Protein AF-0000000082276754 (afdb_homodimer)

Foldseek 3Di:
DPPPQQQEAADPLACLQEPVDPNVVPDPAHHFPDDRVVVSVVCRVPDDPVQWADDPDPQKTKHKDFPPDTPLGFAQKDWCVPCVVQKDWDFDDPDPLAGTDIAIAGEQVSQPHSSSGDFFRIKIFIKGFLVVVQVVCVVVVHDDDPRDNGIYRNYIHGHNDRDDQADALVLLVRQCVDVNNPHVVDHRDVVSSVVNCVVVVGMHGYD/DPPPQQQEAADPLACLQEPVDPNVVPDPAHHFPDDRVVVSVVCRVPDDPVQWADDPDPQKTKHKDFPPDTPLGFAQKDWCVPCVVQKDWDFDDPDPLAGTDIAIAGEQVSQPHSSSGDFFRIKIFIKGFLVVVQVVCVVVVHDDDPRDNGIYRNYIHGHNDRDDQQDALVLLVRQCVDVNNPHVVDHRDVVSSVVNCVVVVGMHGYD

Sequence (414 aa):
MAKSSKNLVVDPFCFRQFQESDASKSYGGTVFSMTIQEFEDIANKRYKEEDLKDGYAPFCKHIFLKNDFAENVKVNVLPFSGNEALVRTEYAARNEKELPVLQRFIPMYAIGGPDKLPQAKYLDLILYSREQIQKENESMGKEAGTETAPWGIVSIKAQNEDFELPMNPITQMRNALGKDQGGSGIPLDREEYMKSVKYWEANVLVSMAKSSKNLVVDPFCFRQFQESDASKSYGGTVFSMTIQEFEDIANKRYKEEDLKDGYAPFCKHIFLKNDFAENVKVNVLPFSGNEALVRTEYAARNEKELPVLQRFIPMYAIGGPDKLPQAKYLDLILYSREQIQKENESMGKEAGTETAPWGIVSIKAQNEDFELPMNPITQMRNALGKDQGGSGIPLDREEYMKSVKYWEANVLVS

Structure (mmCIF, N/CA/C/O backbone):
data_AF-0000000082276754-model_v1
#
loop_
_entity.id
_entity.type
_entity.pdbx_description
1 polymer 'DUF3228 domain containing protein'
#
loop_
_atom_site.group_PDB
_atom_site.id
_atom_site.type_symbol
_atom_site.label_atom_id
_atom_site.label_alt_id
_atom_site.label_comp_id
_atom_site.label_asym_id
_atom_site.label_entity_id
_atom_site.label_seq_id
_atom_site.pdbx_PDB_ins_code
_atom_site.Cartn_x
_atom_site.Cartn_y
_atom_site.Cartn_z
_atom_site.occupancy
_atom_site.B_iso_or_equiv
_atom_site.auth_seq_id
_atom_site.auth_comp_id
_atom_site.auth_asym_id
_atom_site.auth_atom_id
_atom_site.pdbx_PDB_model_num
ATOM 1 N N . MET A 1 1 ? 1.535 -55.125 -19.172 1 34.5 1 MET A N 1
ATOM 2 C CA . MET A 1 1 ? 2.137 -53.812 -19.422 1 34.5 1 MET A CA 1
ATOM 3 C C . MET A 1 1 ? 2.314 -53.062 -18.109 1 34.5 1 MET A C 1
ATOM 5 O O . MET A 1 1 ? 1.383 -52.969 -17.312 1 34.5 1 MET A O 1
ATOM 9 N N . ALA A 1 2 ? 3.473 -53.031 -17.547 1 40.91 2 ALA A N 1
ATOM 10 C CA . ALA A 1 2 ? 3.754 -52.5 -16.219 1 40.91 2 ALA A CA 1
ATOM 11 C C . ALA A 1 2 ? 3.1 -51.156 -16.031 1 40.91 2 ALA A C 1
ATOM 13 O O . ALA A 1 2 ? 3.299 -50.219 -16.828 1 40.91 2 ALA A O 1
ATOM 14 N N . LYS A 1 3 ? 1.836 -51 -15.672 1 46.28 3 LYS A N 1
ATOM 15 C CA . LYS A 1 3 ? 1.138 -49.75 -15.438 1 46.28 3 LYS A CA 1
ATOM 16 C C . LYS A 1 3 ? 2.094 -48.656 -14.914 1 46.28 3 LYS A C 1
ATOM 18 O O . LYS A 1 3 ? 2.664 -48.812 -13.828 1 46.28 3 LYS A O 1
ATOM 23 N N . SER A 1 4 ? 3.113 -48.125 -15.664 1 52.41 4 SER A N 1
ATOM 24 C CA . SER A 1 4 ? 4.211 -47.219 -15.375 1 52.41 4 SER A CA 1
ATOM 25 C C . SER A 1 4 ? 3.797 -46.156 -14.352 1 52.41 4 SER A C 1
ATOM 27 O O . SER A 1 4 ? 2.791 -45.469 -14.531 1 52.41 4 SER A O 1
ATOM 29 N N . SER A 1 5 ? 4.09 -46.375 -13.008 1 76.38 5 SER A N 1
ATOM 30 C CA . SER A 1 5 ? 3.76 -45.656 -11.773 1 76.38 5 SER A CA 1
ATOM 31 C C . SER A 1 5 ? 4.023 -44.156 -11.906 1 76.38 5 SER A C 1
ATOM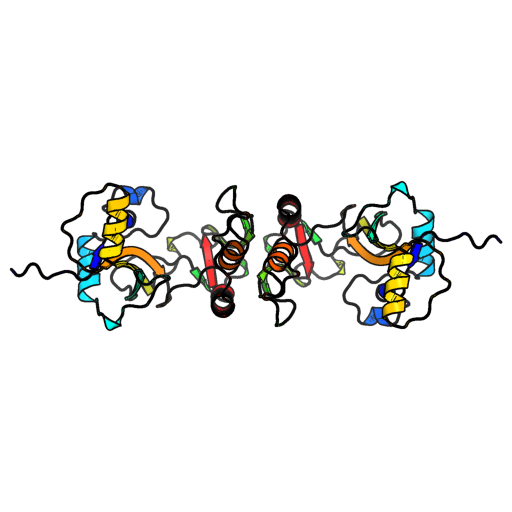 33 O O . SER A 1 5 ? 5.141 -43.75 -12.211 1 76.38 5 SER A O 1
ATOM 35 N N . LYS A 1 6 ? 3.078 -43.344 -12.336 1 92.12 6 LYS A N 1
ATOM 36 C CA . LYS A 1 6 ? 3.146 -41.906 -12.438 1 92.12 6 LYS A CA 1
ATOM 37 C C . LYS A 1 6 ? 3.662 -41.281 -11.141 1 92.12 6 LYS A C 1
ATOM 39 O O . LYS A 1 6 ? 3.355 -41.781 -10.047 1 92.12 6 LYS A O 1
ATOM 44 N N . ASN A 1 7 ? 4.617 -40.406 -11.328 1 97.56 7 ASN A N 1
ATOM 45 C CA . ASN A 1 7 ? 5.066 -39.625 -10.172 1 97.56 7 ASN A CA 1
ATOM 46 C C . ASN A 1 7 ? 4.109 -38.469 -9.859 1 97.56 7 ASN A C 1
ATOM 48 O O . ASN A 1 7 ? 3.984 -38.062 -8.703 1 97.56 7 ASN A O 1
ATOM 52 N N . LEU A 1 8 ? 3.438 -38 -10.922 1 98.25 8 LEU A N 1
ATOM 53 C CA . LEU A 1 8 ? 2.541 -36.844 -10.805 1 98.25 8 LEU A CA 1
ATOM 54 C C . LEU A 1 8 ? 1.147 -37.188 -11.32 1 98.25 8 LEU A C 1
ATOM 56 O O . LEU A 1 8 ? 1.009 -37.812 -12.391 1 98.25 8 LEU A O 1
ATOM 60 N N . VAL A 1 9 ? 0.177 -36.875 -10.578 1 97.88 9 VAL A N 1
ATOM 61 C CA . VAL A 1 9 ? -1.21 -36.969 -11.016 1 97.88 9 VAL A CA 1
ATOM 62 C C . VAL A 1 9 ? -1.936 -35.656 -10.758 1 97.88 9 VAL A C 1
ATOM 64 O O . VAL A 1 9 ? -1.736 -35.031 -9.711 1 97.88 9 VAL A O 1
ATOM 67 N N . VAL A 1 10 ? -2.719 -35.219 -11.719 1 98 10 VAL A N 1
ATOM 68 C CA . VAL A 1 10 ? -3.535 -34.031 -11.516 1 98 10 VAL A CA 1
ATOM 69 C C . VAL A 1 10 ? -4.645 -34.312 -10.508 1 98 10 VAL A C 1
ATOM 71 O O . VAL A 1 10 ? -5.457 -35.219 -10.719 1 98 10 VAL A O 1
ATOM 74 N N . ASP A 1 11 ? -4.617 -33.562 -9.438 1 96.44 11 ASP A N 1
ATOM 75 C CA . ASP A 1 11 ? -5.641 -33.719 -8.414 1 96.44 11 ASP A CA 1
ATOM 76 C C . ASP A 1 11 ? -6.988 -33.188 -8.883 1 96.44 11 ASP A C 1
ATOM 78 O O . ASP A 1 11 ? -7.039 -32.188 -9.609 1 96.44 11 ASP A O 1
ATOM 82 N N . PRO A 1 12 ? -8.062 -33.75 -8.43 1 94.25 12 PRO A N 1
ATOM 83 C CA . PRO A 1 12 ? -9.391 -33.281 -8.836 1 94.25 12 PRO A CA 1
ATOM 84 C C . PRO A 1 12 ? -9.594 -31.797 -8.57 1 94.25 12 PRO A C 1
ATOM 86 O O . PRO A 1 12 ? -10.32 -31.125 -9.305 1 94.25 12 PRO A O 1
ATOM 89 N N . PHE A 1 13 ? -9.023 -31.297 -7.559 1 93.62 13 PHE A N 1
ATOM 90 C CA . PHE A 1 13 ? -9.109 -29.875 -7.258 1 93.6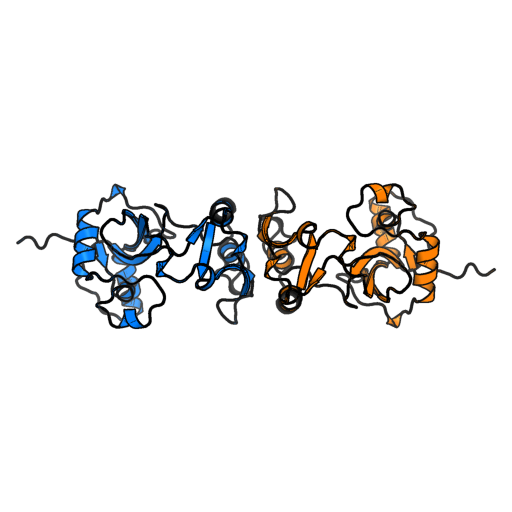2 13 PHE A CA 1
ATOM 91 C C . PHE A 1 13 ? -8.57 -29.031 -8.414 1 93.62 13 PHE A C 1
ATOM 93 O O . PHE A 1 13 ? -9.023 -27.922 -8.648 1 93.62 13 PHE A O 1
ATOM 100 N N . CYS A 1 14 ? -7.691 -29.531 -9.172 1 97.44 14 CYS A N 1
ATOM 101 C CA . CYS A 1 14 ? -7.012 -28.844 -10.258 1 97.44 14 CYS A CA 1
ATOM 102 C C . CYS A 1 14 ? -7.75 -29.031 -11.578 1 97.44 14 CYS A C 1
ATOM 104 O O . CYS A 1 14 ? -7.379 -28.453 -12.602 1 97.44 14 CYS A O 1
ATOM 106 N N . PHE A 1 15 ? -8.781 -29.781 -11.609 1 97.69 15 PHE A N 1
ATOM 107 C CA . PHE A 1 15 ? -9.516 -30.062 -12.836 1 97.69 15 PHE A CA 1
ATOM 108 C C . PHE A 1 15 ? -10.148 -28.797 -13.406 1 97.69 15 PHE A C 1
ATOM 110 O O . PHE A 1 15 ? -10.367 -28.703 -14.609 1 97.69 15 PHE A O 1
ATOM 117 N N . ARG A 1 16 ? -10.367 -27.797 -12.539 1 97.5 16 ARG A N 1
ATOM 118 C CA . ARG A 1 16 ? -10.961 -26.531 -12.953 1 97.5 16 ARG A CA 1
ATOM 119 C C . ARG A 1 16 ? -10.062 -25.797 -13.938 1 97.5 16 ARG A C 1
ATOM 121 O O . ARG A 1 16 ? -10.5 -24.859 -14.602 1 97.5 16 ARG A O 1
ATOM 128 N N . GLN A 1 17 ? -8.836 -26.234 -14.047 1 97.94 17 GLN A N 1
ATOM 129 C CA . GLN A 1 17 ? -7.887 -25.562 -14.93 1 97.94 17 GLN A CA 1
ATOM 130 C C . GLN A 1 17 ? -7.805 -26.25 -16.281 1 97.94 17 GLN A C 1
ATOM 132 O O . GLN A 1 17 ? -6.961 -25.906 -17.109 1 97.94 17 GLN A O 1
ATOM 137 N N . PHE A 1 18 ? -8.68 -27.188 -16.516 1 98.06 18 PHE A N 1
ATOM 138 C CA . PHE A 1 18 ? -8.688 -27.891 -17.781 1 98.06 18 PHE A CA 1
ATOM 139 C C . PHE A 1 18 ? -10.055 -27.797 -18.453 1 98.06 18 PHE A C 1
ATOM 141 O O . PHE A 1 18 ? -11.078 -28.047 -17.812 1 98.06 18 PHE A O 1
ATOM 148 N N . GLN A 1 19 ? -9.984 -27.453 -19.703 1 96.5 19 GLN A N 1
ATOM 149 C CA . GLN A 1 19 ? -11.195 -27.188 -20.469 1 96.5 19 GLN A CA 1
ATOM 150 C C . GLN A 1 19 ? -12.117 -28.406 -20.453 1 96.5 19 GLN A C 1
ATOM 152 O O . GLN A 1 19 ? -13.344 -28.266 -20.531 1 96.5 19 GLN A O 1
ATOM 157 N N . GLU A 1 20 ? -11.562 -29.594 -20.406 1 97.12 20 GLU A N 1
ATOM 158 C CA . GLU A 1 20 ? -12.344 -30.812 -20.438 1 97.12 20 GLU A CA 1
ATOM 159 C C . GLU A 1 20 ? -13.25 -30.938 -19.219 1 97.12 20 GLU A C 1
ATOM 161 O O . GLU A 1 20 ? -14.203 -31.734 -19.219 1 97.12 20 GLU A O 1
ATOM 166 N N . SER A 1 21 ? -12.914 -30.203 -18.188 1 97.19 21 SER A N 1
ATOM 167 C CA . SER A 1 21 ? -13.727 -30.203 -16.969 1 97.19 21 SER A CA 1
ATOM 168 C C . SER A 1 21 ? -14.773 -29.094 -17.016 1 97.19 21 SER A C 1
ATOM 170 O O . SER A 1 21 ? -14.453 -27.938 -17.328 1 97.19 21 SER A O 1
ATOM 172 N N . ASP A 1 22 ? -16 -29.328 -16.594 1 96.25 22 ASP A N 1
ATOM 173 C CA . ASP A 1 22 ? -17.078 -28.344 -16.562 1 96.25 22 ASP A CA 1
ATOM 174 C C . ASP A 1 22 ? -16.75 -27.219 -15.586 1 96.25 22 ASP A C 1
ATOM 176 O O . ASP A 1 22 ? -17.172 -26.078 -15.781 1 96.25 22 ASP A O 1
ATOM 180 N N . ALA A 1 23 ? -15.992 -27.531 -14.68 1 94.44 23 ALA A N 1
ATOM 181 C CA . ALA A 1 23 ? -15.625 -26.547 -13.664 1 94.44 23 ALA A CA 1
ATOM 182 C C . ALA A 1 23 ? -14.781 -25.438 -14.258 1 94.44 23 ALA A C 1
ATOM 184 O O . ALA A 1 23 ? -14.68 -24.344 -13.68 1 94.44 23 ALA A O 1
ATOM 185 N N . SER A 1 24 ? -14.195 -25.672 -15.398 1 96.12 24 SER A N 1
ATOM 186 C CA . SER A 1 24 ? -13.328 -24.688 -16.031 1 96.12 24 SER A CA 1
ATOM 187 C C . SER A 1 24 ? -14.141 -23.5 -16.562 1 96.12 24 SER A C 1
ATOM 189 O O . SER A 1 24 ? -13.609 -22.406 -16.75 1 96.12 24 SER A O 1
ATOM 191 N N . LYS A 1 25 ? -15.375 -23.672 -16.812 1 94.31 25 LYS A N 1
ATOM 192 C CA . LYS A 1 25 ? -16.234 -22.656 -17.422 1 94.31 25 LYS A CA 1
ATOM 193 C C . LYS A 1 25 ? -16.391 -21.453 -16.5 1 94.31 25 LYS A C 1
ATOM 195 O O . LYS A 1 25 ? -16.578 -20.328 -16.984 1 94.31 25 LYS A O 1
ATOM 200 N N . SER A 1 26 ? -16.25 -21.688 -15.219 1 93.06 26 SER A N 1
ATOM 201 C CA . SER A 1 26 ? -16.438 -20.609 -14.266 1 93.06 26 SER A CA 1
ATOM 202 C C . SER A 1 26 ? -15.117 -20.234 -13.602 1 93.06 26 SER A C 1
ATOM 204 O O . SER A 1 26 ? -15.086 -19.406 -12.688 1 93.06 26 SER A O 1
ATOM 206 N N . TYR A 1 27 ? -14.172 -20.844 -14.031 1 92.44 27 TYR A N 1
ATOM 207 C CA . TYR A 1 27 ? -12.875 -20.594 -13.414 1 92.44 27 TYR A CA 1
ATOM 208 C C . TYR A 1 27 ? -12.211 -19.359 -14.016 1 92.44 27 TYR A C 1
ATOM 210 O O . TYR A 1 27 ? -12.094 -19.25 -15.242 1 92.44 27 TYR A O 1
ATOM 218 N N . GLY A 1 28 ? -11.711 -18.438 -13.18 1 86.19 28 GLY A N 1
ATOM 219 C CA . GLY A 1 28 ? -11.172 -17.172 -13.633 1 86.19 28 GLY A CA 1
ATOM 220 C C . GLY A 1 28 ? -9.68 -17.203 -13.891 1 86.19 28 GLY A C 1
ATOM 221 O O . GLY A 1 28 ? -9.094 -16.219 -14.32 1 86.19 28 GLY A O 1
ATOM 222 N N . GLY A 1 29 ? -9.055 -18.359 -13.656 1 88.94 29 GLY A N 1
ATOM 223 C CA . GLY A 1 29 ? -7.617 -18.469 -13.844 1 88.94 29 GLY A CA 1
ATOM 224 C C . GLY A 1 29 ? -7.238 -19.141 -15.148 1 88.94 29 GLY A C 1
ATOM 225 O O . GLY A 1 29 ? -8 -19.109 -16.109 1 88.94 29 GLY A O 1
ATOM 226 N N . THR A 1 30 ? -6.074 -19.625 -15.211 1 93.12 30 THR A N 1
ATOM 227 C CA . THR A 1 30 ? -5.535 -20.281 -16.391 1 93.12 30 THR A CA 1
ATOM 228 C C . THR A 1 30 ? -6.285 -21.578 -16.688 1 93.12 30 THR A C 1
ATOM 23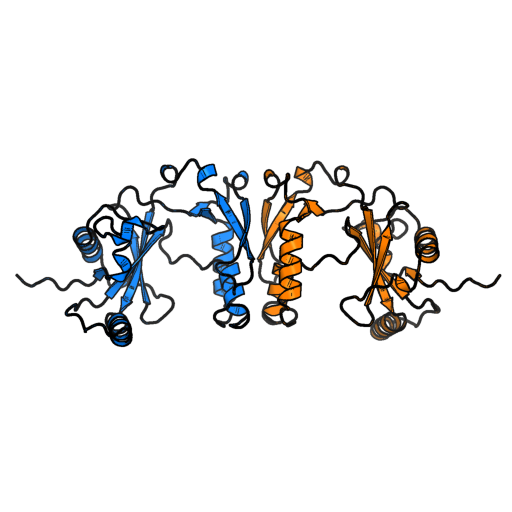0 O O . THR A 1 30 ? -6.426 -22.422 -15.805 1 93.12 30 THR A O 1
ATOM 233 N N . VAL A 1 31 ? -6.738 -21.672 -17.938 1 95.25 31 VAL A N 1
ATOM 234 C CA . VAL A 1 31 ? -7.406 -22.891 -18.375 1 95.25 31 VAL A CA 1
ATOM 235 C C . VAL A 1 31 ? -6.652 -23.484 -19.562 1 95.25 31 VAL A C 1
ATOM 237 O O . VAL A 1 31 ? -6.371 -22.797 -20.547 1 95.25 31 VAL A O 1
ATOM 240 N N . PHE A 1 32 ? -6.391 -24.75 -19.469 1 97.25 32 PHE A N 1
ATOM 241 C CA . PHE A 1 32 ? -5.645 -25.469 -20.5 1 97.25 32 PHE A CA 1
ATOM 242 C C . PHE A 1 32 ? -6.594 -26.141 -21.484 1 97.25 32 PHE A C 1
ATOM 244 O O . PHE A 1 32 ? -7.598 -26.734 -21.078 1 97.25 32 PHE A O 1
ATOM 251 N N . SER A 1 33 ? -6.203 -26.062 -22.719 1 95.94 33 SER A N 1
ATOM 252 C CA . SER A 1 33 ? -7.016 -26.688 -23.75 1 95.94 33 SER A CA 1
ATOM 253 C C . SER A 1 33 ? -6.676 -28.172 -23.906 1 95.94 33 SER A C 1
ATOM 255 O O . SER A 1 33 ? -7.457 -28.938 -24.484 1 95.94 33 SER A O 1
ATOM 257 N N . MET A 1 34 ? -5.531 -28.609 -23.484 1 97 34 MET A N 1
ATOM 258 C CA . MET A 1 34 ? -5.156 -30.031 -23.547 1 97 34 MET A CA 1
ATOM 259 C C . MET A 1 34 ? -5.898 -30.844 -22.5 1 97 34 MET A C 1
ATOM 261 O O . MET A 1 34 ? -6.441 -30.281 -21.547 1 97 34 MET A O 1
ATOM 265 N N . THR A 1 35 ? -5.863 -32.125 -22.688 1 97.5 35 THR A N 1
ATOM 266 C CA . THR A 1 35 ? -6.535 -32.969 -21.719 1 97.5 35 THR A CA 1
ATOM 267 C C . THR A 1 35 ? -5.672 -33.188 -20.484 1 97.5 35 THR A C 1
ATOM 269 O O . THR A 1 35 ? -4.457 -32.969 -20.531 1 97.5 35 THR A O 1
ATOM 272 N N . ILE A 1 36 ? -6.297 -33.562 -19.469 1 97.94 36 ILE A N 1
ATOM 273 C CA . ILE A 1 36 ? -5.605 -33.875 -18.219 1 97.94 36 ILE A CA 1
ATOM 274 C C . ILE A 1 36 ? -4.578 -34.969 -18.469 1 97.94 36 ILE A C 1
ATOM 276 O O . ILE A 1 36 ? -3.434 -34.875 -18.016 1 97.94 36 ILE A O 1
ATOM 280 N N . GLN A 1 37 ? -4.977 -36 -19.203 1 97.5 37 GLN A N 1
ATOM 281 C CA . GLN A 1 37 ? -4.082 -37.125 -19.484 1 97.5 37 GLN A CA 1
ATOM 282 C C . GLN A 1 37 ? -2.854 -36.656 -20.266 1 97.5 37 GLN A C 1
ATOM 284 O O . GLN A 1 37 ? -1.729 -37.031 -19.953 1 97.5 37 GLN A O 1
ATOM 289 N N . GLU A 1 38 ? -3.074 -35.812 -21.266 1 97.62 38 GLU A N 1
ATOM 290 C CA . GLU A 1 38 ? -1.962 -35.281 -22.047 1 97.62 38 GLU A CA 1
ATOM 291 C C . GLU A 1 38 ? -0.998 -34.5 -21.172 1 97.62 38 GLU A C 1
ATOM 293 O O . GLU A 1 38 ? 0.22 -34.656 -21.281 1 97.62 38 GLU A O 1
ATOM 298 N N . PHE A 1 39 ? -1.579 -33.656 -20.312 1 98.12 39 PHE A N 1
ATOM 299 C CA . PHE A 1 39 ? -0.771 -32.844 -19.406 1 98.12 39 PHE A CA 1
ATOM 300 C C . PHE A 1 39 ? 0.041 -33.75 -18.469 1 98.12 39 PHE A C 1
ATOM 302 O O . PHE A 1 39 ? 1.245 -33.531 -18.297 1 98.12 39 PHE A O 1
ATOM 309 N N . GLU A 1 40 ? -0.565 -34.75 -17.875 1 97.88 40 GLU A N 1
ATOM 310 C CA . GLU A 1 40 ? 0.112 -35.656 -16.969 1 97.88 40 GLU A CA 1
ATOM 311 C C . GLU A 1 40 ? 1.253 -36.406 -17.672 1 97.88 40 GLU A C 1
ATOM 313 O O . GLU A 1 40 ? 2.332 -36.562 -17.094 1 97.88 40 GLU A O 1
ATOM 318 N N . ASP A 1 41 ? 0.946 -36.812 -18.859 1 97.94 41 ASP A N 1
ATOM 319 C CA . ASP A 1 41 ? 1.969 -37.531 -19.625 1 97.94 41 ASP A CA 1
ATOM 320 C C . ASP A 1 41 ? 3.217 -36.656 -19.812 1 97.94 41 ASP A C 1
ATOM 322 O O . ASP A 1 41 ? 4.336 -37.125 -19.578 1 97.94 41 ASP A O 1
ATOM 326 N N . ILE A 1 42 ? 3.014 -35.438 -20.188 1 98.06 42 ILE A N 1
ATOM 327 C CA . ILE A 1 42 ? 4.129 -34.5 -20.406 1 98.06 42 ILE A CA 1
ATOM 328 C C . ILE A 1 42 ? 4.84 -34.219 -19.078 1 98.06 42 ILE A C 1
ATOM 330 O O . ILE A 1 42 ? 6.066 -34.312 -19 1 98.06 42 ILE A O 1
ATOM 334 N N . ALA A 1 43 ? 4.031 -33.906 -18.016 1 98.38 43 ALA A N 1
ATOM 335 C CA . ALA A 1 43 ? 4.59 -33.594 -16.703 1 98.38 43 ALA A CA 1
ATOM 336 C C . ALA A 1 43 ? 5.434 -34.75 -16.188 1 98.38 43 ALA A C 1
ATOM 338 O O . ALA A 1 43 ? 6.527 -34.562 -15.656 1 98.38 43 ALA A O 1
ATOM 339 N N . ASN A 1 44 ? 4.945 -35.969 -16.344 1 98.25 44 ASN A N 1
ATOM 340 C CA . ASN A 1 44 ? 5.66 -37.156 -15.852 1 98.25 44 ASN A CA 1
ATOM 341 C C . ASN A 1 44 ? 6.906 -37.438 -16.688 1 98.25 44 ASN A C 1
ATOM 343 O O . ASN A 1 44 ? 7.922 -37.875 -16.156 1 98.25 44 ASN A O 1
ATOM 347 N N . LYS A 1 45 ? 6.812 -37.219 -17.984 1 97.88 45 LYS A N 1
ATOM 348 C CA . LYS A 1 45 ? 7.988 -37.406 -18.828 1 97.88 45 LYS A CA 1
ATOM 349 C C . LYS A 1 45 ? 9.109 -36.438 -18.422 1 97.88 45 LYS A C 1
ATOM 351 O O . LYS A 1 45 ? 10.289 -36.812 -18.5 1 97.88 45 LYS A O 1
ATOM 356 N N . ARG A 1 46 ? 8.758 -35.344 -17.891 1 97.88 46 ARG A N 1
ATOM 357 C CA . ARG A 1 46 ? 9.734 -34.312 -17.578 1 97.88 46 ARG A CA 1
ATOM 358 C C . ARG A 1 46 ? 10.094 -34.312 -16.094 1 97.88 46 ARG A C 1
ATOM 360 O O . ARG A 1 46 ? 10.984 -33.594 -15.664 1 97.88 46 ARG A O 1
ATOM 367 N N . TYR A 1 47 ? 9.469 -35.094 -15.398 1 97.81 47 TYR A N 1
ATOM 368 C CA . TYR A 1 47 ? 9.641 -35.125 -13.945 1 97.81 47 TYR A CA 1
ATOM 369 C C . TYR A 1 47 ? 11.031 -35.625 -13.578 1 97.81 47 TYR A C 1
ATOM 371 O O . TYR A 1 47 ? 11.492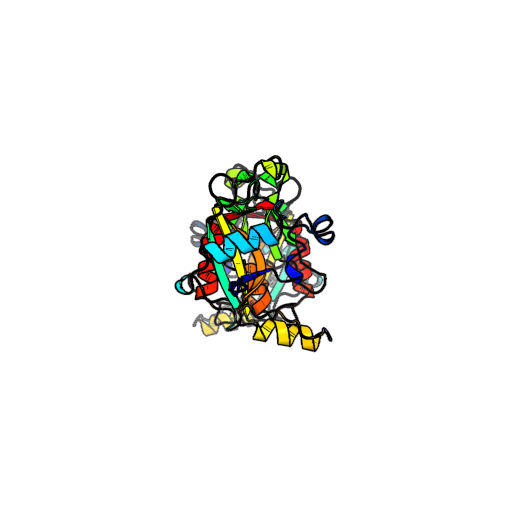 -36.656 -14.086 1 97.81 47 TYR A O 1
ATOM 379 N N . LYS A 1 48 ? 11.727 -34.875 -12.773 1 97.12 48 LYS A N 1
ATOM 380 C CA . LYS A 1 48 ? 12.938 -35.281 -12.062 1 97.12 48 LYS A CA 1
ATOM 381 C C . LYS A 1 48 ? 12.844 -34.938 -10.578 1 97.12 48 LYS A C 1
ATOM 383 O O . LYS A 1 48 ? 12.469 -33.844 -10.211 1 97.12 48 LYS A O 1
ATOM 388 N N . GLU A 1 49 ? 13.211 -35.875 -9.797 1 96.5 49 GLU A N 1
ATOM 389 C CA . GLU A 1 49 ? 13.148 -35.688 -8.352 1 96.5 49 GLU A CA 1
ATOM 390 C C . GLU A 1 49 ? 13.984 -34.5 -7.922 1 96.5 49 GLU A C 1
ATOM 392 O O . GLU A 1 49 ? 13.602 -33.75 -7.004 1 96.5 49 GLU A O 1
ATOM 397 N N . GLU A 1 50 ? 15.062 -34.281 -8.602 1 97.44 50 GLU A N 1
ATOM 398 C CA . GLU A 1 50 ? 15.977 -33.188 -8.25 1 97.44 50 GLU A CA 1
ATOM 399 C C . GLU A 1 50 ? 15.344 -31.844 -8.539 1 97.44 50 GLU A C 1
ATOM 401 O O . GLU A 1 50 ? 15.82 -30.812 -8.047 1 97.44 50 GLU A O 1
ATOM 406 N N . ASP A 1 51 ? 14.227 -31.844 -9.289 1 97.88 51 ASP A N 1
ATOM 407 C CA . ASP A 1 51 ? 13.578 -30.594 -9.664 1 97.88 51 ASP A CA 1
ATOM 408 C C . ASP A 1 51 ? 12.562 -30.156 -8.602 1 97.88 51 ASP A C 1
ATOM 410 O O . ASP A 1 51 ? 12.039 -29.047 -8.648 1 97.88 51 ASP A O 1
ATOM 414 N N . LEU A 1 52 ? 12.32 -31 -7.664 1 98.31 52 LEU A N 1
ATOM 415 C CA . LEU A 1 52 ? 11.391 -30.656 -6.594 1 98.31 52 LEU A CA 1
ATOM 416 C C . LEU A 1 52 ? 11.953 -29.547 -5.723 1 98.31 52 LEU A C 1
ATOM 418 O O . LEU A 1 52 ? 13.078 -29.641 -5.23 1 98.31 52 LEU A O 1
ATOM 422 N N . LYS A 1 53 ? 11.195 -28.484 -5.621 1 98.19 53 LYS A N 1
ATOM 423 C CA . LYS A 1 53 ? 11.555 -27.375 -4.75 1 98.19 53 LYS A CA 1
ATOM 424 C C . LYS A 1 53 ? 10.586 -27.266 -3.574 1 98.19 53 LYS A C 1
ATOM 426 O O . LYS A 1 53 ? 9.383 -27.5 -3.725 1 98.19 53 LYS A O 1
ATOM 431 N N . ASP A 1 54 ? 11.102 -26.828 -2.484 1 97.12 54 ASP A N 1
ATOM 432 C CA . ASP A 1 54 ? 10.281 -26.734 -1.282 1 97.12 54 ASP A CA 1
ATOM 433 C C . ASP A 1 54 ? 9.203 -25.656 -1.442 1 97.12 54 ASP A C 1
ATOM 435 O O . ASP A 1 54 ? 9.453 -24.594 -2.023 1 97.12 54 ASP A O 1
ATOM 439 N N . GLY A 1 55 ? 8.016 -26 -0.917 1 95.5 55 GLY A N 1
ATOM 440 C CA . GLY A 1 55 ? 6.945 -25.031 -0.782 1 95.5 55 GLY A CA 1
ATOM 441 C C . GLY A 1 55 ? 6.824 -24.469 0.622 1 95.5 55 GLY A C 1
ATOM 442 O O . GLY A 1 55 ? 7.824 -24.344 1.333 1 95.5 55 GLY A O 1
ATOM 443 N N . TYR A 1 56 ? 5.641 -24 0.931 1 87.56 56 TYR A N 1
ATOM 444 C CA . TYR A 1 56 ? 5.434 -23.312 2.197 1 87.56 56 TYR A CA 1
ATOM 445 C C . TYR A 1 56 ? 5.336 -24.297 3.352 1 87.56 56 TYR A C 1
ATOM 447 O O . TYR A 1 56 ? 5.426 -23.906 4.52 1 87.56 56 TYR A O 1
ATOM 455 N N . ALA A 1 57 ? 5.188 -25.578 3.1 1 91.62 57 ALA A N 1
ATOM 456 C CA . ALA A 1 57 ? 5.109 -26.656 4.082 1 91.62 57 ALA A CA 1
ATOM 457 C C . ALA A 1 57 ? 5.855 -27.891 3.592 1 91.62 57 ALA A C 1
ATOM 459 O O . ALA A 1 57 ? 6.129 -28.031 2.398 1 91.62 57 ALA A O 1
ATOM 460 N N . PRO A 1 58 ? 6.109 -28.797 4.516 1 95 58 PRO A N 1
ATOM 461 C CA . PRO A 1 58 ? 6.859 -30 4.113 1 95 58 PRO A CA 1
ATOM 462 C C . PRO A 1 58 ? 6.133 -30.828 3.057 1 95 58 PRO A C 1
ATOM 464 O O . PRO A 1 58 ? 6.773 -31.453 2.211 1 95 58 PRO A O 1
ATOM 467 N N . PHE A 1 59 ? 4.844 -30.734 3.074 1 97.88 59 PHE A N 1
ATOM 468 C CA . PHE A 1 59 ? 4.062 -31.562 2.168 1 97.88 59 PHE A CA 1
ATOM 469 C C . PHE A 1 59 ? 3.857 -30.859 0.829 1 97.88 59 PHE A C 1
ATOM 471 O O . PHE A 1 59 ? 3.285 -31.438 -0.098 1 97.88 59 PHE A O 1
ATOM 478 N N . CYS A 1 60 ? 4.262 -29.641 0.738 1 97.88 60 CYS A N 1
ATOM 479 C CA . CYS A 1 60 ? 4.07 -28.844 -0.464 1 97.88 60 CYS A CA 1
ATOM 480 C C . CYS A 1 60 ? 5.383 -28.688 -1.229 1 97.88 60 CYS A C 1
ATOM 482 O O . CYS A 1 60 ? 6.395 -28.281 -0.657 1 97.88 60 CYS A O 1
ATOM 484 N N . LYS A 1 61 ? 5.359 -29.062 -2.508 1 98.5 61 LYS A N 1
ATOM 485 C CA . LYS A 1 61 ? 6.516 -28.891 -3.383 1 98.5 61 LYS A CA 1
ATOM 486 C C . LYS A 1 61 ? 6.121 -28.172 -4.672 1 98.5 61 LYS A C 1
ATOM 488 O O . LYS A 1 61 ? 4.934 -28.031 -4.969 1 98.5 61 LYS A O 1
ATOM 493 N N . HIS A 1 62 ? 7.094 -27.672 -5.32 1 98.69 62 HIS A N 1
ATOM 494 C CA . HIS A 1 62 ? 6.934 -27.062 -6.633 1 98.69 62 HIS A CA 1
ATOM 495 C C . HIS A 1 62 ? 7.812 -27.734 -7.676 1 98.69 62 HIS A C 1
ATOM 497 O O . HIS A 1 62 ? 8.914 -28.188 -7.363 1 98.69 62 HIS A O 1
ATOM 503 N N . ILE A 1 63 ? 7.328 -27.828 -8.859 1 98.62 63 ILE A N 1
ATOM 504 C CA . ILE A 1 63 ? 8.133 -28.094 -10.055 1 98.62 63 ILE A CA 1
ATOM 505 C C . ILE A 1 63 ? 7.863 -27.016 -11.102 1 98.62 63 ILE A C 1
ATOM 507 O O . ILE A 1 63 ? 6.715 -26.641 -11.336 1 98.62 63 ILE A O 1
ATOM 511 N N . PHE A 1 64 ? 8.906 -26.531 -11.648 1 98.69 64 PHE A N 1
ATOM 512 C CA . PHE A 1 64 ? 8.789 -25.516 -12.695 1 98.69 64 PHE A CA 1
ATOM 513 C C . PHE A 1 64 ? 9.094 -26.125 -14.062 1 98.69 64 PHE A C 1
ATOM 515 O O . PHE A 1 64 ? 10.25 -26.406 -14.383 1 98.69 64 PHE A O 1
ATOM 522 N N . LEU A 1 65 ? 8.055 -26.266 -14.867 1 98.31 65 LEU A N 1
ATOM 523 C CA . LEU A 1 65 ? 8.203 -26.812 -16.203 1 98.31 65 LEU A CA 1
ATOM 524 C C . LEU A 1 65 ? 8.359 -25.703 -17.234 1 98.31 65 LEU A C 1
ATOM 526 O O . LEU A 1 65 ? 7.609 -24.734 -17.219 1 98.31 65 LEU A O 1
ATOM 530 N N . LYS A 1 66 ? 9.344 -25.906 -18.094 1 98.12 66 LYS A N 1
ATOM 531 C CA . LYS A 1 66 ? 9.359 -25.031 -19.266 1 98.12 66 LYS A CA 1
ATOM 532 C C . LYS A 1 66 ? 8.102 -25.219 -20.109 1 98.12 66 LYS A C 1
ATOM 534 O O . LYS A 1 66 ? 7.695 -26.344 -20.391 1 98.12 66 LYS A O 1
ATOM 539 N N . ASN A 1 67 ? 7.48 -24.125 -20.422 1 98.12 67 ASN A N 1
ATOM 540 C CA . ASN A 1 67 ? 6.219 -24.203 -21.156 1 98.12 67 ASN A CA 1
ATOM 541 C C . ASN A 1 67 ? 6.445 -24.141 -22.656 1 98.12 67 ASN A C 1
ATOM 543 O O . ASN A 1 67 ? 6.324 -23.078 -23.266 1 98.12 67 ASN A O 1
ATOM 547 N N . ASP A 1 68 ? 6.648 -25.234 -23.297 1 97.44 68 ASP A N 1
ATOM 548 C CA . ASP A 1 68 ? 6.766 -25.359 -24.75 1 97.44 68 ASP A CA 1
ATOM 549 C C . ASP A 1 68 ? 5.68 -26.281 -25.312 1 97.44 68 ASP A C 1
ATOM 551 O O . ASP A 1 68 ? 5.785 -26.766 -26.438 1 97.44 68 ASP A O 1
ATOM 555 N N . PHE A 1 69 ? 4.672 -26.562 -24.516 1 96.94 69 PHE A N 1
ATOM 556 C CA . PHE A 1 69 ? 3.678 -27.547 -24.938 1 96.94 69 PHE A CA 1
ATOM 557 C C . PHE A 1 69 ? 2.266 -27 -24.766 1 96.94 69 PHE A C 1
ATOM 559 O O . PHE A 1 69 ? 1.326 -27.469 -25.406 1 96.94 69 PHE A O 1
ATOM 566 N N . ALA A 1 70 ? 2.057 -26.109 -23.844 1 95.12 70 ALA A N 1
ATOM 567 C CA . ALA A 1 70 ? 0.739 -25.5 -23.656 1 95.12 70 ALA A CA 1
ATOM 568 C C . ALA A 1 70 ? 0.626 -24.188 -24.406 1 95.12 70 ALA A C 1
ATOM 570 O O . ALA A 1 70 ? 1.174 -23.172 -23.984 1 95.12 70 ALA A O 1
ATOM 571 N N . GLU A 1 71 ? -0.068 -24.203 -25.438 1 88.75 71 GLU A N 1
ATOM 572 C CA . GLU A 1 71 ? -0.219 -23.016 -26.266 1 88.75 71 GLU A CA 1
ATOM 573 C C . GLU A 1 71 ? -1.25 -22.062 -25.688 1 88.75 71 GLU A C 1
ATOM 575 O O . GLU A 1 71 ? -2.219 -22.484 -25.047 1 88.75 71 GLU A O 1
ATOM 580 N N . ASN A 1 72 ? -1.055 -20.828 -25.812 1 91.38 72 ASN A N 1
ATOM 581 C CA . ASN A 1 72 ? -1.989 -19.766 -25.453 1 91.38 72 ASN A CA 1
ATOM 582 C C . ASN A 1 72 ? -2.188 -19.672 -23.938 1 91.38 72 ASN A C 1
ATOM 584 O O . ASN A 1 72 ? -3.279 -19.344 -23.469 1 91.38 72 ASN A O 1
ATOM 588 N N . VAL A 1 73 ? -1.221 -20.172 -23.203 1 96.12 73 VAL A N 1
ATOM 589 C CA . VAL A 1 73 ? -1.197 -19.984 -21.766 1 96.12 73 VAL A CA 1
ATOM 590 C C . VAL A 1 73 ? -0.431 -18.703 -21.422 1 96.12 73 VAL A C 1
ATOM 592 O O . VAL A 1 73 ? 0.788 -18.641 -21.594 1 96.12 73 VAL A O 1
ATOM 595 N N . LYS A 1 74 ? -1.183 -17.719 -20.938 1 96.12 74 LYS A N 1
ATOM 596 C CA . LYS A 1 74 ? -0.638 -16.375 -20.812 1 96.12 74 LYS A CA 1
ATOM 597 C C . LYS A 1 74 ? -0.283 -16.047 -19.359 1 96.12 74 LYS A C 1
ATOM 599 O O . LYS A 1 74 ? -0.842 -16.641 -18.438 1 96.12 74 LYS A O 1
ATOM 604 N N . VAL A 1 75 ? 0.706 -15.164 -19.234 1 96.81 75 VAL A N 1
ATOM 605 C CA . VAL A 1 75 ? 1.067 -14.656 -17.922 1 96.81 75 VAL A CA 1
ATOM 606 C C . VAL A 1 75 ? 0.351 -13.336 -17.656 1 96.81 75 VAL A C 1
ATOM 608 O O . VAL A 1 75 ? 0.198 -12.516 -18.578 1 96.81 75 VAL A O 1
ATOM 611 N N . ASN A 1 76 ? -0.058 -13.133 -16.438 1 96.12 76 ASN A N 1
ATOM 612 C CA . ASN A 1 76 ? -0.749 -11.898 -16.078 1 96.12 76 ASN A CA 1
ATOM 613 C C . ASN A 1 76 ? 0.148 -10.961 -15.281 1 96.12 76 ASN A C 1
ATOM 615 O O . ASN A 1 76 ? -0.332 -10.227 -14.414 1 96.12 76 ASN A O 1
ATOM 619 N N . VAL A 1 77 ? 1.438 -11.047 -15.383 1 97.44 77 VAL A N 1
ATOM 620 C CA . VAL A 1 77 ? 2.436 -10.172 -14.773 1 97.44 77 VAL A CA 1
ATOM 621 C C . VAL A 1 77 ? 3.312 -9.547 -15.852 1 97.44 77 VAL A C 1
ATOM 623 O O . VAL A 1 77 ? 3.822 -10.25 -16.734 1 97.44 77 VAL A O 1
ATOM 626 N N . LEU A 1 78 ? 3.422 -8.273 -15.852 1 97.62 78 LEU A N 1
ATOM 627 C CA . LEU A 1 78 ? 4.254 -7.531 -16.797 1 97.62 78 LEU A CA 1
ATOM 628 C C . LEU A 1 78 ? 5.332 -6.738 -16.062 1 97.62 78 LEU A C 1
ATOM 630 O O . LEU A 1 78 ? 5.191 -6.441 -14.875 1 97.62 78 LEU A O 1
ATOM 634 N N . PRO A 1 79 ? 6.461 -6.434 -16.766 1 97.81 79 PRO A N 1
ATOM 635 C CA . PRO A 1 79 ? 7.441 -5.527 -16.172 1 97.81 79 PRO A CA 1
ATOM 636 C C . PRO A 1 79 ? 6.855 -4.156 -15.836 1 97.81 79 PRO A C 1
ATOM 638 O O . PRO A 1 79 ? 6.02 -3.641 -16.594 1 97.81 79 PRO A O 1
ATOM 641 N N . PHE A 1 80 ? 7.227 -3.641 -14.695 1 98.25 80 PHE A N 1
ATOM 642 C CA . PHE A 1 80 ? 6.801 -2.295 -14.336 1 98.25 80 PHE A CA 1
ATOM 643 C C . PHE A 1 80 ? 7.398 -1.264 -15.281 1 98.25 80 PHE A C 1
ATOM 645 O O . PHE A 1 80 ? 6.688 -0.385 -15.781 1 98.25 80 PHE A O 1
ATOM 652 N N . SER A 1 81 ? 8.711 -1.398 -15.477 1 97.5 81 SER A N 1
ATOM 653 C CA . SER A 1 81 ? 9.398 -0.489 -16.391 1 97.5 81 SER A CA 1
ATOM 654 C C . SER A 1 81 ? 8.797 -0.548 -17.781 1 97.5 81 SER A C 1
ATOM 656 O O . SER A 1 81 ? 8.602 -1.633 -18.344 1 97.5 81 SER A O 1
ATOM 658 N N . GLY A 1 82 ? 8.422 0.586 -18.297 1 96.5 82 GLY A N 1
ATOM 659 C CA . GLY A 1 82 ? 7.832 0.652 -19.625 1 96.5 82 GLY A CA 1
ATOM 660 C C . GLY A 1 82 ? 6.316 0.646 -19.594 1 96.5 82 GLY A C 1
ATOM 661 O O . GLY A 1 82 ? 5.672 0.958 -20.594 1 96.5 82 GLY A O 1
ATOM 662 N N . ASN A 1 83 ? 5.727 0.271 -18.406 1 96.88 83 ASN A N 1
ATOM 663 C CA . ASN A 1 83 ? 4.273 0.178 -18.312 1 96.88 83 ASN A CA 1
ATOM 664 C C . ASN A 1 83 ? 3.719 1.124 -17.25 1 96.88 83 ASN A C 1
ATOM 666 O O . ASN A 1 83 ? 2.545 1.037 -16.891 1 96.88 83 ASN A O 1
ATOM 670 N N . GLU A 1 84 ? 4.5 2.02 -16.766 1 95.5 84 GLU A N 1
ATOM 671 C CA . GLU A 1 84 ? 4.156 2.875 -15.641 1 95.5 84 GLU A CA 1
ATOM 672 C C . GLU A 1 84 ? 2.883 3.668 -15.914 1 95.5 84 GLU A C 1
ATOM 674 O O . GLU A 1 84 ? 2.055 3.85 -15.016 1 95.5 84 GLU A O 1
ATOM 679 N N . ALA A 1 85 ? 2.727 4.031 -17.109 1 94.31 85 ALA A N 1
ATOM 680 C CA . ALA A 1 85 ? 1.608 4.898 -17.469 1 94.31 85 ALA A CA 1
ATOM 681 C C . ALA A 1 85 ? 0.29 4.133 -17.453 1 94.31 85 ALA A C 1
ATOM 683 O O . ALA A 1 85 ? -0.783 4.734 -17.359 1 94.31 85 ALA A O 1
ATOM 684 N N . LEU A 1 86 ? 0.36 2.816 -17.547 1 97.19 86 LEU A N 1
ATOM 685 C CA . LEU A 1 86 ? -0.845 1.994 -17.609 1 97.19 86 LEU A CA 1
ATOM 686 C C . LEU A 1 86 ? -1.294 1.598 -16.203 1 97.19 86 LEU A C 1
ATOM 688 O O . LEU A 1 86 ? -2.42 1.132 -16.016 1 97.19 86 LEU A O 1
ATOM 692 N N . VAL A 1 87 ? -0.409 1.782 -15.227 1 98 87 VAL A N 1
ATOM 693 C CA . VAL A 1 87 ? -0.654 1.307 -13.867 1 98 87 VAL A CA 1
ATOM 694 C C . VAL A 1 87 ? -1.762 2.137 -13.219 1 98 87 VAL A C 1
ATOM 696 O O . VAL A 1 87 ? -1.79 3.361 -13.359 1 98 87 VAL A O 1
ATOM 699 N N . ARG A 1 88 ? -2.682 1.472 -12.617 1 97.88 88 ARG A N 1
ATOM 700 C CA . ARG A 1 88 ? -3.738 2.062 -11.797 1 97.88 88 ARG A CA 1
ATOM 701 C C . ARG A 1 88 ? -3.652 1.579 -10.359 1 97.88 88 ARG A C 1
ATOM 703 O O . ARG A 1 88 ? -2.945 0.613 -10.062 1 97.88 88 ARG A O 1
ATOM 710 N N . THR A 1 89 ? -4.328 2.322 -9.484 1 98 89 THR A N 1
ATOM 711 C CA . THR A 1 89 ? -4.309 1.976 -8.07 1 98 89 THR A CA 1
ATOM 712 C C . THR A 1 89 ? -5.723 1.959 -7.496 1 98 89 THR A C 1
ATOM 714 O O . THR A 1 89 ? -6.621 2.611 -8.031 1 98 89 THR A O 1
ATOM 717 N N . GLU A 1 90 ? -5.891 1.198 -6.492 1 97.38 90 GLU A N 1
ATOM 718 C CA . GLU A 1 90 ? -7.145 1.173 -5.746 1 97.38 90 GLU A CA 1
ATOM 719 C C . GLU A 1 90 ? -6.938 0.64 -4.332 1 97.38 90 GLU A C 1
ATOM 721 O O . GLU A 1 90 ? -5.953 -0.052 -4.062 1 97.38 90 GLU A O 1
ATOM 726 N N . TYR A 1 91 ? -7.77 1.05 -3.396 1 97.81 91 TYR A N 1
ATOM 727 C CA . TYR A 1 91 ? -7.918 0.347 -2.127 1 97.81 91 TYR A CA 1
ATOM 728 C C . TYR A 1 91 ? -8.938 -0.779 -2.242 1 97.81 91 TYR A C 1
ATOM 730 O O . TYR A 1 91 ? -10.078 -0.552 -2.652 1 97.81 91 TYR A O 1
ATOM 738 N N . ALA A 1 92 ? -8.5 -1.96 -1.949 1 95.5 92 ALA A N 1
ATOM 739 C CA . ALA A 1 92 ? -9.398 -3.102 -2.105 1 95.5 92 ALA A CA 1
ATOM 740 C C . ALA A 1 92 ? -9.156 -4.145 -1.021 1 95.5 92 ALA A C 1
ATOM 742 O O . ALA A 1 92 ? -8.07 -4.191 -0.429 1 95.5 92 ALA A O 1
ATOM 743 N N . ALA A 1 93 ? -10.211 -4.848 -0.666 1 92 93 ALA A N 1
ATOM 744 C CA . ALA A 1 93 ? -10.164 -6.012 0.213 1 92 93 ALA A CA 1
ATOM 745 C C . ALA A 1 93 ? -10.727 -7.25 -0.482 1 92 93 ALA A C 1
ATOM 747 O O . ALA A 1 93 ? -11.523 -7.133 -1.412 1 92 93 ALA A O 1
ATOM 748 N N . ARG A 1 94 ? -10.281 -8.391 -0.053 1 80.94 94 ARG A N 1
ATOM 749 C CA . ARG A 1 94 ? -10.773 -9.617 -0.666 1 80.94 94 ARG A CA 1
ATOM 750 C C . ARG A 1 94 ? -12.164 -9.977 -0.139 1 80.94 94 ARG A C 1
ATOM 752 O O . ARG A 1 94 ? -12.93 -10.664 -0.815 1 80.94 94 ARG A O 1
ATOM 759 N N . ASN A 1 95 ? -12.359 -9.562 1.081 1 84.25 95 ASN A N 1
ATOM 760 C CA . ASN A 1 95 ? -13.664 -9.734 1.714 1 84.25 95 ASN A CA 1
ATOM 761 C C . ASN A 1 95 ? -13.938 -8.633 2.736 1 84.25 95 ASN A C 1
ATOM 763 O O . ASN A 1 95 ? -13.094 -7.766 2.963 1 84.25 95 ASN A O 1
ATOM 767 N N . GLU A 1 96 ? -15.078 -8.688 3.406 1 83.62 96 GLU A N 1
ATOM 768 C CA . GLU A 1 96 ? -15.523 -7.602 4.277 1 83.62 96 GLU A CA 1
ATOM 769 C C . GLU A 1 96 ? -14.734 -7.59 5.586 1 83.62 96 GLU A C 1
ATOM 771 O O . GLU A 1 96 ? -14.68 -6.566 6.273 1 83.62 96 GLU A O 1
ATOM 776 N N . LYS A 1 97 ? -14.156 -8.758 5.918 1 83 97 LYS A N 1
ATOM 777 C CA . LYS A 1 97 ? -13.445 -8.867 7.188 1 83 97 LYS A CA 1
ATOM 778 C C . LYS A 1 97 ? -12.023 -8.328 7.062 1 83 97 LYS A C 1
ATOM 780 O O . LYS A 1 97 ? -11.398 -7.98 8.07 1 83 97 LYS A O 1
ATOM 785 N N . GLU A 1 98 ? -11.594 -8.289 5.852 1 87.62 98 GLU A N 1
ATOM 786 C CA . GLU A 1 98 ? -10.219 -7.852 5.621 1 87.62 98 GLU A CA 1
ATOM 787 C C . GLU A 1 98 ? -10.141 -6.34 5.438 1 87.62 98 GLU A C 1
ATOM 789 O O . GLU A 1 98 ? -11.086 -5.723 4.938 1 87.62 98 GLU A O 1
ATOM 794 N N . LEU A 1 99 ? -9.039 -5.777 5.895 1 92.25 99 LEU A N 1
ATOM 795 C CA . LEU A 1 99 ? -8.789 -4.352 5.691 1 92.25 99 LEU A CA 1
ATOM 796 C C . LEU A 1 99 ? -8.461 -4.062 4.23 1 92.25 99 LEU A C 1
ATOM 798 O O . LEU A 1 99 ? -7.676 -4.781 3.609 1 92.25 99 LEU A O 1
ATOM 802 N N . PRO A 1 100 ? -9.133 -3.037 3.658 1 95.62 100 PRO A N 1
ATOM 803 C CA . PRO A 1 100 ? -8.703 -2.621 2.32 1 95.62 100 PRO A CA 1
ATOM 804 C C . PRO A 1 100 ? -7.273 -2.084 2.299 1 95.62 100 PRO A C 1
ATOM 806 O O . PRO A 1 100 ? -6.867 -1.367 3.217 1 95.62 100 PRO A O 1
ATOM 809 N N . VAL A 1 101 ? -6.52 -2.5 1.312 1 96.81 101 VAL A N 1
ATOM 810 C CA . VAL A 1 101 ? -5.137 -2.047 1.19 1 96.81 101 VAL A CA 1
ATOM 811 C C . VAL A 1 101 ? -4.895 -1.495 -0.213 1 96.81 101 VAL A C 1
ATOM 813 O O . VAL A 1 101 ? -5.629 -1.817 -1.148 1 96.81 101 VAL A O 1
ATOM 816 N N . LEU A 1 102 ? -3.9 -0.631 -0.302 1 98.12 102 LEU A N 1
ATOM 817 C CA . LEU A 1 102 ? -3.531 -0.065 -1.596 1 98.12 102 LEU A CA 1
ATOM 818 C C . LEU A 1 102 ? -2.9 -1.124 -2.492 1 98.12 102 LEU A C 1
ATOM 820 O O . LEU A 1 102 ? -1.973 -1.822 -2.076 1 98.12 102 LEU A O 1
ATOM 824 N N . GLN A 1 103 ? -3.439 -1.191 -3.662 1 97.31 103 GLN A N 1
ATOM 825 C CA . GLN A 1 103 ? -2.908 -2.102 -4.672 1 97.31 103 GLN A CA 1
ATOM 826 C C . GLN A 1 103 ? -2.656 -1.376 -5.988 1 97.31 103 GLN A C 1
ATOM 828 O O . GLN A 1 103 ? -3.271 -0.344 -6.266 1 97.31 103 GLN A O 1
ATOM 833 N N . ARG A 1 104 ? -1.709 -1.897 -6.734 1 98.38 104 ARG A N 1
ATOM 834 C CA . ARG A 1 104 ? -1.511 -1.419 -8.102 1 98.38 104 ARG A CA 1
ATOM 835 C C . ARG A 1 104 ? -1.669 -2.553 -9.109 1 98.38 104 ARG A C 1
ATOM 837 O O . ARG A 1 104 ? -1.402 -3.715 -8.789 1 98.38 104 ARG A O 1
ATOM 844 N N . PHE A 1 105 ? -2.125 -2.223 -10.25 1 98.19 105 PHE A N 1
ATOM 845 C CA . PHE A 1 105 ? -2.359 -3.197 -11.312 1 98.19 105 PHE A CA 1
ATOM 846 C C . PHE A 1 105 ? -2.436 -2.512 -12.672 1 98.19 105 PHE A C 1
ATOM 848 O O . PHE A 1 105 ? -2.52 -1.284 -12.75 1 98.19 105 PHE A O 1
ATOM 855 N N . ILE A 1 106 ? -2.256 -3.213 -13.703 1 98.12 106 ILE A N 1
ATOM 856 C CA . ILE A 1 106 ? -2.584 -2.773 -15.055 1 98.12 106 ILE A CA 1
ATOM 857 C C . ILE A 1 106 ? -3.938 -3.348 -15.469 1 98.12 106 ILE A C 1
ATOM 859 O O . ILE A 1 106 ? -4.125 -4.566 -15.477 1 98.12 106 ILE A O 1
ATOM 863 N N . PRO A 1 107 ? -4.852 -2.467 -15.719 1 97.44 107 PRO A N 1
ATOM 864 C CA . PRO A 1 107 ? -6.133 -3.004 -16.188 1 97.44 107 PRO A CA 1
ATOM 865 C C . PRO A 1 107 ? -5.996 -3.787 -17.5 1 97.44 107 PRO A C 1
ATOM 867 O O . PRO A 1 107 ? -5.277 -3.361 -18.406 1 97.44 107 PRO A O 1
ATOM 870 N N . MET A 1 108 ? -6.723 -4.898 -17.578 1 96.88 108 MET A N 1
ATOM 871 C CA . MET A 1 108 ? -6.668 -5.754 -18.766 1 96.88 108 MET A CA 1
ATOM 872 C C . MET A 1 108 ? -7.008 -4.965 -20.031 1 96.88 108 MET A C 1
ATOM 874 O O . MET A 1 108 ? -6.387 -5.16 -21.078 1 96.88 108 MET A O 1
ATOM 878 N N . TYR A 1 109 ? -7.957 -4.047 -19.875 1 96.75 109 TYR A N 1
ATOM 879 C CA . TYR A 1 109 ? -8.375 -3.279 -21.031 1 96.75 109 TYR A CA 1
ATOM 880 C C . TYR A 1 109 ? -7.25 -2.371 -21.516 1 96.75 109 TYR A C 1
ATOM 882 O O . TYR A 1 109 ? -7.18 -2.039 -22.703 1 96.75 109 TYR A O 1
ATOM 890 N N . ALA A 1 110 ? -6.363 -1.997 -20.656 1 96.31 110 ALA A N 1
ATOM 891 C CA . ALA A 1 110 ? -5.293 -1.062 -21 1 96.31 110 ALA A CA 1
ATOM 892 C C . ALA A 1 110 ? -4.254 -1.724 -21.906 1 96.31 110 ALA A C 1
ATOM 894 O O . ALA A 1 110 ? -3.51 -1.038 -22.609 1 96.31 110 ALA A O 1
ATOM 895 N N . ILE A 1 111 ? -4.219 -3.027 -21.844 1 96.44 111 ILE A N 1
ATOM 896 C CA . ILE A 1 111 ? -3.238 -3.697 -22.688 1 96.44 111 ILE A CA 1
ATOM 897 C C . ILE A 1 111 ? -3.93 -4.277 -23.922 1 96.44 111 ILE A C 1
ATOM 899 O O . ILE A 1 111 ? -3.291 -4.934 -24.75 1 96.44 111 ILE A O 1
ATOM 903 N N . GLY A 1 112 ? -5.156 -4.148 -24.047 1 95.81 112 GLY A N 1
ATOM 904 C CA . GLY A 1 112 ? -5.867 -4.535 -25.25 1 95.81 112 GLY A CA 1
ATOM 905 C C . GLY A 1 112 ? -6.5 -5.91 -25.156 1 95.81 112 GLY A C 1
ATOM 906 O O . GLY A 1 112 ? -6.945 -6.469 -26.172 1 95.81 112 GLY A O 1
ATOM 907 N N . GLY A 1 113 ? -6.441 -6.543 -24.047 1 94.81 113 GLY A N 1
ATOM 908 C CA . GLY A 1 113 ? -7.094 -7.832 -23.875 1 94.81 113 GLY A CA 1
ATOM 909 C C . GLY A 1 113 ? -6.133 -8.945 -23.516 1 94.81 113 GLY A C 1
ATOM 910 O O . GLY A 1 113 ? -4.914 -8.766 -23.578 1 94.81 113 GLY A O 1
ATOM 911 N N . PRO A 1 114 ? -6.703 -10.07 -23.109 1 92.44 114 PRO A N 1
ATOM 912 C CA . PRO A 1 114 ? -5.871 -11.188 -22.641 1 92.44 114 PRO A CA 1
ATOM 913 C C . PRO A 1 114 ? -4.953 -11.734 -23.734 1 92.44 114 PRO A C 1
ATOM 915 O O . PRO A 1 114 ? -3.871 -12.242 -23.438 1 92.44 114 PRO A O 1
ATOM 918 N N . ASP A 1 115 ? -5.348 -11.539 -24.984 1 92.69 115 ASP A N 1
ATOM 919 C CA . ASP A 1 115 ? -4.57 -12.078 -26.094 1 92.69 115 ASP A CA 1
ATOM 920 C C . ASP A 1 115 ? -3.264 -11.305 -26.266 1 92.69 115 ASP A C 1
ATOM 922 O O . ASP A 1 115 ? -2.352 -11.773 -26.953 1 92.69 115 ASP A O 1
ATOM 926 N N . LYS A 1 116 ? -3.154 -10.148 -25.656 1 95.25 116 LYS A N 1
ATOM 927 C CA . LYS A 1 116 ? -1.964 -9.312 -25.781 1 95.25 116 LYS A CA 1
ATOM 928 C C . LYS A 1 116 ? -0.936 -9.648 -24.703 1 95.25 116 LYS A C 1
ATOM 930 O O . LYS A 1 116 ? 0.204 -9.188 -24.766 1 95.25 116 LYS A O 1
ATOM 935 N N . LEU A 1 117 ? -1.365 -10.477 -23.75 1 96.12 117 LEU A N 1
ATOM 936 C CA . LEU A 1 117 ? -0.433 -10.93 -22.719 1 96.12 117 LEU A CA 1
ATOM 937 C C . LEU A 1 117 ? 0.58 -11.914 -23.297 1 96.12 117 LEU A C 1
ATOM 939 O O . LEU A 1 117 ? 0.261 -12.672 -24.219 1 96.12 117 LEU A O 1
ATOM 943 N N . PRO A 1 118 ? 1.759 -11.828 -22.828 1 96.19 118 PRO A N 1
ATOM 944 C CA . PRO A 1 118 ? 2.764 -12.766 -23.328 1 96.19 118 PRO A CA 1
ATOM 945 C C . PRO A 1 118 ? 2.479 -14.211 -22.922 1 96.19 118 PRO A C 1
ATOM 947 O O . PRO A 1 118 ? 1.846 -14.453 -21.891 1 96.19 118 PRO A O 1
ATOM 950 N N . GLN A 1 119 ? 2.984 -15.148 -23.734 1 97.12 119 GLN A N 1
ATOM 951 C CA . GLN A 1 119 ? 2.959 -16.562 -23.391 1 97.12 119 GLN A CA 1
ATOM 952 C C . GLN A 1 119 ? 3.828 -16.844 -22.172 1 97.12 119 GLN A C 1
ATOM 954 O O . GLN A 1 119 ? 4.926 -16.312 -22.047 1 97.12 119 GLN A O 1
ATOM 959 N N . ALA A 1 120 ? 3.283 -17.734 -21.266 1 98.06 120 ALA A N 1
ATOM 960 C CA . ALA A 1 120 ? 4.051 -18.109 -20.078 1 98.06 120 ALA A CA 1
ATOM 961 C C . ALA A 1 120 ? 5.293 -18.906 -20.453 1 98.06 120 ALA A C 1
ATOM 963 O O . ALA A 1 120 ? 5.223 -19.844 -21.25 1 98.06 120 ALA A O 1
ATOM 964 N N . LYS A 1 121 ? 6.418 -18.578 -19.891 1 98.06 121 LYS A N 1
ATOM 965 C CA . LYS A 1 121 ? 7.656 -19.312 -20.109 1 98.06 121 LYS A CA 1
ATOM 966 C C . LYS A 1 121 ? 7.699 -20.578 -19.266 1 98.06 121 LYS A C 1
ATOM 968 O O . LYS A 1 121 ? 8.289 -21.594 -19.688 1 98.06 121 LYS A O 1
ATOM 973 N N . TYR A 1 122 ? 7.082 -20.5 -18.109 1 98.5 122 TYR A N 1
ATOM 974 C CA . TYR A 1 122 ? 7.098 -21.625 -17.172 1 98.5 122 TYR A CA 1
ATOM 975 C C . TYR A 1 122 ? 5.703 -21.891 -16.625 1 98.5 122 TYR A C 1
ATOM 977 O O . TYR A 1 122 ? 4.84 -21.016 -16.641 1 98.5 122 TYR A O 1
ATOM 985 N N . LEU A 1 123 ? 5.508 -23.094 -16.219 1 98.56 123 LEU A N 1
ATOM 986 C CA . LEU A 1 123 ? 4.375 -23.516 -15.398 1 98.56 123 LEU A CA 1
ATOM 987 C C . LEU A 1 123 ? 4.844 -23.969 -14.023 1 98.56 123 LEU A C 1
ATOM 989 O O . LEU A 1 123 ? 5.668 -24.891 -13.922 1 98.56 123 LEU A O 1
ATOM 993 N N . ASP A 1 124 ? 4.375 -23.266 -13.023 1 98.62 124 ASP A N 1
ATOM 994 C CA . ASP A 1 124 ? 4.609 -23.688 -11.648 1 98.62 124 ASP A CA 1
ATOM 995 C C . ASP A 1 124 ? 3.582 -24.734 -11.211 1 98.62 124 ASP A C 1
ATOM 997 O O . ASP A 1 124 ? 2.424 -24.391 -10.945 1 98.62 124 ASP A O 1
ATOM 1001 N N . LEU A 1 125 ? 3.998 -25.969 -11.125 1 98.75 125 LEU A N 1
ATOM 1002 C CA . LEU A 1 125 ? 3.143 -27.031 -10.594 1 98.75 125 LEU A CA 1
ATOM 1003 C C . LEU A 1 125 ? 3.207 -27.062 -9.07 1 98.75 125 LEU A C 1
ATOM 1005 O O . LEU A 1 125 ? 4.262 -27.344 -8.492 1 98.75 125 LEU A O 1
ATOM 1009 N N . ILE A 1 126 ? 2.133 -26.781 -8.453 1 98.62 126 ILE A N 1
ATOM 1010 C CA . ILE A 1 126 ? 2.033 -26.859 -7.004 1 98.62 126 ILE A CA 1
ATOM 1011 C C . ILE A 1 126 ? 1.579 -28.266 -6.594 1 98.62 126 ILE A C 1
ATOM 1013 O O . ILE A 1 126 ? 0.488 -28.703 -6.965 1 98.62 126 ILE A O 1
ATOM 1017 N N . LEU A 1 127 ? 2.43 -28.875 -5.777 1 98.62 127 LEU A N 1
ATOM 1018 C CA . LEU A 1 127 ? 2.236 -30.281 -5.457 1 98.62 127 LEU A CA 1
ATOM 1019 C C . LEU A 1 127 ? 1.947 -30.469 -3.973 1 98.62 127 LEU A C 1
ATOM 1021 O O . LEU A 1 127 ? 2.52 -29.766 -3.133 1 98.62 127 LEU A O 1
ATOM 1025 N N . TYR A 1 128 ? 1.068 -31.375 -3.705 1 98.19 128 TYR A N 1
ATOM 1026 C CA . TYR A 1 128 ? 0.911 -31.938 -2.365 1 98.19 128 TYR A CA 1
ATOM 1027 C C . TYR A 1 128 ? 1.295 -33.406 -2.332 1 98.19 128 TYR A C 1
ATOM 1029 O O . TYR A 1 128 ? 1.061 -34.125 -3.297 1 98.19 128 TYR A O 1
ATOM 1037 N N . SER A 1 129 ? 1.84 -33.781 -1.219 1 97.5 129 SER A N 1
ATOM 1038 C CA . SER A 1 129 ? 2.143 -35.188 -1.039 1 97.5 129 SER A CA 1
ATOM 1039 C C . SER A 1 129 ? 0.87 -36.031 -1.03 1 97.5 129 SER A C 1
ATOM 1041 O O . SER A 1 129 ? -0.205 -35.531 -0.684 1 97.5 129 SER A O 1
ATOM 1043 N N . ARG A 1 130 ? 1.103 -37.281 -1.403 1 96 130 ARG A N 1
ATOM 1044 C CA . ARG A 1 130 ? -0.011 -38.219 -1.381 1 96 130 ARG A CA 1
ATOM 1045 C C . ARG A 1 130 ? -0.619 -38.312 0.015 1 96 130 ARG A C 1
ATOM 1047 O O . ARG A 1 130 ? -1.843 -38.344 0.166 1 96 130 ARG A O 1
ATOM 1054 N N . GLU A 1 131 ? 0.236 -38.344 0.962 1 95.06 131 GLU A N 1
ATOM 1055 C CA . GLU A 1 131 ? -0.211 -38.438 2.35 1 95.06 131 GLU A CA 1
ATOM 1056 C C . GLU A 1 131 ? -1.096 -37.25 2.713 1 95.06 131 GLU A C 1
ATOM 1058 O O . GLU A 1 131 ? -2.158 -37.406 3.314 1 95.06 131 GLU A O 1
ATOM 1063 N N . GLN A 1 132 ? -0.634 -36.062 2.355 1 95.31 132 GLN A N 1
ATOM 1064 C CA . GLN A 1 132 ? -1.397 -34.844 2.66 1 95.31 132 GLN A CA 1
ATOM 1065 C C . GLN A 1 132 ? -2.758 -34.875 1.971 1 95.31 132 GLN A C 1
ATOM 1067 O O . GLN A 1 132 ? -3.771 -34.531 2.572 1 95.31 132 GLN A O 1
ATOM 1072 N N . ILE A 1 133 ? -2.836 -35.25 0.737 1 94.88 133 ILE A N 1
ATOM 1073 C CA . ILE A 1 133 ? -4.074 -35.312 -0.033 1 94.88 133 ILE A CA 1
ATOM 1074 C C . ILE A 1 133 ? -5.035 -36.312 0.609 1 94.88 133 ILE A C 1
ATOM 1076 O O . ILE A 1 133 ? -6.23 -36.031 0.738 1 94.88 133 ILE A O 1
ATOM 1080 N N . GLN A 1 134 ? -4.5 -37.406 1.034 1 93.44 134 GLN A N 1
ATOM 1081 C CA . GLN A 1 134 ? -5.328 -38.406 1.684 1 93.44 134 GLN A CA 1
ATOM 1082 C C . GLN A 1 134 ? -5.902 -37.875 2.998 1 93.44 134 GLN A C 1
ATOM 1084 O O . GLN A 1 134 ? -7.082 -38.094 3.293 1 93.44 134 GLN A O 1
ATOM 1089 N N . LYS A 1 135 ? -5.07 -37.25 3.756 1 93.19 135 LYS A N 1
ATOM 1090 C CA . LYS A 1 135 ? -5.531 -36.656 5.004 1 93.19 135 LYS A CA 1
ATOM 1091 C C . LYS A 1 135 ? -6.68 -35.688 4.75 1 93.19 135 LYS A C 1
ATOM 1093 O O . LYS A 1 135 ? -7.684 -35.688 5.465 1 93.19 135 LYS A O 1
ATOM 1098 N N . GLU A 1 136 ? -6.496 -34.75 3.689 1 92.75 136 GLU A N 1
ATOM 1099 C CA . GLU A 1 136 ? -7.531 -33.781 3.348 1 92.75 136 GLU A CA 1
ATOM 1100 C C . GLU A 1 136 ? -8.805 -34.469 2.885 1 92.75 136 GLU A C 1
ATOM 1102 O O . GLU A 1 136 ? -9.914 -34.094 3.262 1 92.75 136 GLU A O 1
ATOM 1107 N N . ASN A 1 137 ? -8.688 -35.469 2.178 1 90.88 137 ASN A N 1
ATOM 1108 C CA . ASN A 1 137 ? -9.844 -36.25 1.706 1 90.88 137 ASN A CA 1
ATOM 1109 C C . ASN A 1 137 ? -10.594 -36.906 2.861 1 90.88 137 ASN A C 1
ATOM 1111 O O . ASN A 1 137 ? -11.82 -36.844 2.916 1 90.88 137 ASN A O 1
ATOM 1115 N N . GLU A 1 138 ? -9.859 -37.5 3.699 1 91.12 138 GLU A N 1
ATOM 1116 C CA . GLU A 1 138 ? -10.461 -38.125 4.863 1 91.12 138 GLU A CA 1
ATOM 1117 C C . GLU A 1 138 ? -11.242 -37.125 5.703 1 91.12 138 GLU A C 1
ATOM 1119 O O . GLU A 1 138 ? -12.359 -37.406 6.141 1 91.12 138 GLU A O 1
ATOM 1124 N N . SER A 1 139 ? -10.664 -36.031 5.883 1 91.56 139 SER A N 1
ATOM 1125 C CA . SER A 1 139 ? 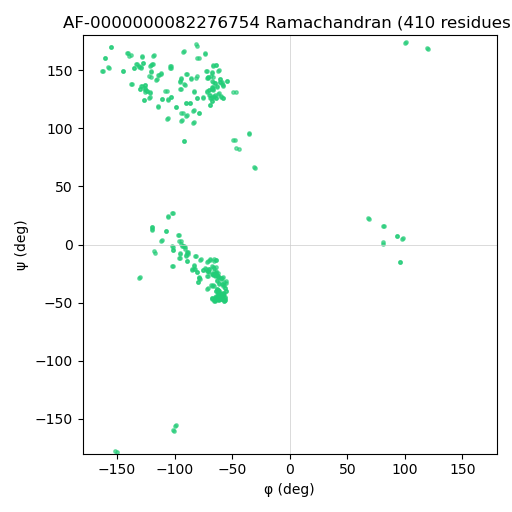-11.297 -35 6.68 1 91.56 139 SER A CA 1
ATOM 1126 C C . SER A 1 139 ? -12.594 -34.5 6.031 1 91.56 139 SER A C 1
ATOM 1128 O O . SER A 1 139 ? -13.484 -34 6.719 1 91.56 139 SER A O 1
ATOM 1130 N N . MET A 1 140 ? -12.695 -34.656 4.664 1 90.5 140 MET A N 1
ATOM 1131 C CA . MET A 1 140 ? -13.883 -34.219 3.922 1 90.5 140 MET A CA 1
ATOM 1132 C C . MET A 1 140 ? -14.859 -35.375 3.742 1 90.5 140 MET A C 1
ATOM 1134 O O . MET A 1 140 ? -15.867 -35.219 3.045 1 90.5 140 MET A O 1
ATOM 1138 N N . GLY A 1 141 ? -14.484 -36.5 4.266 1 89.12 141 GLY A N 1
ATOM 1139 C CA . GLY A 1 141 ? -15.352 -37.656 4.188 1 89.12 141 GLY A CA 1
ATOM 1140 C C . GLY A 1 141 ? -15.266 -38.375 2.852 1 89.12 141 GLY A C 1
ATOM 1141 O O . GLY A 1 141 ? -16.156 -39.156 2.498 1 89.12 141 GLY A O 1
ATOM 1142 N N . LYS A 1 142 ? -14.219 -38.031 2.174 1 83.62 142 LYS A N 1
ATOM 1143 C CA . LYS A 1 142 ? -14.055 -38.688 0.881 1 83.62 142 LYS A CA 1
ATOM 1144 C C . LYS A 1 142 ? -13.344 -40.031 1.034 1 83.62 142 LYS A C 1
ATOM 1146 O O . LYS A 1 142 ? -12.492 -40.188 1.912 1 83.62 142 LYS A O 1
ATOM 1151 N N . GLU A 1 143 ? -13.742 -40.906 0.277 1 80.75 143 GLU A N 1
ATOM 1152 C CA . GLU A 1 143 ? -13.117 -42.219 0.325 1 80.75 143 GLU A CA 1
ATOM 1153 C C . GLU A 1 143 ? -11.68 -42.188 -0.183 1 80.75 143 GLU A C 1
ATOM 1155 O O . GLU A 1 143 ? -11.352 -41.375 -1.044 1 80.75 143 GLU A O 1
ATOM 1160 N N . ALA A 1 144 ? -10.93 -43.031 0.491 1 75.19 144 ALA A N 1
ATOM 1161 C CA . ALA A 1 144 ? -9.539 -43.125 0.056 1 75.19 144 ALA A CA 1
ATOM 1162 C C . ALA A 1 144 ? -9.445 -43.562 -1.398 1 75.19 144 ALA A C 1
ATOM 1164 O O . ALA A 1 144 ? -10.164 -44.469 -1.817 1 75.19 144 ALA A O 1
ATOM 1165 N N . GLY A 1 145 ? -8.75 -42.844 -2.135 1 73.5 145 GLY A N 1
ATOM 1166 C CA . GLY A 1 145 ? -8.586 -43.219 -3.531 1 73.5 145 GLY A CA 1
ATOM 1167 C C . GLY A 1 145 ? -7.52 -44.281 -3.738 1 73.5 145 GLY A C 1
ATOM 1168 O O . GLY A 1 145 ? -6.871 -44.688 -2.783 1 73.5 145 GLY A O 1
ATOM 1169 N N . THR A 1 146 ? -7.418 -44.812 -5.004 1 82.88 146 THR A N 1
ATOM 1170 C CA . THR A 1 146 ? -6.477 -45.875 -5.359 1 82.88 146 THR A CA 1
ATOM 1171 C C . THR A 1 146 ? -5.207 -45.281 -5.973 1 82.88 146 THR A C 1
ATOM 1173 O O . THR A 1 146 ? -4.262 -46.031 -6.277 1 82.88 146 THR A O 1
ATOM 1176 N N . GLU A 1 147 ? -5.246 -44 -5.973 1 87.31 147 GLU A N 1
ATOM 1177 C CA . GLU A 1 147 ? -4.098 -43.312 -6.566 1 87.31 147 GLU A CA 1
ATOM 1178 C C . GLU A 1 147 ? -2.836 -43.531 -5.734 1 87.31 147 GLU A C 1
ATOM 1180 O O . GLU A 1 147 ? -2.865 -43.406 -4.508 1 87.31 147 GLU A O 1
ATOM 1185 N N . THR A 1 148 ? -1.609 -43.906 -6.453 1 90.5 148 THR A N 1
ATOM 1186 C CA . THR A 1 148 ? -0.397 -44.25 -5.715 1 90.5 148 THR A CA 1
ATOM 1187 C C . THR A 1 148 ? 0.722 -43.25 -6.035 1 90.5 148 THR A C 1
ATOM 1189 O O . THR A 1 148 ? 1.76 -43.25 -5.367 1 90.5 148 THR A O 1
ATOM 1192 N N . ALA A 1 149 ? 0.467 -42.406 -6.961 1 95.75 149 ALA A N 1
ATOM 1193 C CA . ALA A 1 149 ? 1.51 -41.438 -7.258 1 95.75 149 ALA A CA 1
ATOM 1194 C C . ALA A 1 149 ? 1.871 -40.625 -6.02 1 95.75 149 ALA A C 1
ATOM 1196 O O . ALA A 1 149 ? 0.989 -40.188 -5.277 1 95.75 149 ALA A O 1
ATOM 1197 N N . PRO A 1 150 ? 3.105 -40.406 -5.793 1 96.75 150 PRO A N 1
ATOM 1198 C CA . PRO A 1 150 ? 3.518 -39.719 -4.566 1 96.75 150 PRO A CA 1
ATOM 1199 C C . PRO A 1 150 ? 3.074 -38.281 -4.527 1 96.75 150 PRO A C 1
ATOM 1201 O O . PRO A 1 150 ? 2.875 -37.719 -3.445 1 96.75 150 PRO A O 1
ATOM 1204 N N . TRP A 1 151 ? 2.861 -37.625 -5.707 1 98.12 151 TRP A N 1
ATOM 1205 C CA . TRP A 1 151 ? 2.529 -36.219 -5.727 1 98.12 151 TRP A CA 1
ATOM 1206 C C . TRP A 1 151 ? 1.238 -35.969 -6.5 1 98.12 151 TRP A C 1
ATOM 1208 O O . TRP A 1 151 ? 1.021 -36.562 -7.562 1 98.12 151 TRP A O 1
ATOM 1218 N N . GLY A 1 152 ? 0.415 -35.125 -5.961 1 98.06 152 GLY A N 1
ATOM 1219 C CA . GLY A 1 152 ? -0.728 -34.562 -6.676 1 98.06 152 GLY A CA 1
ATOM 1220 C C . GLY A 1 152 ? -0.552 -33.125 -7.059 1 98.06 152 GLY A C 1
ATOM 1221 O O . GLY A 1 152 ? -0.111 -32.312 -6.242 1 98.06 152 GLY A O 1
ATOM 1222 N N . ILE A 1 153 ? -0.848 -32.812 -8.32 1 98.62 153 ILE A N 1
ATOM 1223 C CA . ILE A 1 153 ? -0.859 -31.438 -8.773 1 98.62 153 ILE A CA 1
ATOM 1224 C C . ILE A 1 153 ? -2.154 -30.766 -8.328 1 98.62 153 ILE A C 1
ATOM 1226 O O . ILE A 1 153 ? -3.23 -31.062 -8.844 1 98.62 153 ILE A O 1
ATOM 1230 N N . VAL A 1 154 ? -1.996 -29.812 -7.449 1 98.06 154 VAL A N 1
ATOM 1231 C CA . VAL A 1 154 ? -3.213 -29.234 -6.891 1 98.06 154 VAL A CA 1
ATOM 1232 C C . VAL A 1 154 ? -3.498 -27.891 -7.547 1 98.06 154 VAL A C 1
ATOM 1234 O O . VAL A 1 154 ? -4.613 -27.375 -7.461 1 98.06 154 VAL A O 1
ATOM 1237 N N . SER A 1 155 ? -2.549 -27.266 -8.172 1 98.12 155 SER A N 1
ATOM 1238 C CA . SER A 1 155 ? -2.691 -26 -8.891 1 98.12 155 SER A CA 1
ATOM 1239 C C . SER A 1 155 ? -1.526 -25.766 -9.844 1 98.12 155 SER A C 1
ATOM 1241 O O . SER A 1 155 ? -0.433 -26.297 -9.641 1 98.12 155 SER A O 1
ATOM 1243 N N . ILE A 1 156 ? -1.833 -25.078 -10.898 1 98.38 156 ILE A N 1
ATOM 1244 C CA . ILE A 1 156 ? -0.812 -24.75 -11.883 1 98.38 156 ILE A CA 1
ATOM 1245 C C . ILE A 1 156 ? -0.803 -23.25 -12.133 1 98.38 156 ILE A C 1
ATOM 1247 O O . ILE A 1 156 ? -1.833 -22.656 -12.477 1 98.38 156 ILE A O 1
ATOM 1251 N N . LYS A 1 157 ? 0.328 -22.656 -11.961 1 97.81 157 LYS A N 1
ATOM 1252 C CA . LYS A 1 157 ? 0.455 -21.219 -12.188 1 97.81 157 LYS A CA 1
ATOM 1253 C C . LYS A 1 157 ? 1.313 -20.922 -13.414 1 97.81 157 LYS A C 1
ATOM 1255 O O . LYS A 1 157 ? 2.432 -21.422 -13.531 1 97.81 157 LYS A O 1
ATOM 1260 N N . ALA A 1 158 ? 0.762 -20.172 -14.328 1 97.62 158 ALA A N 1
ATOM 1261 C CA . ALA A 1 158 ? 1.511 -19.688 -15.484 1 97.62 158 ALA A CA 1
ATOM 1262 C C . ALA A 1 158 ? 2.352 -18.469 -15.117 1 97.62 158 ALA A C 1
ATOM 1264 O O . ALA A 1 158 ? 1.833 -17.484 -14.578 1 97.62 158 ALA A O 1
ATOM 1265 N N . GLN A 1 159 ? 3.68 -18.5 -15.391 1 97.94 159 GLN A N 1
ATOM 1266 C CA . GLN A 1 159 ? 4.551 -17.406 -15 1 97.94 159 GLN A CA 1
ATOM 1267 C C . GLN A 1 159 ? 5.793 -17.344 -15.891 1 97.94 159 GLN A C 1
ATOM 1269 O O . GLN A 1 159 ? 6.016 -18.234 -16.719 1 97.94 159 GLN A O 1
ATOM 1274 N N . ASN A 1 160 ? 6.539 -16.266 -15.758 1 97.06 160 ASN A N 1
ATOM 1275 C CA . ASN A 1 160 ? 7.762 -16.094 -16.531 1 97.06 160 ASN A CA 1
ATOM 1276 C C . ASN A 1 160 ? 8.992 -16.547 -15.758 1 97.06 160 ASN A C 1
ATOM 1278 O O . ASN A 1 160 ? 10.07 -16.703 -16.328 1 97.06 160 ASN A O 1
ATOM 1282 N N . GLU A 1 161 ? 8.719 -16.844 -14.477 1 97.5 161 GLU A N 1
ATOM 1283 C CA . GLU A 1 161 ? 9.828 -17.172 -13.586 1 97.5 161 GLU A CA 1
ATOM 1284 C C . GLU A 1 161 ? 9.914 -18.672 -13.336 1 97.5 161 GLU A C 1
ATOM 1286 O O . GLU A 1 161 ? 8.898 -19.375 -13.328 1 97.5 161 GLU A O 1
ATOM 1291 N N . ASP A 1 162 ? 11.109 -19.156 -13.023 1 97.62 162 ASP A N 1
ATOM 1292 C CA . ASP A 1 162 ? 11.312 -20.562 -12.688 1 97.62 162 ASP A CA 1
ATOM 1293 C C . ASP A 1 162 ? 11.438 -20.75 -11.18 1 97.62 162 ASP A C 1
ATOM 1295 O O . ASP A 1 162 ? 12.188 -21.625 -10.719 1 97.62 162 ASP A O 1
ATOM 1299 N N . PHE A 1 163 ? 10.867 -19.906 -10.477 1 97.31 163 PHE A N 1
ATOM 1300 C CA . PHE A 1 163 ? 10.773 -19.984 -9.023 1 97.31 163 PHE A CA 1
ATOM 1301 C C . PHE A 1 163 ? 9.391 -19.562 -8.539 1 97.31 163 PHE A C 1
ATOM 1303 O O . PHE A 1 163 ? 8.602 -19 -9.312 1 97.31 163 PHE A O 1
ATOM 1310 N N . GLU A 1 164 ? 9.133 -19.953 -7.32 1 97.12 164 GLU A N 1
ATOM 1311 C CA . GLU A 1 164 ? 7.859 -19.531 -6.75 1 97.12 164 GLU A CA 1
ATOM 1312 C C . GLU A 1 164 ? 7.781 -18.016 -6.609 1 97.12 164 GLU A C 1
ATOM 1314 O O . GLU A 1 164 ? 8.664 -17.406 -6.02 1 97.12 164 GLU A O 1
ATOM 1319 N N . LEU A 1 165 ? 6.742 -17.406 -7.16 1 96.56 165 LEU A N 1
ATOM 1320 C CA . LEU A 1 165 ? 6.578 -15.961 -7.039 1 96.56 165 LEU A CA 1
ATOM 1321 C C . LEU A 1 165 ? 6.305 -15.562 -5.594 1 96.56 165 LEU A C 1
ATOM 1323 O O . LEU A 1 165 ? 5.543 -16.234 -4.895 1 96.56 165 LEU A O 1
ATOM 1327 N N . PRO A 1 166 ? 6.98 -14.531 -5.172 1 95.81 166 PRO A N 1
ATOM 1328 C CA . PRO A 1 166 ? 6.734 -14.109 -3.791 1 95.81 166 PRO A CA 1
ATOM 1329 C C . PRO A 1 166 ? 5.328 -13.547 -3.59 1 95.81 166 PRO A C 1
ATOM 1331 O O . PRO A 1 166 ? 4.762 -12.945 -4.508 1 95.81 166 PRO A O 1
ATOM 1334 N N . MET A 1 167 ? 4.887 -13.789 -2.418 1 93 167 MET A N 1
ATOM 1335 C CA . MET A 1 167 ? 3.635 -13.148 -2.02 1 93 167 MET A CA 1
ATOM 1336 C C . MET A 1 167 ? 3.766 -11.625 -2.051 1 93 167 MET A C 1
ATOM 1338 O O . MET A 1 167 ? 4.816 -11.086 -1.714 1 93 167 MET A O 1
ATOM 1342 N N . ASN A 1 168 ? 2.689 -10.953 -2.469 1 95.44 168 ASN A N 1
ATOM 1343 C CA . ASN A 1 168 ? 2.721 -9.492 -2.453 1 95.44 168 ASN A CA 1
ATOM 1344 C C . ASN A 1 168 ? 3.074 -8.961 -1.069 1 95.44 168 ASN A C 1
ATOM 1346 O O . ASN A 1 168 ? 2.59 -9.469 -0.058 1 95.44 168 ASN A O 1
ATOM 1350 N N . PRO A 1 169 ? 3.871 -7.91 -1.009 1 96.06 169 PRO A N 1
ATOM 1351 C CA . PRO A 1 169 ? 4.277 -7.371 0.292 1 96.06 169 PRO A CA 1
ATOM 1352 C C . PRO A 1 169 ? 3.088 -7.016 1.18 1 96.06 169 PRO A C 1
ATOM 1354 O O . PRO A 1 169 ? 3.088 -7.328 2.373 1 96.06 169 PRO A O 1
ATOM 1357 N N . ILE A 1 170 ? 2.076 -6.465 0.59 1 94.81 170 ILE A N 1
ATOM 1358 C CA . ILE A 1 170 ? 0.93 -6.023 1.376 1 94.81 170 ILE A CA 1
ATOM 1359 C C . ILE A 1 170 ? 0.202 -7.234 1.954 1 94.81 170 ILE A C 1
ATOM 1361 O O . ILE A 1 170 ? -0.338 -7.172 3.061 1 94.81 170 ILE A O 1
ATOM 1365 N N . THR A 1 171 ? 0.174 -8.32 1.216 1 91.06 171 THR A N 1
ATOM 1366 C CA . THR A 1 171 ? -0.426 -9.547 1.724 1 91.06 171 THR A CA 1
ATOM 1367 C C . THR A 1 171 ? 0.355 -10.078 2.924 1 91.06 171 THR A C 1
ATOM 1369 O O . THR A 1 171 ? -0.238 -10.523 3.908 1 91.06 171 THR A O 1
ATOM 1372 N N . GLN A 1 172 ? 1.68 -9.984 2.828 1 91.06 172 GLN A N 1
ATOM 1373 C CA . GLN A 1 172 ? 2.518 -10.391 3.951 1 91.06 172 GLN A CA 1
ATOM 1374 C C . GLN A 1 172 ? 2.24 -9.539 5.184 1 91.06 172 GLN A C 1
ATOM 1376 O O . GLN A 1 172 ? 2.146 -10.055 6.297 1 91.06 172 GLN A O 1
ATOM 1381 N N . MET A 1 173 ? 2.047 -8.266 4.965 1 90.38 173 MET A N 1
ATOM 1382 C CA . MET A 1 173 ? 1.769 -7.359 6.07 1 90.38 173 MET A CA 1
ATOM 1383 C C . MET A 1 173 ? 0.411 -7.656 6.695 1 90.38 173 MET A C 1
ATOM 1385 O O . MET A 1 173 ? 0.285 -7.719 7.918 1 90.38 173 MET A O 1
ATOM 1389 N N . ARG A 1 174 ? -0.564 -7.828 5.848 1 87.5 174 ARG A N 1
ATOM 1390 C CA . ARG A 1 174 ? -1.903 -8.148 6.332 1 87.5 174 ARG A CA 1
ATOM 1391 C C . ARG A 1 174 ? -1.894 -9.414 7.176 1 87.5 174 ARG A C 1
ATOM 1393 O O . ARG A 1 174 ? -2.535 -9.477 8.227 1 87.5 174 ARG A O 1
ATOM 1400 N N . ASN A 1 175 ? -1.178 -10.375 6.707 1 84.94 175 ASN A N 1
ATOM 1401 C CA . ASN A 1 175 ? -1.098 -11.641 7.426 1 84.94 175 ASN A CA 1
ATOM 1402 C C . ASN A 1 175 ? -0.459 -11.469 8.797 1 84.94 175 ASN A C 1
ATOM 1404 O O . ASN A 1 175 ? -0.823 -12.164 9.75 1 84.94 175 ASN A O 1
ATOM 1408 N N . ALA A 1 176 ? 0.414 -10.562 8.93 1 85.56 176 ALA A N 1
ATOM 1409 C CA . ALA A 1 176 ? 1.186 -10.375 10.156 1 85.56 176 ALA A CA 1
ATOM 1410 C C . ALA A 1 176 ? 0.38 -9.609 11.203 1 85.56 176 ALA A C 1
ATOM 1412 O O . ALA A 1 176 ? 0.734 -9.594 12.383 1 85.56 176 ALA A O 1
ATOM 1413 N N . LEU A 1 177 ? -0.667 -8.781 10.867 1 83.25 177 LEU A N 1
ATOM 1414 C CA . LEU A 1 177 ? -1.482 -7.992 11.781 1 83.25 177 LEU A CA 1
ATOM 1415 C C . LEU A 1 177 ? -2.299 -8.898 12.703 1 83.25 177 LEU A C 1
ATOM 1417 O O . LEU A 1 177 ? -2.76 -8.469 13.758 1 83.25 177 LEU A O 1
ATOM 1421 N N . GLY A 1 178 ? -2.469 -10.117 12.516 1 73.12 178 GLY A N 1
ATOM 1422 C CA . GLY A 1 178 ? -3.203 -11.047 13.359 1 73.12 178 GLY A CA 1
ATOM 1423 C C . GLY A 1 178 ? -4.59 -11.359 12.836 1 73.12 178 GLY A C 1
ATOM 1424 O O . GLY A 1 178 ? -5.086 -10.688 11.93 1 73.12 178 GLY A O 1
ATOM 1425 N N . LYS A 1 179 ? -5.215 -12.258 13.477 1 67.25 179 LYS A N 1
ATOM 1426 C CA . LYS A 1 179 ? -6.484 -12.82 13.023 1 67.25 179 LYS A CA 1
ATOM 1427 C C . LYS A 1 179 ? -7.617 -11.812 13.188 1 67.25 179 LYS A C 1
ATOM 1429 O O . LYS A 1 179 ? -8.539 -11.766 12.367 1 67.25 179 LYS A O 1
ATOM 1434 N N . ASP A 1 180 ? -7.398 -10.961 14.133 1 67.44 180 ASP A N 1
ATOM 1435 C CA . ASP A 1 180 ? -8.461 -10 14.406 1 67.44 180 ASP A CA 1
ATOM 1436 C C . ASP A 1 180 ? -8.594 -8.992 13.266 1 67.44 180 ASP A C 1
ATOM 1438 O O . ASP A 1 180 ? -9.672 -8.43 13.055 1 67.44 180 ASP A O 1
ATOM 1442 N N . GLN A 1 181 ? -7.527 -8.891 12.531 1 67.38 181 GLN A N 1
ATOM 1443 C CA . GLN A 1 181 ? -7.566 -7.926 11.438 1 67.38 181 GLN A CA 1
ATOM 1444 C C . GLN A 1 181 ? -7.656 -8.633 10.086 1 67.38 181 GLN A C 1
ATOM 1446 O O . GLN A 1 181 ? -7.457 -8.016 9.039 1 67.38 181 GLN A O 1
ATOM 1451 N N . GLY A 1 182 ? -7.93 -9.945 10.164 1 63.59 182 GLY A N 1
ATOM 1452 C CA . GLY A 1 182 ? -8.086 -10.703 8.938 1 63.59 182 GLY A CA 1
ATOM 1453 C C . GLY A 1 182 ? -6.797 -11.359 8.469 1 63.59 182 GLY A C 1
ATOM 1454 O O . GLY A 1 182 ? -6.742 -11.922 7.379 1 63.59 182 GLY A O 1
ATOM 1455 N N . GLY A 1 183 ? -5.793 -11.227 9.406 1 67.62 183 GLY A N 1
ATOM 1456 C CA . GLY A 1 183 ? -4.543 -11.875 9.039 1 67.62 183 GLY A CA 1
ATOM 1457 C C . GLY A 1 183 ? -4.434 -13.297 9.562 1 67.62 183 GLY A C 1
ATOM 1458 O O . GLY A 1 183 ? -5.328 -13.773 10.258 1 67.62 183 GLY A O 1
ATOM 1459 N N . SER A 1 184 ? -3.484 -14.031 9.039 1 69.5 184 SER A N 1
ATOM 1460 C CA . SER A 1 184 ? -3.273 -15.422 9.422 1 69.5 184 SER A CA 1
ATOM 1461 C C . SER A 1 184 ? -2.48 -15.523 10.719 1 69.5 184 SER A C 1
ATOM 1463 O O . SER A 1 184 ? -2.396 -16.594 11.32 1 69.5 184 SER A O 1
ATOM 1465 N N . GLY A 1 185 ? -1.936 -14.398 11.18 1 71 185 GLY A N 1
ATOM 1466 C CA . GLY A 1 185 ? -1.136 -14.414 12.391 1 71 185 GLY A CA 1
ATOM 1467 C C . GLY A 1 185 ? 0.289 -14.883 12.164 1 71 185 GLY A C 1
ATOM 1468 O O . GLY A 1 185 ? 1.043 -15.078 13.117 1 71 185 GLY A O 1
ATOM 1469 N N . ILE A 1 186 ? 0.685 -15.188 10.945 1 75.56 186 ILE A N 1
ATOM 1470 C CA . ILE A 1 186 ? 2.051 -15.57 10.609 1 75.56 186 ILE A CA 1
ATOM 1471 C C . ILE A 1 186 ? 2.977 -14.367 10.75 1 75.56 186 ILE A C 1
ATOM 1473 O O . ILE A 1 186 ? 2.688 -13.289 10.227 1 75.56 186 ILE A O 1
ATOM 1477 N N . PRO A 1 187 ? 4.012 -14.602 11.539 1 81.44 187 PRO A N 1
ATOM 1478 C CA . PRO A 1 187 ? 4.938 -13.477 11.672 1 81.44 187 PRO A CA 1
ATOM 1479 C C . PRO A 1 187 ? 5.586 -13.078 10.352 1 81.44 187 PRO A C 1
ATOM 1481 O O . PRO A 1 187 ? 5.793 -13.93 9.477 1 81.44 187 PRO A O 1
ATOM 1484 N N . LEU A 1 188 ? 5.871 -11.898 10.25 1 88.31 188 LEU A N 1
ATOM 1485 C CA . LEU A 1 188 ? 6.527 -11.375 9.055 1 88.31 188 LEU A CA 1
ATOM 1486 C C . LEU A 1 188 ? 8 -11.758 9.039 1 88.31 188 LEU A C 1
ATOM 1488 O O . LEU A 1 188 ? 8.695 -11.641 10.047 1 88.31 188 LEU A O 1
ATOM 1492 N N . ASP A 1 189 ? 8.445 -12.367 7.953 1 90 189 ASP A N 1
ATOM 1493 C CA . ASP A 1 189 ? 9.859 -12.617 7.688 1 90 189 ASP A CA 1
ATOM 1494 C C . ASP A 1 189 ? 10.461 -11.508 6.832 1 90 189 ASP A C 1
ATOM 1496 O O . ASP A 1 189 ? 10.133 -11.383 5.648 1 90 189 ASP A O 1
ATOM 1500 N N . ARG A 1 190 ? 11.367 -10.742 7.41 1 91.44 190 ARG A N 1
ATOM 1501 C CA . ARG A 1 190 ? 11.898 -9.562 6.742 1 91.44 190 ARG A CA 1
ATOM 1502 C C . ARG A 1 190 ? 12.594 -9.938 5.438 1 91.44 190 ARG A C 1
ATOM 1504 O O . ARG A 1 190 ? 12.469 -9.234 4.434 1 91.44 190 ARG A O 1
ATOM 1511 N N . GLU A 1 191 ? 13.367 -11.016 5.469 1 93.88 191 GLU A N 1
ATOM 1512 C CA . GLU A 1 191 ? 14.078 -11.43 4.262 1 93.88 191 GLU A CA 1
ATOM 1513 C C . GLU A 1 191 ? 13.102 -11.773 3.139 1 93.88 191 GLU A C 1
ATOM 1515 O O . GLU A 1 191 ? 13.273 -11.328 2.002 1 93.88 191 GLU A O 1
ATOM 1520 N N . GLU A 1 192 ? 12.094 -12.547 3.475 1 93.44 192 GLU A N 1
ATOM 1521 C CA . GLU A 1 192 ? 11.078 -12.906 2.488 1 93.44 192 GLU A CA 1
ATOM 1522 C C . GLU A 1 192 ? 10.328 -11.672 1.999 1 93.44 192 GLU A C 1
ATOM 1524 O O . GLU A 1 192 ? 9.992 -11.57 0.816 1 93.44 192 GLU A O 1
ATOM 1529 N N . TYR A 1 193 ? 10.094 -10.781 2.953 1 95.44 193 TYR A N 1
ATOM 1530 C CA . TYR A 1 193 ? 9.414 -9.539 2.609 1 95.44 193 TYR A CA 1
ATOM 1531 C C . TYR A 1 193 ? 10.227 -8.727 1.606 1 95.44 193 TYR A C 1
ATOM 1533 O O . TYR A 1 193 ? 9.695 -8.258 0.601 1 95.44 193 TYR A O 1
ATOM 1541 N N . MET A 1 194 ? 11.461 -8.594 1.878 1 96.44 194 MET A N 1
ATOM 1542 C CA . MET A 1 194 ? 12.32 -7.781 1.025 1 96.44 194 MET A CA 1
ATOM 1543 C C . MET A 1 194 ? 12.469 -8.406 -0.359 1 96.44 194 MET A C 1
ATOM 1545 O O . MET A 1 194 ? 12.539 -7.688 -1.361 1 96.44 194 MET A O 1
ATOM 1549 N N . LYS A 1 195 ? 12.5 -9.727 -0.447 1 97.06 195 LYS A N 1
ATOM 1550 C CA . LYS A 1 195 ? 12.5 -10.406 -1.737 1 97.06 195 LYS A CA 1
ATOM 1551 C C . LYS A 1 195 ? 11.227 -10.094 -2.523 1 97.06 195 LYS A C 1
ATOM 1553 O O . LYS A 1 195 ? 11.281 -9.891 -3.738 1 97.06 195 LYS A O 1
ATOM 1558 N N . SER A 1 196 ? 10.188 -10.07 -1.809 1 97.88 196 SER A N 1
ATOM 1559 C CA . SER A 1 196 ? 8.898 -9.75 -2.41 1 97.88 196 SER A CA 1
ATOM 1560 C C . SER A 1 196 ? 8.875 -8.32 -2.947 1 97.88 196 SER A C 1
ATOM 1562 O O . SER A 1 196 ? 8.453 -8.086 -4.078 1 97.88 196 SER A O 1
ATOM 1564 N N . VAL A 1 197 ? 9.344 -7.391 -2.154 1 98.25 197 VAL A N 1
ATOM 1565 C CA . VAL A 1 197 ? 9.406 -5.992 -2.58 1 98.25 197 VAL A CA 1
ATOM 1566 C C . VAL A 1 197 ? 10.227 -5.883 -3.861 1 98.25 197 VAL A C 1
ATOM 1568 O O . VAL A 1 197 ? 9.797 -5.25 -4.828 1 98.25 197 VAL A O 1
ATOM 1571 N N . LYS A 1 198 ? 11.414 -6.512 -3.844 1 98.12 198 LYS A N 1
ATOM 1572 C CA . LYS A 1 198 ? 12.289 -6.457 -5.008 1 98.12 198 LYS A CA 1
ATOM 1573 C C . LYS A 1 198 ? 11.578 -6.977 -6.258 1 98.12 198 LYS A C 1
ATOM 1575 O O . LYS A 1 198 ? 11.664 -6.371 -7.324 1 98.12 198 LYS A O 1
ATOM 1580 N N . TYR A 1 199 ? 10.914 -8.055 -6.184 1 98.56 199 TYR A N 1
ATOM 1581 C CA . TYR A 1 199 ? 10.227 -8.641 -7.328 1 98.56 199 TYR A CA 1
ATOM 1582 C C . TYR A 1 199 ? 9.102 -7.73 -7.809 1 98.56 199 TYR A C 1
ATOM 1584 O O . TYR A 1 199 ? 9.008 -7.422 -9 1 98.56 199 TYR A O 1
ATOM 1592 N N . TRP A 1 200 ? 8.266 -7.238 -6.898 1 98.44 200 TRP A N 1
ATOM 1593 C CA . TRP A 1 200 ? 7.051 -6.531 -7.285 1 98.44 200 TRP A CA 1
ATOM 1594 C C . TRP A 1 200 ? 7.348 -5.07 -7.605 1 98.44 200 TRP A C 1
ATOM 1596 O O . TRP A 1 200 ? 6.531 -4.387 -8.227 1 98.44 200 TRP A O 1
ATOM 1606 N N . GLU A 1 201 ? 8.484 -4.574 -7.156 1 98.19 201 GLU A N 1
ATOM 1607 C CA . GLU A 1 201 ? 8.953 -3.289 -7.668 1 98.19 201 GLU A CA 1
ATOM 1608 C C . GLU A 1 201 ? 9.195 -3.348 -9.172 1 98.19 201 GLU A C 1
ATOM 1610 O O . GLU A 1 201 ? 8.961 -2.367 -9.883 1 98.19 201 GLU A O 1
ATOM 1615 N N . ALA A 1 202 ? 9.617 -4.516 -9.594 1 98.25 202 ALA A N 1
ATOM 1616 C CA . ALA A 1 202 ? 10.016 -4.676 -10.992 1 98.25 202 ALA A CA 1
ATOM 1617 C C . ALA A 1 202 ? 8.867 -5.238 -11.828 1 98.25 202 ALA A C 1
ATOM 1619 O O . ALA A 1 202 ? 8.945 -5.254 -13.062 1 98.25 202 ALA A O 1
ATOM 1620 N N . ASN A 1 203 ? 7.789 -5.719 -11.172 1 98.5 203 ASN A N 1
ATOM 1621 C CA . ASN A 1 203 ? 6.703 -6.395 -11.867 1 98.5 203 ASN A CA 1
ATOM 1622 C C . ASN A 1 203 ? 5.34 -5.918 -11.383 1 98.5 203 ASN A C 1
ATOM 1624 O O . ASN A 1 203 ? 5.211 -5.441 -10.25 1 98.5 203 ASN A O 1
ATOM 1628 N N . VAL A 1 204 ? 4.352 -5.98 -12.25 1 98.38 204 VAL A N 1
ATOM 1629 C CA . VAL A 1 204 ? 3 -5.543 -11.906 1 98.38 204 VAL A CA 1
ATOM 1630 C C . VAL A 1 204 ? 1.981 -6.547 -12.445 1 98.38 204 VAL A C 1
ATOM 1632 O O . VAL A 1 204 ? 2.123 -7.043 -13.562 1 98.38 204 VAL A O 1
ATOM 1635 N N . LEU A 1 205 ? 1.027 -6.848 -11.688 1 97.44 205 LEU A N 1
ATOM 1636 C CA . LEU A 1 205 ? -0.062 -7.734 -12.078 1 97.44 205 LEU A CA 1
ATOM 1637 C C . LEU A 1 205 ? -0.974 -7.059 -13.094 1 97.44 205 LEU A C 1
ATOM 1639 O O . LEU A 1 205 ? -1.202 -5.848 -13.023 1 97.44 205 LEU A O 1
ATOM 1643 N N . VAL A 1 206 ? -1.444 -7.816 -13.984 1 96.94 206 VAL A N 1
ATOM 1644 C CA . VAL A 1 206 ? -2.506 -7.379 -14.891 1 96.94 206 VAL A CA 1
ATOM 1645 C C . VAL A 1 206 ? -3.836 -7.984 -14.453 1 96.94 206 VAL A C 1
ATOM 1647 O O . VAL A 1 206 ? -3.928 -9.195 -14.211 1 96.94 206 VAL A O 1
ATOM 1650 N N . SER A 1 207 ? -4.812 -7.191 -14.281 1 92.5 207 SER A N 1
ATOM 1651 C CA . SER A 1 207 ? -6.109 -7.699 -13.836 1 92.5 207 SER A CA 1
ATOM 1652 C C . SER A 1 207 ? -7.25 -6.844 -14.367 1 92.5 207 SER A C 1
ATOM 1654 O O . SER A 1 207 ? -7.043 -5.691 -14.758 1 92.5 207 SER A O 1
ATOM 1656 N N . MET B 1 1 ? -0.63 49.125 29.938 1 33.56 1 MET B N 1
ATOM 1657 C CA . MET B 1 1 ? -1.355 48.438 28.875 1 33.56 1 MET B CA 1
ATOM 1658 C C . MET B 1 1 ? -1.395 46.938 29.094 1 33.56 1 MET B C 1
ATOM 1660 O O . MET B 1 1 ? -0.367 46.344 29.391 1 33.56 1 MET B O 1
ATOM 1664 N N . ALA B 1 2 ? -2.436 46.438 29.625 1 41.88 2 ALA B N 1
ATOM 1665 C CA . ALA B 1 2 ? -2.605 45.062 30.094 1 41.88 2 ALA B CA 1
ATOM 1666 C C . ALA B 1 2 ? -2.055 44.062 29.094 1 41.88 2 ALA B C 1
ATOM 1668 O O . ALA B 1 2 ? -2.426 44.062 27.922 1 41.88 2 ALA B O 1
ATOM 1669 N N . LYS B 1 3 ? -0.752 43.75 29.031 1 46.12 3 LYS B N 1
ATOM 1670 C CA . LYS B 1 3 ? -0.077 42.812 28.125 1 46.12 3 LYS B CA 1
ATOM 1671 C C . LYS B 1 3 ? -1.003 41.656 27.734 1 46.12 3 LYS B C 1
ATOM 1673 O O . LYS B 1 3 ? -1.414 40.875 28.578 1 46.12 3 LYS B O 1
ATOM 1678 N N . SER B 1 4 ? -2.135 41.812 26.969 1 52.5 4 SER B N 1
ATOM 1679 C CA . SER B 1 4 ? -3.236 40.938 26.562 1 52.5 4 SER B CA 1
ATOM 1680 C C . SER B 1 4 ? -2.758 39.5 26.328 1 52.5 4 SER B C 1
ATOM 1682 O O . SER B 1 4 ? -1.804 39.281 25.578 1 52.5 4 SER B O 1
ATOM 1684 N N . SER B 1 5 ? -2.875 38.562 27.375 1 76.94 5 SER B N 1
ATOM 1685 C CA . SER B 1 5 ? -2.41 37.188 27.562 1 76.94 5 SER B CA 1
ATOM 1686 C C . SER B 1 5 ? -2.758 36.312 26.359 1 76.94 5 SER B C 1
ATOM 1688 O O . SER B 1 5 ? -3.926 36.219 26 1 76.94 5 SER B O 1
ATOM 1690 N N . LYS B 1 6 ? -1.918 36.219 25.375 1 92.25 6 LYS B N 1
ATOM 1691 C CA . LYS B 1 6 ? -2.066 35.344 24.203 1 92.25 6 LYS B CA 1
ATOM 1692 C C . LYS B 1 6 ? -2.465 33.938 24.625 1 92.25 6 LYS B C 1
ATOM 1694 O O . LYS B 1 6 ? -2.012 33.438 25.656 1 92.25 6 LYS B O 1
ATOM 1699 N N . ASN B 1 7 ? -3.488 33.469 23.938 1 97.56 7 ASN B N 1
ATOM 1700 C CA . ASN B 1 7 ? -3.846 32.062 24.125 1 97.56 7 ASN B CA 1
ATOM 1701 C C . ASN B 1 7 ? -2.922 31.141 23.344 1 97.56 7 ASN B C 1
ATOM 1703 O O . ASN B 1 7 ? -2.691 30 23.75 1 97.56 7 ASN B O 1
ATOM 1707 N N . LEU B 1 8 ? -2.402 31.688 22.234 1 98.31 8 LEU B N 1
ATOM 1708 C CA . LEU B 1 8 ? -1.561 30.906 21.328 1 98.31 8 LEU B CA 1
ATOM 1709 C C . LEU B 1 8 ? -0.221 31.609 21.109 1 98.31 8 LEU B C 1
ATOM 1711 O O . LEU B 1 8 ? -0.174 32.812 20.875 1 98.31 8 LEU B O 1
ATOM 1715 N N . VAL B 1 9 ? 0.812 30.875 21.219 1 97.88 9 VAL B N 1
ATOM 1716 C CA . VAL B 1 9 ? 2.141 31.344 20.859 1 97.88 9 VAL B CA 1
ATOM 1717 C C . VAL B 1 9 ? 2.82 30.344 19.938 1 97.88 9 VAL B C 1
ATOM 1719 O O . VAL B 1 9 ? 2.705 29.125 20.141 1 97.88 9 VAL B O 1
ATOM 1722 N N . VAL B 1 10 ? 3.471 30.812 18.891 1 98 10 VAL B N 1
ATOM 1723 C CA . VAL B 1 10 ? 4.238 29.938 18.016 1 98 10 VAL B CA 1
ATOM 1724 C C . VAL B 1 10 ? 5.469 29.422 18.75 1 98 10 VAL B C 1
ATOM 1726 O O . VAL B 1 10 ? 6.301 30.203 19.219 1 98 10 VAL B O 1
ATOM 1729 N N . ASP B 1 11 ? 5.52 28.125 18.859 1 96.38 11 ASP B N 1
ATOM 1730 C CA . ASP B 1 11 ? 6.66 27.5 19.516 1 96.38 11 ASP B CA 1
ATOM 1731 C C . ASP B 1 11 ? 7.914 27.578 18.641 1 96.38 11 ASP B C 1
ATOM 1733 O O . ASP B 1 11 ? 7.828 27.5 17.422 1 96.38 11 ASP B O 1
ATOM 1737 N N . PRO B 1 12 ? 9.07 27.656 19.266 1 94.12 12 PRO B N 1
ATOM 1738 C CA . PRO B 1 12 ? 10.312 27.734 18.484 1 94.12 12 PRO B CA 1
ATOM 1739 C C . PRO B 1 12 ? 10.469 26.594 17.5 1 94.12 12 PRO B C 1
ATOM 1741 O O . PRO B 1 12 ? 11.078 26.766 16.438 1 94.12 12 PRO B O 1
ATOM 1744 N N . PHE B 1 13 ? 9.984 25.469 17.797 1 93.31 13 PHE B N 1
ATOM 1745 C CA . PHE B 1 13 ? 10.023 24.328 16.891 1 93.31 13 PHE B CA 1
ATOM 1746 C C . PHE B 1 13 ? 9.32 24.656 15.586 1 93.31 13 PHE B C 1
ATOM 1748 O O . PHE B 1 13 ? 9.688 24.141 14.523 1 93.31 13 PHE B O 1
ATOM 1755 N N . CYS B 1 14 ? 8.383 25.5 15.594 1 97.38 14 CYS B N 1
ATOM 1756 C CA . CYS B 1 14 ? 7.551 25.859 14.445 1 97.38 14 CYS B CA 1
ATOM 1757 C C . CYS B 1 14 ? 8.141 27.031 13.68 1 97.38 14 CYS B C 1
ATOM 1759 O O . CYS B 1 14 ? 7.629 27.422 12.633 1 97.38 14 CYS B O 1
ATOM 1761 N N . PHE B 1 15 ? 9.211 27.578 14.109 1 97.62 15 PHE B N 1
ATOM 1762 C CA . PHE B 1 15 ? 9.812 28.75 13.477 1 97.62 15 PHE B CA 1
ATOM 1763 C C . PHE B 1 15 ? 10.305 28.406 12.078 1 97.62 15 PHE B C 1
ATOM 1765 O O . PHE B 1 15 ? 10.391 29.281 11.211 1 97.62 15 PHE B O 1
ATOM 1772 N N . ARG B 1 16 ? 10.57 27.109 11.836 1 97.5 16 ARG B N 1
ATOM 1773 C CA . ARG B 1 16 ? 11.047 26.656 10.539 1 97.5 16 ARG B CA 1
ATOM 1774 C C . ARG B 1 16 ? 10 26.891 9.453 1 97.5 16 ARG B C 1
ATOM 1776 O O . ARG B 1 16 ? 10.305 26.812 8.258 1 97.5 16 ARG B O 1
ATOM 1783 N N . GLN B 1 17 ? 8.797 27.188 9.852 1 97.94 17 GLN B N 1
ATOM 1784 C CA . GLN B 1 17 ? 7.715 27.375 8.883 1 97.94 17 GLN B CA 1
ATOM 1785 C C . GLN B 1 17 ? 7.516 28.859 8.57 1 97.94 17 GLN B C 1
ATOM 1787 O O . GLN B 1 17 ? 6.559 29.234 7.891 1 97.94 17 GLN B O 1
ATOM 1792 N N . PHE B 1 18 ? 8.406 29.672 9.047 1 98.06 18 PHE B N 1
ATOM 1793 C CA . PHE B 1 18 ? 8.312 31.109 8.789 1 98.06 18 PHE B CA 1
ATOM 1794 C C . PHE B 1 18 ? 9.586 31.625 8.141 1 98.06 18 PHE B C 1
ATOM 1796 O O . PHE B 1 18 ? 10.688 31.344 8.617 1 98.06 18 PHE B O 1
ATOM 1803 N N . GLN B 1 19 ? 9.367 32.375 7.098 1 96.44 19 GLN B N 1
ATOM 1804 C CA . GLN B 1 19 ? 10.469 32.844 6.277 1 96.44 19 GLN B CA 1
ATOM 1805 C C . GLN B 1 19 ? 11.445 33.688 7.109 1 96.44 19 GLN B C 1
ATOM 1807 O O . GLN B 1 19 ? 12.641 33.719 6.82 1 96.44 19 GLN B O 1
ATOM 1812 N N . GLU B 1 20 ? 10.961 34.344 8.125 1 97 20 GLU B N 1
ATOM 1813 C CA . GLU B 1 20 ? 11.797 35.219 8.953 1 97 20 GLU B CA 1
ATOM 1814 C C . GLU B 1 20 ? 12.844 34.406 9.711 1 97 20 GLU B C 1
ATOM 1816 O O . GLU B 1 20 ? 13.82 34.969 10.211 1 97 20 GLU B O 1
ATOM 1821 N N . SER B 1 21 ? 12.586 33.125 9.836 1 97.06 21 SER B N 1
ATOM 1822 C CA . SER B 1 21 ? 13.539 32.219 10.508 1 97.06 21 SER B CA 1
ATOM 1823 C C . SER B 1 21 ? 14.508 31.609 9.508 1 97.06 21 SER B C 1
ATOM 1825 O O . SER B 1 21 ? 14.102 31.109 8.461 1 97.06 21 SER B O 1
ATOM 1827 N N . ASP B 1 22 ? 15.797 31.516 9.82 1 96.06 22 ASP B N 1
ATOM 1828 C CA . ASP B 1 22 ? 16.812 30.906 8.969 1 96.06 22 ASP B CA 1
ATOM 1829 C C . ASP B 1 22 ? 16.531 29.422 8.758 1 96.06 22 ASP B C 1
ATOM 1831 O O . ASP B 1 22 ? 16.891 28.859 7.711 1 96.06 22 ASP B O 1
ATOM 1835 N N . ALA B 1 23 ? 15.891 28.891 9.664 1 94.31 23 ALA B N 1
ATOM 1836 C CA . ALA B 1 23 ? 15.594 27.469 9.594 1 94.31 23 ALA B CA 1
ATOM 1837 C C . ALA B 1 23 ? 14.633 27.156 8.445 1 94.31 23 ALA B C 1
ATOM 1839 O O . ALA B 1 23 ? 14.531 26.016 7.996 1 94.31 23 ALA B O 1
ATOM 1840 N N . SER B 1 24 ? 13.93 28.156 7.973 1 95.94 24 SER B N 1
ATOM 1841 C CA . SER B 1 24 ? 12.953 27.969 6.906 1 95.94 24 SER B CA 1
ATOM 1842 C C . SER B 1 24 ? 13.641 27.656 5.574 1 95.94 24 SER B C 1
ATOM 1844 O O . SER B 1 24 ? 13.031 27.062 4.68 1 95.94 24 SER B O 1
ATOM 1846 N N . LYS B 1 25 ? 14.844 28.031 5.414 1 94.19 25 LYS B N 1
ATOM 1847 C CA . LYS B 1 25 ? 15.57 27.891 4.156 1 94.19 25 LYS B CA 1
ATOM 1848 C C . LYS B 1 25 ? 15.766 26.422 3.783 1 94.19 25 LYS B C 1
ATOM 1850 O O . LYS B 1 25 ? 15.836 26.094 2.602 1 94.19 25 LYS B O 1
ATOM 1855 N N . SER B 1 26 ? 15.789 25.594 4.789 1 93 26 SER B N 1
ATOM 1856 C CA . SER B 1 26 ? 16.016 24.172 4.535 1 93 26 SER B CA 1
ATOM 1857 C C . SER B 1 26 ? 14.758 23.344 4.816 1 93 26 SER B C 1
ATOM 1859 O O . SER B 1 26 ? 14.789 22.125 4.766 1 93 26 SER B O 1
ATOM 1861 N N . TYR B 1 27 ? 13.812 24.031 5.125 1 92.38 27 TYR B N 1
ATOM 1862 C CA . TYR B 1 27 ? 12.578 23.328 5.473 1 92.38 27 TYR B CA 1
ATOM 1863 C C . TYR B 1 27 ? 11.789 22.969 4.223 1 92.38 27 TYR B C 1
ATOM 1865 O O . TYR B 1 27 ? 11.531 23.828 3.375 1 92.38 27 TYR B O 1
ATOM 1873 N N . GLY B 1 28 ? 11.328 21.719 4.094 1 85.94 28 GLY B N 1
ATOM 1874 C CA . GLY B 1 28 ? 10.672 21.219 2.893 1 85.94 28 GLY B CA 1
ATOM 1875 C C . GLY B 1 28 ? 9.164 21.359 2.932 1 85.94 28 GLY B C 1
ATOM 1876 O O . GLY B 1 28 ? 8.477 21.031 1.96 1 85.94 28 GLY B O 1
ATOM 1877 N N . GLY B 1 29 ? 8.641 21.875 4.043 1 88.69 29 GLY B N 1
ATOM 1878 C CA . GLY B 1 29 ? 7.203 22.016 4.176 1 88.69 29 GLY B CA 1
ATOM 1879 C C . GLY B 1 29 ? 6.715 23.438 3.914 1 88.69 29 GLY B C 1
ATOM 1880 O O . GLY B 1 29 ? 7.359 24.188 3.189 1 88.69 29 GLY B O 1
ATOM 1881 N N . THR B 1 30 ? 5.574 23.719 4.375 1 93 30 THR B N 1
ATOM 1882 C CA . THR B 1 30 ? 4.941 25.031 4.195 1 93 30 THR B CA 1
ATOM 1883 C C . THR B 1 30 ? 5.727 26.109 4.918 1 93 30 THR B C 1
ATOM 1885 O O . THR B 1 30 ? 6.016 25.984 6.109 1 93 30 THR B O 1
ATOM 1888 N N . VAL B 1 31 ? 6.035 27.156 4.152 1 95.19 31 VAL B N 1
ATOM 1889 C CA . VAL B 1 31 ? 6.715 28.312 4.727 1 95.19 31 VAL B CA 1
ATOM 1890 C C . VAL B 1 31 ? 5.859 29.562 4.527 1 95.19 31 VAL B C 1
ATOM 1892 O O . VAL B 1 31 ? 5.434 29.859 3.408 1 95.19 31 VAL B O 1
ATOM 1895 N N . PHE B 1 32 ? 5.684 30.281 5.594 1 97.19 32 PHE B N 1
ATOM 1896 C CA . PHE B 1 32 ? 4.863 31.484 5.566 1 97.19 32 PHE B CA 1
ATOM 1897 C C . PHE B 1 32 ? 5.727 32.719 5.355 1 97.19 32 PHE B C 1
ATOM 1899 O O . PHE B 1 32 ? 6.801 32.844 5.953 1 97.19 32 PHE B O 1
ATOM 1906 N N . SER B 1 33 ? 5.199 33.594 4.566 1 95.88 33 SER B N 1
ATOM 1907 C CA . SER B 1 33 ? 5.918 34.844 4.301 1 95.88 33 SER B CA 1
ATOM 1908 C C . SER B 1 33 ? 5.641 35.875 5.375 1 95.88 33 SER B C 1
ATOM 1910 O O . SER B 1 33 ? 6.395 36.844 5.516 1 95.88 33 SER B O 1
ATOM 1912 N N . MET B 1 34 ? 4.574 35.781 6.109 1 96.94 34 MET B N 1
ATOM 1913 C CA . MET B 1 34 ? 4.27 36.719 7.191 1 96.94 34 MET B CA 1
ATOM 1914 C C . MET B 1 34 ? 5.164 36.469 8.398 1 96.94 34 MET B C 1
ATOM 1916 O O . MET B 1 34 ? 5.781 35.406 8.508 1 96.94 34 MET B O 1
ATOM 1920 N N . THR B 1 35 ? 5.18 37.438 9.25 1 97.44 35 THR B N 1
ATOM 1921 C CA . THR B 1 35 ? 6 37.281 10.445 1 97.44 35 THR B CA 1
ATOM 1922 C C . THR B 1 35 ? 5.297 36.406 11.484 1 97.44 35 THR B C 1
ATOM 1924 O O . THR B 1 35 ? 4.074 36.219 11.43 1 97.44 35 THR B O 1
ATOM 1927 N N . ILE B 1 36 ? 6.059 35.906 12.344 1 97.88 36 ILE B N 1
ATOM 1928 C CA . ILE B 1 36 ? 5.527 35.094 13.453 1 97.88 36 ILE B CA 1
ATOM 1929 C C . ILE B 1 36 ? 4.539 35.938 14.258 1 97.88 36 ILE B C 1
ATOM 1931 O O . ILE B 1 36 ? 3.451 35.469 14.602 1 97.88 36 ILE B O 1
ATOM 1935 N N . GLN B 1 37 ? 4.906 37.188 14.531 1 97.5 37 GLN B N 1
ATOM 1936 C CA . GLN B 1 37 ? 4.047 38.062 15.305 1 97.5 37 GLN B CA 1
ATOM 1937 C C . GLN B 1 37 ? 2.717 38.312 14.594 1 97.5 37 GLN B C 1
ATOM 1939 O O . GLN B 1 37 ? 1.657 38.281 15.227 1 97.5 37 GLN B O 1
ATOM 1944 N N . GLU B 1 38 ? 2.779 38.562 13.297 1 97.62 38 GLU B N 1
ATOM 1945 C CA . GLU B 1 38 ? 1.558 38.75 12.523 1 97.62 38 GLU B CA 1
ATOM 1946 C C . GLU B 1 38 ? 0.66 37.531 12.594 1 97.62 38 GLU B C 1
ATOM 1948 O O . GLU B 1 38 ? -0.553 37.656 12.773 1 97.62 38 GLU B O 1
ATOM 1953 N N . PHE B 1 39 ? 1.289 36.375 12.438 1 98.12 39 PHE B N 1
ATOM 1954 C CA . PHE B 1 39 ? 0.546 35.125 12.477 1 98.12 39 PHE B CA 1
ATOM 1955 C C . PHE B 1 39 ? -0.107 34.906 13.836 1 98.12 39 PHE B C 1
ATOM 1957 O O . PHE B 1 39 ? -1.293 34.594 13.922 1 98.12 39 PHE B O 1
ATOM 1964 N N . GLU B 1 40 ? 0.611 35.125 14.914 1 97.88 40 GLU B N 1
ATOM 1965 C CA . GLU B 1 40 ? 0.089 35 16.266 1 97.88 40 GLU B CA 1
ATOM 1966 C C . GLU B 1 40 ? -1.084 35.938 16.516 1 97.88 40 GLU B C 1
ATOM 1968 O O . GLU B 1 40 ? -2.08 35.562 17.125 1 97.88 40 GLU B O 1
ATOM 1973 N N . ASP B 1 41 ? -0.886 37.125 16.031 1 97.94 41 ASP B N 1
ATOM 1974 C CA . ASP B 1 41 ? -1.948 38.125 16.203 1 97.94 41 ASP B CA 1
ATOM 1975 C C . ASP B 1 41 ? -3.254 37.656 15.578 1 97.94 41 ASP B C 1
ATOM 1977 O O . ASP B 1 41 ? -4.312 37.719 16.203 1 97.94 41 ASP B O 1
ATOM 1981 N N . ILE B 1 42 ? -3.166 37.156 14.367 1 98.06 42 ILE B N 1
ATOM 1982 C CA . ILE B 1 42 ? -4.348 36.688 13.656 1 98.06 42 ILE B CA 1
ATOM 1983 C C . ILE B 1 42 ? -4.914 35.438 14.359 1 98.06 42 ILE B C 1
ATOM 1985 O O . ILE B 1 42 ? -6.121 35.375 14.609 1 98.06 42 ILE B O 1
ATOM 1989 N N . ALA B 1 43 ? -4.02 34.469 14.688 1 98.38 43 ALA B N 1
ATOM 1990 C CA . ALA B 1 43 ? -4.441 33.219 15.352 1 98.38 43 ALA B CA 1
ATOM 1991 C C . ALA B 1 43 ? -5.156 33.531 16.672 1 98.38 43 ALA B C 1
ATOM 1993 O O . ALA B 1 43 ? -6.195 32.938 16.969 1 98.38 43 ALA B O 1
ATOM 1994 N N . ASN B 1 44 ? -4.625 34.469 17.422 1 98.31 44 ASN B N 1
ATOM 1995 C CA . ASN B 1 44 ? -5.215 34.812 18.719 1 98.31 44 ASN B CA 1
ATOM 1996 C C . ASN B 1 44 ? -6.531 35.562 18.562 1 98.31 44 ASN B C 1
ATOM 1998 O O . ASN B 1 44 ? -7.453 35.375 19.359 1 98.31 44 ASN B O 1
ATOM 2002 N N . LYS B 1 45 ? -6.594 36.438 17.578 1 97.88 45 LYS B N 1
ATOM 2003 C CA . LYS B 1 45 ? -7.844 37.125 17.297 1 97.88 45 LYS B CA 1
ATOM 2004 C C . LYS B 1 45 ? -8.961 36.125 16.953 1 97.88 45 LYS B C 1
ATOM 2006 O O . LYS B 1 45 ? -10.117 36.344 17.328 1 97.88 45 LYS B O 1
ATOM 2011 N N . ARG B 1 46 ? -8.602 35.031 16.406 1 97.88 46 ARG B N 1
ATOM 2012 C CA . ARG B 1 46 ? -9.594 34.094 15.922 1 97.88 46 ARG B CA 1
ATOM 2013 C C . ARG B 1 46 ? -9.781 32.938 16.906 1 97.88 46 ARG B C 1
ATOM 2015 O O . ARG B 1 46 ? -10.664 32.094 16.719 1 97.88 46 ARG B O 1
ATOM 2022 N N . TYR B 1 47 ? -9.039 32.938 17.859 1 97.81 47 TYR B N 1
ATOM 2023 C CA . TYR B 1 47 ? -9.047 31.844 18.828 1 97.81 47 TYR B CA 1
ATOM 2024 C C . TYR B 1 47 ? -10.367 31.797 19.594 1 97.81 47 TYR B C 1
ATOM 2026 O O . TYR B 1 47 ? -10.82 32.812 20.109 1 97.81 47 TYR B O 1
ATOM 2034 N N . LYS B 1 48 ? -11 30.656 19.609 1 97.06 48 LYS B N 1
ATOM 2035 C CA . LYS B 1 48 ? -12.102 30.312 20.5 1 97.06 48 LYS B CA 1
ATOM 2036 C C . LYS B 1 48 ? -11.867 28.969 21.172 1 97.06 48 LYS B C 1
ATOM 2038 O O . LYS B 1 48 ? -11.508 27.984 20.516 1 97.06 48 LYS B O 1
ATOM 2043 N N . GLU B 1 49 ? -12.094 28.953 22.438 1 96.38 49 GLU B N 1
ATOM 2044 C CA . GLU B 1 49 ? -11.883 27.719 23.188 1 96.38 49 GLU B CA 1
ATOM 2045 C C . GLU B 1 49 ? -12.727 26.578 22.641 1 96.38 49 GLU B C 1
ATOM 2047 O O . GLU B 1 49 ? -12.281 25.422 22.609 1 96.38 49 GLU B O 1
ATOM 2052 N N . GLU B 1 50 ? -13.875 26.922 22.172 1 97.38 50 GLU B N 1
ATOM 2053 C CA . GLU B 1 50 ? -14.797 25.906 21.656 1 97.38 50 GLU B CA 1
ATOM 2054 C C . GLU B 1 50 ? -14.281 25.297 20.359 1 97.38 50 GLU B C 1
ATOM 2056 O O . GLU B 1 50 ? -14.75 24.234 19.938 1 97.38 50 GLU B O 1
ATOM 2061 N N . ASP B 1 51 ? -13.25 25.922 19.766 1 97.81 51 ASP B N 1
ATOM 2062 C CA . ASP B 1 51 ? -12.711 25.438 18.5 1 97.81 51 ASP B CA 1
ATOM 2063 C C . ASP B 1 51 ? -11.609 24.406 18.719 1 97.81 51 ASP B C 1
ATOM 2065 O O . ASP B 1 51 ? -11.156 23.75 17.781 1 97.81 51 ASP B O 1
ATOM 2069 N N . LEU B 1 52 ? -11.227 24.234 19.938 1 98.31 52 LEU B N 1
ATOM 2070 C CA . LEU B 1 52 ? -10.195 23.25 20.25 1 98.31 52 LEU B CA 1
ATOM 2071 C C . LEU B 1 52 ? -10.719 21.844 20 1 98.31 52 LEU B C 1
ATOM 2073 O O . LEU B 1 52 ? -11.773 21.469 20.516 1 98.31 52 LEU B O 1
ATOM 2077 N N . LYS B 1 53 ? -10.016 21.125 19.172 1 98.19 53 LYS B N 1
ATOM 2078 C CA . LYS B 1 53 ? -10.328 19.734 18.906 1 98.19 53 LYS B CA 1
ATOM 2079 C C . LYS B 1 53 ? -9.242 18.812 19.453 1 98.19 53 LYS B C 1
ATOM 2081 O O . LYS B 1 53 ? -8.055 19.141 19.406 1 98.19 53 LYS B O 1
ATOM 2086 N N . ASP B 1 54 ? -9.648 17.672 19.875 1 97.12 54 ASP B N 1
ATOM 2087 C CA . ASP B 1 54 ? -8.703 16.719 20.469 1 97.12 54 ASP B CA 1
ATOM 2088 C C . ASP B 1 54 ? -7.711 16.219 19.422 1 97.12 54 ASP B C 1
ATOM 2090 O O . ASP B 1 54 ? -8.086 15.961 18.281 1 97.12 54 ASP B O 1
ATOM 2094 N N . GLY B 1 55 ? -6.457 16.109 19.875 1 95.56 55 GLY B N 1
ATOM 2095 C CA . GLY B 1 55 ? -5.434 15.422 19.094 1 95.56 55 GLY B CA 1
ATOM 2096 C C . GLY B 1 55 ? -5.191 14 19.547 1 95.56 55 GLY B C 1
ATOM 2097 O O . GLY B 1 55 ? -6.109 13.328 20.031 1 95.56 55 GLY B O 1
ATOM 2098 N N . TYR B 1 56 ? -4.004 13.531 19.266 1 87.56 56 TYR B N 1
ATOM 2099 C CA . TYR B 1 56 ? -3.697 12.125 19.516 1 87.56 56 TYR B CA 1
ATOM 2100 C C . TYR B 1 56 ? -3.426 11.883 20.984 1 87.56 56 TYR B C 1
ATOM 2102 O O . TYR B 1 56 ? -3.412 10.734 21.438 1 87.56 56 TYR B O 1
ATOM 2110 N N . ALA B 1 57 ? -3.229 12.898 21.797 1 91.69 57 ALA B N 1
ATOM 2111 C CA . ALA B 1 57 ? -2.988 12.852 23.234 1 91.69 57 ALA B CA 1
ATOM 2112 C C . ALA B 1 57 ? -3.715 13.977 23.953 1 91.69 57 ALA B C 1
ATOM 2114 O O . ALA B 1 57 ? -4.109 14.969 23.328 1 91.69 57 ALA B O 1
ATOM 2115 N N . PRO B 1 58 ? -3.824 13.844 25.266 1 95 58 PRO B N 1
ATOM 2116 C CA . PRO B 1 58 ? -4.547 14.875 26 1 95 58 PRO B CA 1
ATOM 2117 C C . PRO B 1 58 ? -3.895 16.25 25.891 1 95 58 PRO B C 1
ATOM 2119 O O . PRO B 1 58 ? -4.59 17.266 25.906 1 95 58 PRO B O 1
ATOM 2122 N N . PHE B 1 59 ? -2.625 16.234 25.688 1 97.88 59 PHE B N 1
ATOM 2123 C CA . PHE B 1 59 ? -1.904 17.516 25.656 1 97.88 59 PHE B CA 1
ATOM 2124 C C . PHE B 1 59 ? -1.885 18.094 24.25 1 97.88 59 PHE B C 1
ATOM 2126 O O . PHE B 1 59 ? -1.383 19.203 24.047 1 97.88 59 PHE B O 1
ATOM 2133 N N . CYS B 1 60 ? -2.357 17.375 23.312 1 97.88 60 CYS B N 1
ATOM 2134 C CA . CYS B 1 60 ? -2.346 17.781 21.922 1 97.88 60 CYS B CA 1
ATOM 2135 C C . CYS B 1 60 ? -3.738 18.203 21.453 1 97.88 60 CYS B C 1
ATOM 2137 O O . CYS B 1 60 ? -4.699 17.453 21.625 1 97.88 60 CYS B O 1
ATOM 2139 N N . LYS B 1 61 ? -3.838 19.422 20.938 1 98.5 61 LYS B N 1
ATOM 2140 C CA . LYS B 1 61 ? -5.09 19.922 20.375 1 98.5 61 LYS B CA 1
ATOM 2141 C C . LYS B 1 61 ? -4.879 20.469 18.969 1 98.5 61 LYS B C 1
ATOM 2143 O O . LYS B 1 61 ? -3.74 20.672 18.547 1 98.5 61 LYS B O 1
ATOM 2148 N N . HIS B 1 62 ? -5.949 20.578 18.266 1 98.69 62 HIS B N 1
ATOM 2149 C CA . HIS B 1 62 ? -5.969 21.203 16.953 1 98.69 62 HIS B CA 1
ATOM 2150 C C . HIS B 1 62 ? -6.922 22.391 16.922 1 98.69 62 HIS B C 1
ATOM 2152 O O . HIS B 1 62 ? -7.961 22.391 17.578 1 98.69 62 HIS B O 1
ATOM 2158 N N . ILE B 1 63 ? -6.562 23.406 16.188 1 98.62 63 ILE B N 1
ATOM 2159 C CA . ILE B 1 63 ? -7.48 24.438 15.727 1 98.62 63 ILE B CA 1
ATOM 2160 C C . ILE B 1 63 ? -7.391 24.562 14.203 1 98.62 63 ILE B C 1
ATOM 2162 O O . ILE B 1 63 ? -6.297 24.562 13.641 1 98.62 63 ILE B O 1
ATOM 2166 N N . PHE B 1 64 ? -8.516 24.625 13.609 1 98.69 64 PHE B N 1
ATOM 2167 C CA . PHE B 1 64 ? -8.57 24.781 12.156 1 98.69 64 PHE B CA 1
ATOM 2168 C C . PHE B 1 64 ? -9 26.188 11.781 1 98.69 64 PHE B C 1
ATOM 2170 O O . PHE B 1 64 ? -10.164 26.562 11.93 1 98.69 64 PHE B O 1
ATOM 2177 N N . LEU B 1 65 ? -8.047 26.953 11.273 1 98.31 65 LEU B N 1
ATOM 2178 C CA . LEU B 1 65 ? -8.328 28.328 10.867 1 98.31 65 LEU B CA 1
ATOM 2179 C C . LEU B 1 65 ? -8.648 28.406 9.375 1 98.31 65 LEU B C 1
ATOM 2181 O O . LEU B 1 65 ? -7.961 27.797 8.555 1 98.31 65 LEU B O 1
ATOM 2185 N N . LYS B 1 66 ? -9.703 29.141 9.102 1 98.12 66 LYS B N 1
ATOM 2186 C CA . LYS B 1 66 ? -9.891 29.484 7.691 1 98.12 66 LYS B CA 1
ATOM 2187 C C . LYS B 1 66 ? -8.727 30.312 7.16 1 98.12 66 LYS B C 1
ATOM 2189 O O . LYS B 1 66 ? -8.289 31.266 7.809 1 98.12 66 LYS B O 1
ATOM 2194 N N . ASN B 1 67 ? -8.211 29.891 6.059 1 98.12 67 ASN B N 1
ATOM 2195 C CA . ASN B 1 67 ? -7.039 30.562 5.512 1 98.12 67 ASN B CA 1
ATOM 2196 C C . ASN B 1 67 ? -7.43 31.656 4.535 1 98.12 67 ASN B C 1
ATOM 2198 O O . ASN B 1 67 ? -7.438 31.453 3.322 1 98.12 67 ASN B O 1
ATOM 2202 N N . ASP B 1 68 ? -7.645 32.844 4.992 1 97.38 68 ASP B N 1
ATOM 2203 C CA . ASP B 1 68 ? -7.914 34.031 4.195 1 97.38 68 ASP B CA 1
ATOM 2204 C C . ASP B 1 68 ? -6.855 35.094 4.434 1 97.38 68 ASP B C 1
ATOM 2206 O O . ASP B 1 68 ? -7.066 36.281 4.102 1 97.38 68 ASP B O 1
ATOM 2210 N N . PHE B 1 69 ? -5.754 34.719 5.023 1 96.94 69 PHE B N 1
ATOM 2211 C CA . PHE B 1 69 ? -4.766 35.719 5.398 1 96.94 69 PHE B CA 1
ATOM 2212 C C . PHE B 1 69 ? -3.377 35.312 4.93 1 96.94 69 PHE B C 1
ATOM 2214 O O . PHE B 1 69 ? -2.49 36.156 4.785 1 96.94 69 PHE B O 1
ATOM 2221 N N . ALA B 1 70 ? -3.105 34.062 4.816 1 95 70 ALA B N 1
ATOM 2222 C CA . ALA B 1 70 ? -1.809 33.594 4.324 1 95 70 ALA B CA 1
ATOM 2223 C C . ALA B 1 70 ? -1.854 33.344 2.818 1 95 70 ALA B C 1
ATOM 2225 O O . ALA B 1 70 ? -2.406 32.344 2.371 1 95 70 ALA B O 1
ATOM 2226 N N . GLU B 1 71 ? -1.274 34.156 2.123 1 88.56 71 GLU B N 1
ATOM 2227 C CA . GLU B 1 71 ? -1.284 34.062 0.667 1 88.56 71 GLU B CA 1
ATOM 2228 C C . GLU B 1 71 ? -0.253 33.062 0.181 1 88.56 71 GLU B C 1
ATOM 2230 O O . GLU B 1 71 ? 0.808 32.906 0.789 1 88.56 71 GLU B O 1
ATOM 2235 N N . ASN B 1 72 ? -0.535 32.344 -0.808 1 91.19 72 ASN B N 1
ATOM 2236 C CA . ASN B 1 72 ? 0.369 31.438 -1.51 1 91.19 72 ASN B CA 1
ATOM 2237 C C . ASN B 1 72 ? 0.736 30.234 -0.649 1 91.19 72 ASN B C 1
ATOM 2239 O O . ASN B 1 72 ? 1.854 29.734 -0.733 1 91.19 72 ASN B O 1
ATOM 2243 N N . VAL B 1 73 ? -0.109 29.953 0.317 1 96.06 73 VAL B N 1
ATOM 2244 C CA . VAL B 1 73 ? 0.025 28.719 1.077 1 96.06 73 VAL B CA 1
ATOM 2245 C C . VAL B 1 73 ? -0.766 27.594 0.395 1 96.06 73 VAL B C 1
ATOM 2247 O O . VAL B 1 73 ? -1.999 27.625 0.381 1 96.06 73 VAL B O 1
ATOM 2250 N N . LYS B 1 74 ? -0.021 26.641 -0.133 1 96.06 74 LYS B N 1
ATOM 2251 C CA . LYS B 1 74 ? -0.621 25.656 -1.03 1 96.06 74 LYS B CA 1
ATOM 2252 C C . LYS B 1 74 ? -0.825 24.312 -0.324 1 96.06 74 LYS B C 1
ATOM 2254 O O . LYS B 1 74 ? -0.129 24.016 0.646 1 96.06 74 LYS B O 1
ATOM 2259 N N . VAL B 1 75 ? -1.845 23.609 -0.817 1 96.75 75 VAL B N 1
ATOM 2260 C CA . VAL B 1 75 ? -2.076 22.25 -0.337 1 96.75 75 VAL B CA 1
ATOM 2261 C C . VAL B 1 75 ? -1.389 21.25 -1.264 1 96.75 75 VAL B C 1
ATOM 2263 O O . VAL B 1 75 ? -1.349 21.453 -2.48 1 96.75 75 VAL B O 1
ATOM 2266 N N . ASN B 1 76 ? -0.866 20.203 -0.681 1 96.06 76 ASN B N 1
ATOM 2267 C CA . ASN B 1 76 ? -0.204 19.172 -1.486 1 96.06 76 ASN B CA 1
ATOM 2268 C C . ASN B 1 76 ? -1.053 17.906 -1.6 1 96.06 76 ASN B C 1
ATOM 2270 O O . ASN B 1 76 ? -0.518 16.797 -1.667 1 96.06 76 ASN B O 1
ATOM 2274 N N . VAL B 1 77 ? -2.334 17.984 -1.462 1 97.38 77 VAL B N 1
ATOM 2275 C CA . VAL B 1 77 ? -3.303 16.906 -1.629 1 97.38 77 VAL B CA 1
ATOM 2276 C C . VAL B 1 77 ? -4.328 17.281 -2.693 1 97.38 77 VAL B C 1
ATOM 2278 O O . VAL B 1 77 ? -4.891 18.375 -2.652 1 97.38 77 VAL B O 1
ATOM 2281 N N . LEU B 1 78 ? -4.508 16.469 -3.654 1 97.62 78 LEU B N 1
ATOM 2282 C CA . LEU B 1 78 ? -5.48 16.672 -4.719 1 97.62 78 LEU B CA 1
ATOM 2283 C C . LEU B 1 78 ? -6.512 15.547 -4.742 1 97.62 78 LEU B C 1
ATOM 2285 O O . LEU B 1 78 ? -6.254 14.453 -4.234 1 97.62 78 LEU B O 1
ATOM 2289 N N . PRO B 1 79 ? -7.73 15.836 -5.289 1 97.81 79 PRO B N 1
ATOM 2290 C CA . PRO B 1 79 ? -8.68 14.742 -5.492 1 97.81 79 PRO B CA 1
ATOM 2291 C C . PRO B 1 79 ? -8.133 13.641 -6.402 1 97.81 79 PRO B C 1
ATOM 2293 O O . PRO B 1 79 ? -7.422 13.938 -7.363 1 97.81 79 PRO B O 1
ATOM 2296 N N . PHE B 1 80 ? -8.406 12.414 -6.043 1 98.25 80 PHE B N 1
ATOM 2297 C CA . PHE B 1 80 ? -8.008 11.297 -6.895 1 98.25 80 PHE B CA 1
ATOM 2298 C C . PHE B 1 80 ? -8.766 11.336 -8.219 1 98.25 80 PHE B C 1
ATOM 2300 O O . PHE B 1 80 ? -8.164 11.195 -9.289 1 98.25 80 PHE B O 1
ATOM 2307 N N . SER B 1 81 ? -10.086 11.5 -8.086 1 97.5 81 SER B N 1
ATOM 2308 C CA . SER B 1 81 ? -10.914 11.578 -9.281 1 97.5 81 SER B CA 1
ATOM 2309 C C . SER B 1 81 ? -10.477 12.727 -10.188 1 97.5 81 SER B C 1
ATOM 2311 O O . SER B 1 81 ? -10.289 13.852 -9.727 1 97.5 81 SER B O 1
ATOM 2313 N N . GLY B 1 82 ? -10.227 12.406 -11.422 1 96.44 82 GLY B N 1
ATOM 2314 C CA . GLY B 1 82 ? -9.789 13.414 -12.375 1 96.44 82 GLY B CA 1
ATOM 2315 C C . GLY B 1 82 ? -8.281 13.477 -12.531 1 96.44 82 GLY B C 1
ATOM 2316 O O . GLY B 1 82 ? -7.773 14.086 -13.477 1 96.44 82 GLY B O 1
ATOM 2317 N N . ASN B 1 83 ? -7.539 12.844 -11.555 1 96.88 83 ASN B N 1
ATOM 2318 C CA . ASN B 1 83 ? -6.082 12.906 -11.594 1 96.88 83 ASN B CA 1
ATOM 2319 C C . ASN B 1 83 ? -5.461 11.516 -11.711 1 96.88 83 ASN B C 1
ATOM 2321 O O . ASN B 1 83 ? -4.25 11.352 -11.547 1 96.88 83 ASN B O 1
ATOM 2325 N N . GLU B 1 84 ? -6.234 10.531 -12.016 1 95.38 84 GLU B N 1
ATOM 2326 C CA . GLU B 1 84 ? -5.812 9.133 -12 1 95.38 84 GLU B CA 1
ATOM 2327 C C . GLU B 1 84 ? -4.621 8.914 -12.93 1 95.38 84 GLU B C 1
ATOM 2329 O O . GLU B 1 84 ? -3.707 8.156 -12.602 1 95.38 84 GLU B O 1
ATOM 2334 N N . ALA B 1 85 ? -4.625 9.602 -13.984 1 94.25 85 ALA B N 1
ATOM 2335 C CA . ALA B 1 85 ? -3.605 9.391 -15.008 1 94.25 85 ALA B CA 1
ATOM 2336 C C . ALA B 1 85 ? -2.252 9.93 -14.555 1 94.25 85 ALA B C 1
ATOM 2338 O O . ALA B 1 85 ? -1.21 9.539 -15.078 1 94.25 85 ALA B O 1
ATOM 2339 N N . LEU B 1 86 ? -2.268 10.836 -13.594 1 97.19 86 LEU B N 1
ATOM 2340 C CA . LEU B 1 86 ? -1.034 11.469 -13.133 1 97.19 86 LEU B CA 1
ATOM 2341 C C . LEU B 1 86 ? -0.408 10.664 -11.992 1 97.19 86 LEU B C 1
ATOM 2343 O O . LEU B 1 86 ? 0.756 10.883 -11.648 1 97.19 86 LEU B O 1
ATOM 2347 N N . VAL B 1 87 ? -1.176 9.75 -11.422 1 98 87 VAL B N 1
ATOM 2348 C CA . VAL B 1 87 ? -0.752 9.023 -10.227 1 98 87 VAL B CA 1
ATOM 2349 C C . VAL B 1 87 ? 0.376 8.062 -10.586 1 98 87 VAL B C 1
ATOM 2351 O O . VAL B 1 87 ? 0.324 7.387 -11.617 1 98 87 VAL B O 1
ATOM 2354 N N . ARG B 1 88 ? 1.389 8.07 -9.797 1 97.94 88 ARG B N 1
ATOM 2355 C CA . ARG B 1 88 ? 2.5 7.129 -9.859 1 97.94 88 ARG B CA 1
ATOM 2356 C C . ARG B 1 88 ? 2.604 6.324 -8.57 1 97.94 88 ARG B C 1
ATOM 2358 O O . ARG B 1 88 ? 1.983 6.672 -7.562 1 97.94 88 ARG B O 1
ATOM 2365 N N . THR B 1 89 ? 3.334 5.211 -8.664 1 98 89 THR B N 1
ATOM 2366 C CA . THR B 1 89 ? 3.494 4.344 -7.504 1 98 89 THR B CA 1
ATOM 2367 C C . THR B 1 89 ? 4.965 3.996 -7.285 1 98 89 THR B C 1
ATOM 2369 O O . THR B 1 89 ? 5.762 4.039 -8.227 1 98 89 THR B O 1
ATOM 2372 N N . GLU B 1 90 ? 5.297 3.723 -6.086 1 97.38 90 GLU B N 1
ATOM 2373 C CA . GLU B 1 90 ? 6.629 3.238 -5.738 1 97.38 90 GLU B CA 1
ATOM 2374 C C . GLU B 1 90 ? 6.613 2.48 -4.414 1 97.38 90 GLU B C 1
ATOM 2376 O O . GLU B 1 90 ? 5.707 2.662 -3.6 1 97.38 90 GLU B O 1
ATOM 2381 N N . TYR B 1 91 ? 7.527 1.537 -4.23 1 97.81 91 TYR B N 1
ATOM 2382 C CA . TYR B 1 91 ? 7.859 1.019 -2.91 1 97.81 91 TYR B CA 1
ATOM 2383 C C . TYR B 1 91 ? 8.922 1.878 -2.238 1 97.81 91 TYR B C 1
ATOM 2385 O O . TYR B 1 91 ? 9.992 2.107 -2.805 1 97.81 91 TYR B O 1
ATOM 2393 N N . ALA B 1 92 ? 8.586 2.389 -1.098 1 95.5 92 ALA B N 1
ATOM 2394 C CA . ALA B 1 92 ? 9.523 3.279 -0.424 1 95.5 92 ALA B CA 1
ATOM 2395 C C . ALA B 1 92 ? 9.453 3.104 1.091 1 95.5 92 ALA B C 1
ATOM 2397 O O . ALA B 1 92 ? 8.445 2.633 1.622 1 95.5 92 ALA B O 1
ATOM 2398 N N . ALA B 1 93 ? 10.578 3.322 1.733 1 92 93 ALA B N 1
ATOM 2399 C CA . ALA B 1 93 ? 10.695 3.393 3.188 1 92 93 ALA B CA 1
ATOM 2400 C C . ALA B 1 93 ? 11.242 4.746 3.631 1 92 93 ALA B C 1
ATOM 2402 O O . ALA B 1 93 ? 11.93 5.426 2.863 1 92 93 ALA B O 1
ATOM 2403 N N . ARG B 1 94 ? 10.922 5.133 4.836 1 80.81 94 ARG B N 1
ATOM 2404 C CA . ARG B 1 94 ? 11.414 6.41 5.336 1 80.81 94 ARG B CA 1
ATOM 2405 C C . ARG B 1 94 ? 12.867 6.301 5.785 1 80.81 94 ARG B C 1
ATOM 2407 O O . ARG B 1 94 ? 13.594 7.301 5.809 1 80.81 94 ARG B O 1
ATOM 2414 N N . ASN B 1 95 ? 13.18 5.109 6.199 1 84.25 95 ASN B N 1
ATOM 2415 C CA . ASN B 1 95 ? 14.555 4.797 6.578 1 84.25 95 ASN B CA 1
ATOM 2416 C C . ASN B 1 95 ? 14.875 3.322 6.359 1 84.25 95 ASN B C 1
ATOM 2418 O O . ASN B 1 95 ? 14.016 2.555 5.926 1 84.25 95 ASN B O 1
ATOM 2422 N N . GLU B 1 96 ? 16.078 2.895 6.699 1 83.69 96 GLU B N 1
ATOM 2423 C CA . GLU B 1 96 ? 16.547 1.554 6.375 1 83.69 96 GLU B CA 1
ATOM 2424 C C . GLU B 1 96 ? 15.914 0.507 7.285 1 83.69 96 GLU B C 1
ATOM 2426 O O . GLU B 1 96 ? 15.867 -0.676 6.941 1 83.69 96 GLU B O 1
ATOM 2431 N N . LYS B 1 97 ? 15.445 0.973 8.453 1 83.06 97 LYS B N 1
ATOM 2432 C CA . LYS B 1 97 ? 14.875 0.038 9.422 1 83.06 97 LYS B CA 1
ATOM 2433 C C . LYS B 1 97 ? 13.422 -0.279 9.086 1 83.06 97 LYS B C 1
ATOM 2435 O O . LYS B 1 97 ? 12.891 -1.31 9.508 1 83.06 97 LYS B O 1
ATOM 2440 N N . GLU B 1 98 ? 12.875 0.6 8.336 1 87.75 98 GLU B N 1
ATOM 2441 C CA . GLU B 1 98 ? 11.461 0.431 8.008 1 87.75 98 GLU B CA 1
ATOM 2442 C C . GLU B 1 98 ? 11.281 -0.395 6.734 1 87.75 98 GLU B C 1
ATOM 2444 O O . GLU B 1 98 ? 12.125 -0.353 5.836 1 87.75 98 GLU B O 1
ATOM 2449 N N . LEU B 1 99 ? 10.211 -1.157 6.707 1 92.44 99 LEU B N 1
ATOM 2450 C CA . LEU B 1 99 ? 9.867 -1.923 5.512 1 92.44 99 LEU B CA 1
ATOM 2451 C C . LEU B 1 99 ? 9.359 -1.005 4.406 1 92.44 99 LEU B C 1
ATOM 2453 O O . LEU B 1 99 ? 8.547 -0.114 4.656 1 92.44 99 LEU B O 1
ATOM 2457 N N . PRO B 1 100 ? 9.898 -1.184 3.18 1 95.62 100 PRO B N 1
ATOM 2458 C CA . PRO B 1 100 ? 9.305 -0.446 2.066 1 95.62 100 PRO B CA 1
ATOM 2459 C C . PRO B 1 100 ? 7.852 -0.851 1.802 1 95.62 100 PRO B C 1
ATOM 2461 O O . PRO B 1 100 ? 7.516 -2.035 1.869 1 95.62 100 PRO B O 1
ATOM 2464 N N . VAL B 1 101 ? 7.016 0.126 1.592 1 96.81 101 VAL B N 1
ATOM 2465 C CA . VAL B 1 101 ? 5.605 -0.146 1.325 1 96.81 101 VAL B CA 1
ATOM 2466 C C . VAL B 1 101 ? 5.176 0.566 0.045 1 96.81 101 VAL B C 1
ATOM 2468 O O . VAL B 1 101 ? 5.816 1.529 -0.383 1 96.81 101 VAL B O 1
ATOM 2471 N N . LEU B 1 102 ? 4.121 0.033 -0.559 1 98.12 102 LEU B N 1
ATOM 2472 C CA . LEU B 1 102 ? 3.578 0.646 -1.766 1 98.12 102 LEU B CA 1
ATOM 2473 C C . LEU B 1 102 ? 2.912 1.979 -1.445 1 98.12 102 LEU B C 1
ATOM 2475 O O . LEU B 1 102 ? 2.082 2.061 -0.537 1 98.12 102 LEU B O 1
ATOM 2479 N N . GLN B 1 103 ? 3.312 2.949 -2.191 1 97.38 103 GLN B N 1
ATOM 2480 C CA . GLN B 1 103 ? 2.725 4.277 -2.068 1 97.38 103 GLN B CA 1
ATOM 2481 C C . GLN B 1 103 ? 2.281 4.812 -3.428 1 97.38 103 GLN B C 1
ATOM 2483 O O . GLN B 1 103 ? 2.809 4.398 -4.465 1 97.38 103 GLN B O 1
ATOM 2488 N N . ARG B 1 104 ? 1.286 5.664 -3.395 1 98.38 104 ARG B N 1
ATOM 2489 C CA . ARG B 1 104 ? 0.907 6.395 -4.598 1 98.38 104 ARG B CA 1
ATOM 2490 C C . ARG B 1 104 ? 1.012 7.902 -4.383 1 98.38 104 ARG B C 1
ATOM 2492 O O . ARG B 1 104 ? 0.849 8.383 -3.26 1 98.38 104 ARG B O 1
ATOM 2499 N N . PHE B 1 105 ? 1.311 8.594 -5.414 1 98.19 105 PHE B N 1
ATOM 2500 C CA . PHE B 1 105 ? 1.474 10.039 -5.359 1 98.19 105 PHE B CA 1
ATOM 2501 C C . PHE B 1 105 ? 1.356 10.648 -6.754 1 98.19 105 PHE B C 1
ATOM 2503 O O . PHE B 1 105 ? 1.364 9.93 -7.754 1 98.19 105 PHE B O 1
ATOM 2510 N N . ILE B 1 106 ? 1.104 11.891 -6.84 1 98.06 106 ILE B N 1
ATOM 2511 C CA . ILE B 1 106 ? 1.255 12.664 -8.07 1 98.06 106 ILE B CA 1
ATOM 2512 C C . ILE B 1 106 ? 2.582 13.422 -8.039 1 98.06 106 ILE B C 1
ATOM 2514 O O . ILE B 1 106 ? 2.828 14.219 -7.133 1 98.06 106 ILE B O 1
ATOM 2518 N N . PRO B 1 107 ? 3.406 13.102 -8.977 1 97.44 107 PRO B N 1
ATOM 2519 C CA . PRO B 1 107 ? 4.648 13.875 -9.008 1 97.44 107 PRO B CA 1
ATOM 2520 C C . PRO B 1 107 ? 4.406 15.367 -9.211 1 97.44 107 PRO B C 1
ATOM 2522 O O . PRO B 1 107 ? 3.566 15.758 -10.031 1 97.44 107 PRO B O 1
ATOM 2525 N N . MET B 1 108 ? 5.176 16.188 -8.5 1 96.81 108 MET B N 1
ATOM 2526 C CA . MET B 1 108 ? 5.031 17.641 -8.586 1 96.81 108 MET B CA 1
ATOM 2527 C C . MET B 1 108 ? 5.184 18.109 -10.023 1 96.81 108 MET B C 1
ATOM 2529 O O . MET B 1 108 ? 4.457 19 -10.469 1 96.81 108 MET B O 1
ATOM 2533 N N . TYR B 1 109 ? 6.098 17.453 -10.734 1 96.62 109 TYR B N 1
ATOM 2534 C CA . TYR B 1 109 ? 6.336 17.891 -12.109 1 96.62 109 TYR B CA 1
ATOM 2535 C C . TYR B 1 109 ? 5.121 17.609 -12.984 1 96.62 109 TYR B C 1
ATOM 2537 O O . TYR B 1 109 ? 4.898 18.297 -13.984 1 96.62 109 TYR B O 1
ATOM 2545 N N . ALA B 1 110 ? 4.32 16.656 -12.625 1 96.25 110 ALA B N 1
ATOM 2546 C CA . ALA B 1 110 ? 3.17 16.266 -13.43 1 96.25 110 ALA B CA 1
ATOM 2547 C C . ALA B 1 110 ? 2.074 17.328 -13.383 1 96.25 110 ALA B C 1
ATOM 2549 O O . ALA B 1 110 ? 1.22 17.391 -14.266 1 96.25 110 ALA B O 1
ATOM 2550 N N . ILE B 1 111 ? 2.111 18.109 -12.344 1 96.44 111 ILE B N 1
ATOM 2551 C CA . ILE B 1 111 ? 1.077 19.141 -12.25 1 96.44 111 ILE B CA 1
ATOM 2552 C C . ILE B 1 111 ? 1.652 20.484 -12.664 1 96.44 111 ILE B C 1
ATOM 2554 O O . ILE B 1 111 ? 0.958 21.5 -12.617 1 96.44 111 ILE B O 1
ATOM 2558 N N . GLY B 1 112 ? 2.852 20.562 -12.969 1 95.75 112 GLY B N 1
ATOM 2559 C CA . GLY B 1 112 ? 3.439 21.781 -13.523 1 95.75 112 GLY B CA 1
ATOM 2560 C C . GLY B 1 112 ? 4.148 22.625 -12.484 1 95.75 112 GLY B C 1
ATOM 2561 O O . GLY B 1 112 ? 4.488 23.781 -12.742 1 95.75 112 GLY B O 1
ATOM 2562 N N . GLY B 1 113 ? 4.258 22.156 -11.281 1 94.69 113 GLY B N 1
ATOM 2563 C CA . GLY B 1 113 ? 4.988 22.875 -10.258 1 94.69 113 GLY B CA 1
ATOM 2564 C C . GLY B 1 113 ? 4.133 23.266 -9.07 1 94.69 113 GLY B C 1
ATOM 2565 O O . GLY B 1 113 ? 2.906 23.125 -9.109 1 94.69 113 GLY B O 1
ATOM 2566 N N . PRO B 1 114 ? 4.801 23.719 -8.016 1 92.31 114 PRO B N 1
ATOM 2567 C CA . PRO B 1 114 ? 4.086 24.016 -6.777 1 92.31 114 PRO B CA 1
ATOM 2568 C C . PRO B 1 114 ? 3.084 25.156 -6.941 1 92.31 114 PRO B C 1
ATOM 2570 O O . PRO B 1 114 ? 2.072 25.203 -6.238 1 92.31 114 PRO B O 1
ATOM 2573 N N . ASP B 1 115 ? 3.328 26.016 -7.914 1 92.56 115 ASP B N 1
ATOM 2574 C CA . ASP B 1 115 ? 2.459 27.172 -8.117 1 92.56 115 ASP B CA 1
ATOM 2575 C C . ASP B 1 115 ? 1.101 26.75 -8.672 1 92.56 115 ASP B C 1
ATOM 2577 O O . ASP B 1 115 ? 0.144 27.531 -8.641 1 92.56 115 ASP B O 1
ATOM 2581 N N . LYS B 1 116 ? 0.999 25.531 -9.156 1 95.06 116 LYS B N 1
ATOM 2582 C CA . LYS B 1 116 ? -0.246 25.031 -9.734 1 95.06 116 LYS B CA 1
ATOM 2583 C C . LYS B 1 116 ? -1.124 24.375 -8.68 1 95.06 116 LYS B C 1
ATOM 2585 O O . LYS B 1 116 ? -2.289 24.062 -8.945 1 95.06 116 LYS B O 1
ATOM 2590 N N . LEU B 1 117 ? -0.541 24.188 -7.488 1 96 117 LEU B N 1
ATOM 2591 C CA . LEU B 1 117 ? -1.324 23.641 -6.387 1 96 117 LEU B CA 1
ATOM 2592 C C . LEU B 1 117 ? -2.342 24.656 -5.883 1 96 117 LEU B C 1
ATOM 2594 O O . LEU B 1 117 ? -2.084 25.859 -5.91 1 96 117 LEU B O 1
ATOM 2598 N N . PRO B 1 118 ? -3.465 24.188 -5.523 1 96.12 118 PRO B N 1
ATOM 2599 C CA . PRO B 1 118 ? -4.469 25.109 -5.004 1 96.12 118 PRO B CA 1
ATOM 2600 C C . PRO B 1 118 ? -4.062 25.734 -3.668 1 96.12 118 PRO B C 1
ATOM 2602 O O . PRO B 1 118 ? -3.305 25.125 -2.906 1 96.12 118 PRO B O 1
ATOM 2605 N N . GLN B 1 119 ? -4.598 26.922 -3.416 1 97.06 119 GLN B N 1
ATOM 2606 C CA . GLN B 1 119 ? -4.457 27.562 -2.111 1 97.06 119 GLN B CA 1
ATOM 2607 C C . GLN B 1 119 ? -5.168 26.766 -1.025 1 97.06 119 GLN B C 1
ATOM 2609 O O . GLN B 1 119 ? -6.277 26.266 -1.238 1 97.06 119 GLN B O 1
ATOM 2614 N N . ALA B 1 120 ? -4.488 26.672 0.164 1 98.06 120 ALA B N 1
ATOM 2615 C CA . ALA B 1 120 ? -5.098 25.953 1.282 1 98.06 120 ALA B CA 1
ATOM 2616 C C . ALA B 1 120 ? -6.332 26.688 1.798 1 98.06 120 ALA B C 1
ATOM 2618 O O . ALA B 1 120 ? -6.297 27.906 1.999 1 98.06 120 ALA B O 1
ATOM 2619 N N . LYS B 1 121 ? -7.387 25.984 2.023 1 98.06 121 LYS B N 1
ATOM 2620 C CA . LYS B 1 121 ? -8.602 26.562 2.588 1 98.06 121 LYS B CA 1
ATOM 2621 C C . LYS B 1 121 ? -8.484 26.734 4.098 1 98.06 121 LYS B C 1
ATOM 2623 O O . LYS B 1 121 ? -9.055 27.656 4.672 1 98.06 121 LYS B O 1
ATOM 2628 N N . TYR B 1 122 ? -7.746 25.812 4.699 1 98.5 122 TYR B N 1
ATOM 2629 C CA . TYR B 1 122 ? -7.598 25.812 6.152 1 98.5 122 TYR B CA 1
ATOM 2630 C C . TYR B 1 122 ? -6.137 25.641 6.551 1 98.5 122 TYR B C 1
ATOM 2632 O O . TYR B 1 122 ? -5.332 25.125 5.77 1 98.5 122 TYR B O 1
ATOM 2640 N N . LEU B 1 123 ? -5.836 26.109 7.707 1 98.56 123 LEU B N 1
ATOM 2641 C CA . LEU B 1 123 ? -4.602 25.797 8.414 1 98.56 123 LEU B CA 1
ATOM 2642 C C . LEU B 1 123 ? -4.887 25.016 9.695 1 98.56 123 LEU B C 1
ATOM 2644 O O . LEU B 1 123 ? -5.641 25.469 10.555 1 98.56 123 LEU B O 1
ATOM 2648 N N . ASP B 1 124 ? -4.348 23.828 9.734 1 98.62 124 ASP B N 1
ATOM 2649 C CA . ASP B 1 124 ? -4.406 23.016 10.953 1 98.62 124 ASP B CA 1
ATOM 2650 C C . ASP B 1 124 ? -3.279 23.406 11.906 1 98.62 124 ASP B C 1
ATOM 2652 O O . ASP B 1 124 ? -2.121 23.047 11.688 1 98.62 124 ASP B O 1
ATOM 2656 N N . LEU B 1 125 ? -3.617 24.125 12.961 1 98.75 125 LEU B N 1
ATOM 2657 C CA . LEU B 1 125 ? -2.65 24.438 14.008 1 98.75 125 LEU B CA 1
ATOM 2658 C C . LEU B 1 125 ? -2.545 23.281 15.008 1 98.75 125 LEU B C 1
ATOM 2660 O O . LEU B 1 125 ? -3.514 22.969 15.703 1 98.75 125 LEU B O 1
ATOM 2664 N N . ILE B 1 126 ? -1.425 22.688 15.062 1 98.62 126 ILE B N 1
ATOM 2665 C CA . ILE B 1 126 ? -1.162 21.641 16.031 1 98.62 126 ILE B CA 1
ATOM 2666 C C . ILE B 1 126 ? -0.588 22.234 17.312 1 98.62 126 ILE B C 1
ATOM 2668 O O . ILE B 1 126 ? 0.475 22.859 17.281 1 98.62 126 ILE B O 1
ATOM 2672 N N . LEU B 1 127 ? -1.312 21.953 18.375 1 98.62 127 LEU B N 1
ATOM 2673 C CA . LEU B 1 127 ? -1.006 22.625 19.641 1 98.62 127 LEU B CA 1
ATOM 2674 C C . LEU B 1 127 ? -0.54 21.625 20.688 1 98.62 127 LEU B C 1
ATOM 2676 O O . LEU B 1 127 ? -1.053 20.5 20.75 1 98.62 127 LEU B O 1
ATOM 2680 N N . TYR B 1 128 ? 0.409 22.047 21.469 1 98.12 128 TYR B N 1
ATOM 2681 C CA . TYR B 1 128 ? 0.746 21.375 22.719 1 98.12 128 TYR B CA 1
ATOM 2682 C C . TYR B 1 128 ? 0.445 22.281 23.906 1 98.12 128 TYR B C 1
ATOM 2684 O O . TYR B 1 128 ? 0.613 23.5 23.844 1 98.12 128 TYR B O 1
ATOM 2692 N N . SER B 1 129 ? 0.045 21.625 24.953 1 97.5 129 SER B N 1
ATOM 2693 C CA . SER B 1 129 ? -0.159 22.375 26.188 1 97.5 129 SER B CA 1
ATOM 2694 C C . SER B 1 129 ? 1.15 22.969 26.703 1 97.5 129 SER B C 1
ATOM 2696 O O . SER B 1 129 ? 2.229 22.453 26.422 1 97.5 129 SER B O 1
ATOM 2698 N N . ARG B 1 130 ? 0.944 24.062 27.453 1 96.06 130 ARG B N 1
ATOM 2699 C CA . ARG B 1 130 ? 2.104 24.703 28.062 1 96.06 130 ARG B CA 1
ATOM 2700 C C . ARG B 1 130 ? 2.863 23.719 28.953 1 96.06 130 ARG B C 1
ATOM 2702 O O . ARG B 1 130 ? 4.094 23.672 28.906 1 96.06 130 ARG B O 1
ATOM 2709 N N . GLU B 1 131 ? 2.117 22.969 29.672 1 95.06 131 GLU B N 1
ATOM 2710 C CA . GLU B 1 131 ? 2.719 21.984 30.547 1 95.06 131 GLU B CA 1
ATOM 2711 C C . GLU B 1 131 ? 3.574 20.984 29.781 1 95.06 131 GLU B C 1
ATOM 2713 O O . GLU B 1 131 ? 4.699 20.688 30.172 1 95.06 131 GLU B O 1
ATOM 2718 N N . GLN B 1 132 ? 3.02 20.484 28.688 1 95.31 132 GLN B N 1
ATOM 2719 C CA . GLN B 1 132 ? 3.746 19.516 27.875 1 95.31 132 GLN B CA 1
ATOM 2720 C C . GLN B 1 132 ? 5.023 20.125 27.297 1 95.31 132 GLN B C 1
ATOM 2722 O O . GLN B 1 132 ? 6.074 19.5 27.297 1 95.31 132 GLN B O 1
ATOM 2727 N N . ILE B 1 133 ? 4.973 21.328 26.797 1 94.81 133 ILE B N 1
ATOM 2728 C CA . ILE B 1 133 ? 6.121 22.016 26.203 1 94.81 133 ILE B CA 1
ATOM 2729 C C . ILE B 1 133 ? 7.199 22.203 27.266 1 94.81 133 ILE B C 1
ATOM 2731 O O . ILE B 1 133 ? 8.383 22 27.016 1 94.81 133 ILE B O 1
ATOM 2735 N N . GLN B 1 134 ? 6.777 22.562 28.453 1 93.44 134 GLN B N 1
ATOM 2736 C CA . GLN B 1 134 ? 7.723 22.75 29.547 1 93.44 134 GLN B CA 1
ATOM 2737 C C . GLN B 1 134 ? 8.414 21.438 29.906 1 93.44 134 GLN B C 1
ATOM 2739 O O . GLN B 1 134 ? 9.625 21.406 30.125 1 93.44 134 GLN B O 1
ATOM 2744 N N . LYS B 1 135 ? 7.637 20.406 29.984 1 93.19 135 LYS B N 1
ATOM 2745 C CA . LYS B 1 135 ? 8.195 19.078 30.266 1 93.19 135 LYS B CA 1
ATOM 2746 C C . LYS B 1 135 ? 9.258 18.719 29.234 1 93.19 135 LYS B C 1
ATOM 2748 O O . LYS B 1 135 ? 10.336 18.234 29.578 1 93.19 135 LYS B O 1
ATOM 2753 N N . GLU B 1 136 ? 8.898 18.938 27.875 1 92.62 136 GLU B N 1
ATOM 2754 C CA . GLU B 1 136 ? 9.836 18.625 26.797 1 92.62 136 GLU B CA 1
ATOM 2755 C C . GLU B 1 136 ? 11.094 19.484 26.906 1 92.62 136 GLU B C 1
ATOM 2757 O O . GLU B 1 136 ? 12.203 19 26.703 1 92.62 136 GLU B O 1
ATOM 2762 N N . ASN B 1 137 ? 10.945 20.672 27.219 1 90.75 137 ASN B N 1
ATOM 2763 C CA . ASN B 1 137 ? 12.078 21.578 27.375 1 90.75 137 ASN B CA 1
ATOM 2764 C C . ASN B 1 137 ? 12.977 21.156 28.531 1 90.75 137 ASN B C 1
ATOM 2766 O O . ASN B 1 137 ? 14.203 21.156 28.406 1 90.75 137 ASN B O 1
ATOM 2770 N N . GLU B 1 138 ? 12.375 20.859 29.609 1 91.06 138 GLU B N 1
ATOM 2771 C CA . GLU B 1 138 ? 13.133 20.406 30.781 1 91.06 138 GLU B CA 1
ATOM 2772 C C . GLU B 1 138 ? 13.953 19.156 30.453 1 91.06 138 GLU B C 1
ATOM 2774 O O . GLU B 1 138 ? 15.125 19.062 30.828 1 91.06 138 GLU B O 1
ATOM 2779 N N . SER B 1 139 ? 13.344 18.297 29.781 1 91.5 139 SER B N 1
ATOM 2780 C CA . SER B 1 139 ? 14 17.047 29.422 1 91.5 139 SER B CA 1
ATOM 2781 C C . SER B 1 139 ? 15.188 17.297 28.484 1 91.5 139 SER B C 1
ATOM 2783 O O . SER B 1 139 ? 16.125 16.5 28.453 1 91.5 139 SER B O 1
ATOM 2785 N N . MET B 1 140 ? 15.133 18.438 27.719 1 90.44 140 MET B N 1
ATOM 2786 C CA . MET B 1 140 ? 16.203 18.797 26.781 1 90.44 140 MET B CA 1
ATOM 2787 C C . MET B 1 140 ? 17.219 19.719 27.438 1 90.44 140 MET B C 1
ATOM 2789 O O . MET B 1 140 ? 18.125 20.219 26.766 1 90.44 140 MET B O 1
ATOM 2793 N N . GLY B 1 141 ? 16.953 20.047 28.688 1 88.88 141 GLY B N 1
ATOM 2794 C CA . GLY B 1 141 ? 17.875 20.906 29.422 1 88.88 141 GLY B CA 1
ATOM 2795 C C . GLY B 1 141 ? 17.672 22.391 29.125 1 88.88 141 GLY B C 1
ATOM 2796 O O . GLY B 1 141 ? 18.562 23.203 29.391 1 88.88 141 GLY B O 1
ATOM 2797 N N . LYS B 1 142 ? 16.531 22.609 28.547 1 83.5 142 LYS B N 1
ATOM 2798 C CA . LYS B 1 142 ? 16.266 24 28.234 1 83.5 142 LYS B CA 1
ATOM 2799 C C . LYS B 1 142 ? 15.648 24.719 29.438 1 83.5 142 LYS B C 1
ATOM 2801 O O . LYS B 1 142 ? 14.914 24.109 30.219 1 83.5 142 LYS B O 1
ATOM 2806 N N . GLU B 1 143 ? 16.031 25.891 29.594 1 80.5 143 GLU B N 1
ATOM 2807 C CA . GLU B 1 143 ? 15.492 26.672 30.688 1 80.5 143 GLU B CA 1
ATOM 2808 C C . GLU B 1 143 ? 14.008 26.953 30.5 1 80.5 143 GLU B C 1
ATOM 2810 O O . GLU B 1 143 ? 13.539 27.078 29.359 1 80.5 143 GLU B O 1
ATOM 2815 N N . ALA B 1 144 ? 13.383 26.938 31.641 1 74.94 144 ALA B N 1
ATOM 2816 C CA . ALA B 1 144 ? 11.961 27.266 31.594 1 74.94 144 ALA B CA 1
ATOM 2817 C C . ALA B 1 144 ? 11.734 28.656 31.031 1 74.94 144 ALA B C 1
ATOM 2819 O O . ALA B 1 144 ? 12.453 29.609 31.375 1 74.94 144 ALA B O 1
ATOM 2820 N N . GLY B 1 145 ? 10.93 28.719 30.078 1 73.38 145 GLY B N 1
ATOM 2821 C CA . GLY B 1 145 ? 10.625 30.016 29.5 1 73.38 145 GLY B CA 1
ATOM 2822 C C . GLY B 1 145 ? 9.609 30.812 30.297 1 73.38 145 GLY B C 1
ATOM 2823 O O . GLY B 1 145 ? 9.086 30.328 31.312 1 73.38 145 GLY B O 1
ATOM 2824 N N . THR B 1 146 ? 9.398 32.125 29.938 1 82.75 146 THR B N 1
ATOM 2825 C CA . THR B 1 146 ? 8.484 33.031 30.625 1 82.75 146 THR B CA 1
ATOM 2826 C C . THR B 1 146 ? 7.125 33.031 29.938 1 82.75 146 THR B C 1
ATOM 2828 O O . THR B 1 146 ? 6.195 33.719 30.391 1 82.75 146 THR B O 1
ATOM 2831 N N . GLU B 1 147 ? 7.094 32.188 28.953 1 87.25 147 GLU B N 1
ATOM 2832 C CA . GLU B 1 147 ? 5.848 32.156 28.188 1 87.25 147 GLU B CA 1
ATOM 2833 C C . GLU B 1 147 ? 4.707 31.594 29.031 1 87.25 147 GLU B C 1
ATOM 2835 O O . GLU B 1 147 ? 4.875 30.578 29.703 1 87.25 147 GLU B O 1
ATOM 2840 N N . THR B 1 148 ? 3.426 32.312 29.016 1 90.56 148 THR B N 1
ATOM 2841 C CA . THR B 1 148 ? 2.328 31.906 29.875 1 90.56 148 THR B CA 1
ATOM 2842 C C . THR B 1 148 ? 1.126 31.469 29.047 1 90.56 148 THR B C 1
ATOM 2844 O O . THR B 1 148 ? 0.172 30.891 29.578 1 90.56 148 THR B O 1
ATOM 2847 N N . ALA B 1 149 ? 1.229 31.641 27.766 1 95.81 149 ALA B N 1
ATOM 2848 C CA . ALA B 1 149 ? 0.107 31.188 26.953 1 95.81 149 ALA B CA 1
ATOM 2849 C C . ALA B 1 149 ? -0.159 29.688 27.156 1 95.81 149 ALA B C 1
ATOM 2851 O O . ALA B 1 149 ? 0.775 28.891 27.188 1 95.81 149 ALA B O 1
ATOM 2852 N N . PRO B 1 150 ? -1.374 29.328 27.281 1 96.75 150 PRO B N 1
ATOM 2853 C CA . PRO B 1 150 ? -1.683 27.922 27.578 1 96.75 150 PRO B CA 1
ATOM 2854 C C . PRO B 1 150 ? -1.313 26.984 26.438 1 96.75 150 PRO B C 1
ATOM 2856 O O . PRO B 1 150 ? -1.028 25.797 26.672 1 96.75 150 PRO B O 1
ATOM 2859 N N . TRP B 1 151 ? -1.26 27.484 25.188 1 98.12 151 TRP B N 1
ATOM 2860 C CA . TRP B 1 151 ? -1.007 26.609 24.047 1 98.12 151 TRP B CA 1
ATOM 2861 C C . TRP B 1 151 ? 0.174 27.109 23.234 1 98.12 151 TRP B C 1
ATOM 2863 O O . TRP B 1 151 ? 0.299 28.312 22.984 1 98.12 151 TRP B O 1
ATOM 2873 N N . GLY B 1 152 ? 1.012 26.188 22.828 1 98.06 152 GLY B N 1
ATOM 2874 C CA . GLY B 1 152 ? 2.035 26.453 21.828 1 98.06 152 GLY B CA 1
ATOM 2875 C C . GLY B 1 152 ? 1.739 25.797 20.5 1 98.06 152 GLY B C 1
ATOM 2876 O O . GLY B 1 152 ? 1.351 24.641 20.438 1 98.06 152 GLY B O 1
ATOM 2877 N N . ILE B 1 153 ? 1.869 26.594 19.438 1 98.62 153 ILE B N 1
ATOM 2878 C CA . ILE B 1 153 ? 1.756 26.047 18.078 1 98.62 153 ILE B CA 1
ATOM 2879 C C . ILE B 1 153 ? 3.055 25.344 17.688 1 98.62 153 ILE B C 1
ATOM 2881 O O . ILE B 1 153 ? 4.082 26 17.484 1 98.62 153 ILE B O 1
ATOM 2885 N N . VAL B 1 154 ? 2.947 24.062 17.547 1 98.06 154 VAL B N 1
ATOM 2886 C CA . VAL B 1 154 ? 4.188 23.328 17.312 1 98.06 154 VAL B CA 1
ATOM 2887 C C . VAL B 1 154 ? 4.324 22.984 15.836 1 98.06 154 VAL B C 1
ATOM 2889 O O . VAL B 1 154 ? 5.414 22.656 15.367 1 98.06 154 VAL B O 1
ATOM 2892 N N . SER B 1 155 ? 3.275 23.016 15.078 1 98.12 155 SER B N 1
ATOM 2893 C CA . SER B 1 155 ? 3.266 22.766 13.641 1 98.12 155 SER B CA 1
ATOM 2894 C C . SER B 1 155 ? 1.991 23.297 12.992 1 98.12 155 SER B C 1
ATOM 2896 O O . SER B 1 155 ? 0.958 23.422 13.648 1 98.12 155 SER B O 1
ATOM 2898 N N . ILE B 1 156 ? 2.143 23.688 11.758 1 98.38 156 ILE B N 1
ATOM 2899 C CA . ILE B 1 156 ? 1.001 24.172 11 1 98.38 156 ILE B CA 1
ATOM 2900 C C . ILE B 1 156 ? 0.882 23.406 9.688 1 98.38 156 ILE B C 1
ATOM 2902 O O . ILE B 1 156 ? 1.833 23.344 8.906 1 98.38 156 ILE B O 1
ATOM 2906 N N . LYS B 1 157 ? -0.253 22.828 9.469 1 97.81 157 LYS B N 1
ATOM 2907 C CA . LYS B 1 157 ? -0.482 22.078 8.234 1 97.81 157 LYS B CA 1
ATOM 2908 C C . LYS B 1 157 ? -1.488 22.781 7.336 1 97.81 157 LYS B C 1
ATOM 2910 O O . LYS B 1 157 ? -2.588 23.125 7.773 1 97.81 157 LYS B O 1
ATOM 2915 N N . ALA B 1 158 ? -1.079 23.031 6.125 1 97.62 158 ALA B N 1
ATOM 2916 C CA . ALA B 1 158 ? -1.974 23.578 5.105 1 97.62 158 ALA B CA 1
ATOM 2917 C C . ALA B 1 158 ? -2.832 22.469 4.488 1 97.62 158 ALA B C 1
ATOM 2919 O O . ALA B 1 158 ? -2.307 21.469 4.008 1 97.62 158 ALA B O 1
ATOM 2920 N N . GLN B 1 159 ? -4.16 22.641 4.5 1 97.94 159 GLN B N 1
ATOM 2921 C CA . GLN B 1 159 ? -5.043 21.594 3.996 1 97.94 159 GLN B CA 1
ATOM 2922 C C . GLN B 1 159 ? -6.375 22.172 3.531 1 97.94 159 GLN B C 1
ATOM 2924 O O . GLN B 1 159 ? -6.645 23.344 3.727 1 97.94 159 GLN B O 1
ATOM 2929 N N . ASN B 1 160 ? -7.164 21.328 2.861 1 97.06 160 ASN B N 1
ATOM 2930 C CA . ASN B 1 160 ? -8.477 21.766 2.377 1 97.06 160 ASN B CA 1
ATOM 2931 C C . ASN B 1 160 ? -9.586 21.391 3.357 1 97.06 160 ASN B C 1
ATOM 2933 O O . ASN B 1 160 ? -10.711 21.859 3.232 1 97.06 160 ASN B O 1
ATOM 2937 N N . GLU B 1 161 ? -9.156 20.609 4.371 1 97.5 161 GLU B N 1
ATOM 2938 C CA . GLU B 1 161 ? -10.141 20.078 5.305 1 97.5 161 GLU B CA 1
ATOM 2939 C C . GLU B 1 161 ? -10.117 20.828 6.629 1 97.5 161 GLU B C 1
ATOM 2941 O O . GLU B 1 161 ? -9.062 21.328 7.055 1 97.5 161 GLU B O 1
ATOM 2946 N N . ASP B 1 162 ? -11.242 20.844 7.324 1 97.56 162 ASP B N 1
ATOM 2947 C CA . ASP B 1 162 ? -11.328 21.484 8.641 1 97.56 162 ASP B CA 1
ATOM 2948 C C . ASP B 1 162 ? -11.281 20.438 9.75 1 97.56 162 ASP B C 1
ATOM 2950 O O . ASP B 1 162 ? -11.938 20.594 10.781 1 97.56 162 ASP B O 1
ATOM 2954 N N . PHE B 1 163 ? -10.68 19.375 9.477 1 97.38 163 PHE B N 1
ATOM 2955 C CA . PHE B 1 163 ? -10.422 18.312 10.445 1 97.38 163 PHE B CA 1
ATOM 2956 C C . PHE B 1 163 ? -9.016 17.766 10.273 1 97.38 163 PHE B C 1
ATOM 2958 O O . PHE B 1 163 ? -8.352 18.016 9.266 1 97.38 163 PHE B O 1
ATOM 2965 N N . GLU B 1 164 ? -8.602 17.078 11.32 1 97.12 164 GLU B N 1
ATOM 2966 C CA . GLU B 1 164 ? -7.297 16.438 11.219 1 97.12 164 GLU B CA 1
ATOM 2967 C C . GLU B 1 164 ? -7.289 15.367 10.133 1 97.12 164 GLU B C 1
ATOM 2969 O O . GLU B 1 164 ? -8.133 14.469 10.133 1 97.12 164 GLU B O 1
ATOM 2974 N N . LEU B 1 165 ? -6.348 15.445 9.203 1 96.62 165 LEU B N 1
ATOM 2975 C CA . LEU B 1 165 ? -6.254 14.43 8.156 1 96.62 165 LEU B CA 1
ATOM 2976 C C . LEU B 1 165 ? -5.844 13.086 8.734 1 96.62 165 LEU B C 1
ATOM 2978 O O . LEU B 1 165 ? -4.977 13.016 9.609 1 96.62 165 LEU B O 1
ATOM 2982 N N . PRO B 1 166 ? -6.527 12.062 8.281 1 95.88 166 PRO B N 1
ATOM 2983 C CA . PRO B 1 166 ? -6.145 10.75 8.805 1 95.88 166 PRO B CA 1
ATOM 2984 C C . PRO B 1 166 ? -4.758 10.312 8.344 1 95.88 166 PRO B C 1
ATOM 2986 O O . PRO B 1 166 ? -4.328 10.664 7.238 1 95.88 166 PRO B O 1
ATOM 2989 N N . MET B 1 167 ? -4.168 9.602 9.227 1 93 167 MET B N 1
ATOM 2990 C CA . MET B 1 167 ? -2.912 8.961 8.852 1 93 167 MET B CA 1
ATOM 2991 C C . MET B 1 167 ? -3.117 8.008 7.684 1 93 167 MET B C 1
ATOM 2993 O O . MET B 1 167 ? -4.145 7.328 7.602 1 93 167 MET B O 1
ATOM 2997 N N . ASN B 1 168 ? -2.121 7.957 6.766 1 95.44 168 ASN B N 1
ATOM 2998 C CA . ASN B 1 168 ? -2.223 7.016 5.66 1 95.44 168 ASN B CA 1
ATOM 2999 C C . ASN B 1 168 ? -2.439 5.586 6.156 1 95.44 168 ASN B C 1
ATOM 3001 O O . ASN B 1 168 ? -1.822 5.168 7.137 1 95.44 168 ASN B O 1
ATOM 3005 N N . PRO B 1 169 ? -3.281 4.82 5.484 1 96.06 169 PRO B N 1
ATOM 3006 C CA . PRO B 1 169 ? -3.562 3.453 5.934 1 96.06 169 PRO B CA 1
ATOM 3007 C C . PRO B 1 169 ? -2.297 2.611 6.086 1 96.06 169 PRO B C 1
ATOM 3009 O O . PRO B 1 169 ? -2.143 1.896 7.078 1 96.06 169 PRO B O 1
ATOM 3012 N N . ILE B 1 170 ? -1.393 2.764 5.191 1 94.81 170 ILE B N 1
ATOM 3013 C CA . ILE B 1 170 ? -0.184 1.947 5.219 1 94.81 170 ILE B CA 1
ATOM 3014 C C . ILE B 1 170 ? 0.662 2.316 6.434 1 94.81 170 ILE B C 1
ATOM 3016 O O . ILE B 1 170 ? 1.318 1.457 7.027 1 94.81 170 ILE B O 1
ATOM 3020 N N . THR B 1 171 ? 0.662 3.59 6.789 1 91.06 171 THR B N 1
ATOM 3021 C CA . THR B 1 171 ? 1.377 4.016 7.988 1 91.06 171 THR B CA 1
ATOM 3022 C C . THR B 1 171 ? 0.767 3.385 9.234 1 91.06 171 THR B C 1
ATOM 3024 O O . THR B 1 171 ? 1.49 2.949 10.133 1 91.06 171 THR B O 1
ATOM 3027 N N . GLN B 1 172 ? -0.562 3.324 9.25 1 91 172 GLN B N 1
ATOM 3028 C CA . GLN B 1 172 ? -1.243 2.678 10.367 1 91 172 GLN B CA 1
ATOM 3029 C C . GLN B 1 172 ? -0.873 1.199 10.453 1 91 172 GLN B C 1
ATOM 3031 O O . GLN B 1 172 ? -0.623 0.681 11.547 1 91 172 GLN B O 1
ATOM 3036 N N . MET B 1 173 ? -0.771 0.57 9.32 1 90.38 173 MET B N 1
ATOM 3037 C CA . MET B 1 173 ? -0.417 -0.846 9.289 1 90.38 173 MET B CA 1
ATOM 3038 C C . MET B 1 173 ? 1.017 -1.061 9.758 1 90.38 173 MET B C 1
ATOM 3040 O O . MET B 1 173 ? 1.282 -1.956 10.562 1 90.38 173 MET B O 1
ATOM 3044 N N . ARG B 1 174 ? 1.901 -0.252 9.258 1 87.56 174 ARG B N 1
ATOM 3045 C CA . ARG B 1 174 ? 3.301 -0.347 9.656 1 87.56 174 ARG B CA 1
ATOM 3046 C C . ARG B 1 174 ? 3.449 -0.188 11.172 1 87.56 174 ARG B C 1
ATOM 3048 O O . ARG B 1 174 ? 4.203 -0.925 11.805 1 87.56 174 ARG B O 1
ATOM 3055 N N . ASN B 1 175 ? 2.732 0.747 11.68 1 84.88 175 ASN B N 1
ATOM 3056 C CA . ASN B 1 175 ? 2.799 0.998 13.117 1 84.88 175 ASN B CA 1
ATOM 3057 C C . ASN B 1 175 ? 2.311 -0.204 13.922 1 84.88 175 ASN B C 1
ATOM 3059 O O . ASN B 1 175 ? 2.814 -0.474 15.008 1 84.88 175 ASN B O 1
ATOM 3063 N N . ALA B 1 176 ? 1.412 -0.939 13.398 1 85.62 176 ALA B N 1
ATOM 3064 C CA . ALA B 1 176 ? 0.777 -2.043 14.117 1 85.62 176 ALA B CA 1
ATOM 3065 C C . ALA B 1 176 ? 1.66 -3.287 14.102 1 85.62 176 ALA B C 1
ATOM 3067 O O . ALA B 1 176 ? 1.442 -4.223 14.875 1 85.62 176 ALA B O 1
ATOM 3068 N N . LEU B 1 177 ? 2.621 -3.504 13.133 1 83.31 177 LEU B N 1
ATOM 3069 C CA . LEU B 1 177 ? 3.496 -4.668 13.023 1 83.31 177 LEU B CA 1
ATOM 3070 C C . LEU B 1 177 ? 4.461 -4.738 14.195 1 83.31 177 LEU B C 1
ATOM 3072 O O . LEU B 1 177 ? 5.012 -5.801 14.492 1 83.31 177 LEU B O 1
ATOM 3076 N N . GLY B 1 178 ? 4.656 -3.828 15 1 72.88 178 GLY B N 1
ATOM 3077 C CA . GLY B 1 178 ? 5.531 -3.84 16.156 1 72.88 178 GLY B CA 1
ATOM 3078 C C . GLY B 1 178 ? 6.859 -3.152 15.914 1 72.88 178 GLY B C 1
ATOM 3079 O O . GLY B 1 178 ? 7.211 -2.861 14.766 1 72.88 178 GLY B O 1
ATOM 3080 N N . LYS B 1 179 ? 7.598 -3.023 16.922 1 67.31 179 LYS B N 1
ATOM 3081 C CA . LYS B 1 179 ? 8.828 -2.242 16.922 1 67.31 179 LYS B CA 1
ATOM 3082 C C . LYS B 1 179 ? 9.922 -2.938 16.109 1 67.31 179 LYS B C 1
ATOM 3084 O O . LYS B 1 179 ? 10.734 -2.277 15.461 1 67.31 179 LYS B O 1
ATOM 3089 N N . ASP B 1 180 ? 9.781 -4.227 16.078 1 67.56 180 ASP B N 1
ATOM 3090 C CA . ASP B 1 180 ? 10.82 -4.98 15.391 1 67.56 180 ASP B CA 1
ATOM 3091 C C . ASP B 1 180 ? 10.766 -4.742 13.883 1 67.56 180 ASP B C 1
ATOM 3093 O O . ASP B 1 180 ? 11.773 -4.871 13.188 1 67.56 180 ASP B O 1
ATOM 3097 N N . GLN B 1 181 ? 9.609 -4.309 13.461 1 67.31 181 GLN B N 1
ATOM 3098 C CA . GLN B 1 181 ? 9.469 -4.078 12.023 1 67.31 181 GLN B CA 1
ATOM 3099 C C . GLN B 1 181 ? 9.43 -2.584 11.711 1 67.31 181 GLN B C 1
ATOM 3101 O O . GLN B 1 181 ? 9.07 -2.188 10.602 1 67.31 181 GLN B O 1
ATOM 3106 N N . GLY B 1 182 ? 9.773 -1.793 12.734 1 63.78 182 GLY B N 1
ATOM 3107 C CA . GLY B 1 182 ? 9.82 -0.354 12.531 1 63.78 182 GLY B CA 1
ATOM 3108 C C . GLY B 1 182 ? 8.523 0.342 12.898 1 63.78 182 GLY B C 1
ATOM 3109 O O . GLY B 1 182 ? 8.367 1.54 12.656 1 63.78 182 GLY B O 1
ATOM 3110 N N . GLY B 1 183 ? 7.645 -0.528 13.492 1 67.62 183 GLY B N 1
ATOM 3111 C CA . GLY B 1 183 ? 6.398 0.089 13.906 1 67.62 183 GLY B CA 1
ATOM 3112 C C . GLY B 1 183 ? 6.434 0.594 15.336 1 67.62 183 GLY B C 1
ATOM 3113 O O . GLY B 1 183 ? 7.438 0.43 16.031 1 67.62 183 GLY B O 1
ATOM 3114 N N . SER B 1 184 ? 5.469 1.403 15.695 1 69.44 184 SER B N 1
ATOM 3115 C CA . SER B 1 184 ? 5.379 1.981 17.031 1 69.44 184 SER B CA 1
ATOM 3116 C C . SER B 1 184 ? 4.742 1.007 18.016 1 69.44 184 SER B C 1
ATOM 3118 O O . SER B 1 184 ? 4.777 1.228 19.219 1 69.44 184 SER B O 1
ATOM 3120 N N . GLY B 1 185 ? 4.195 -0.088 17.484 1 71.06 185 GLY B N 1
ATOM 3121 C CA . GLY B 1 185 ? 3.541 -1.062 18.344 1 71.06 185 GLY B CA 1
ATOM 3122 C C . GLY B 1 185 ? 2.123 -0.671 18.719 1 71.06 185 GLY B C 1
ATOM 3123 O O . GLY B 1 185 ? 1.492 -1.324 19.562 1 71.06 185 GLY B O 1
ATOM 3124 N N . ILE B 1 186 ? 1.616 0.447 18.25 1 75.44 186 ILE B N 1
ATOM 3125 C CA . ILE B 1 186 ? 0.242 0.875 18.484 1 75.44 186 ILE B CA 1
ATOM 3126 C C . ILE B 1 186 ? -0.721 -0.051 17.75 1 75.44 186 ILE B C 1
ATOM 3128 O O . ILE B 1 186 ? -0.549 -0.314 16.562 1 75.44 186 ILE B O 1
ATOM 3132 N N . PRO B 1 187 ? -1.647 -0.57 18.547 1 81.38 187 PRO B N 1
ATOM 3133 C CA . PRO B 1 187 ? -2.609 -1.443 17.875 1 81.38 187 PRO B CA 1
ATOM 3134 C C . PRO B 1 187 ? -3.424 -0.712 16.797 1 81.38 187 PRO B C 1
ATOM 3136 O O . PRO B 1 187 ? -3.686 0.487 16.938 1 81.38 187 PRO B O 1
ATOM 3139 N N . LEU B 1 188 ? -3.779 -1.406 15.867 1 88.25 188 LEU B N 1
ATOM 3140 C CA . LEU B 1 188 ? -4.59 -0.854 14.789 1 88.25 188 LEU B CA 1
ATOM 3141 C C . LEU B 1 188 ? -6.035 -0.672 15.234 1 88.25 188 LEU B C 1
ATOM 3143 O O . LEU B 1 188 ? -6.617 -1.565 15.852 1 88.25 188 LEU B O 1
ATOM 3147 N N . ASP B 1 189 ? -6.562 0.526 15.086 1 89.94 189 ASP B N 1
ATOM 3148 C CA . ASP B 1 189 ? -7.98 0.817 15.266 1 89.94 189 ASP B CA 1
ATOM 3149 C C . ASP B 1 189 ? -8.734 0.731 13.945 1 89.94 189 ASP B C 1
ATOM 3151 O O . ASP B 1 189 ? -8.555 1.572 13.062 1 89.94 189 ASP B O 1
ATOM 3155 N N . ARG B 1 190 ? -9.617 -0.245 13.82 1 91.44 190 ARG B N 1
ATOM 3156 C CA . ARG B 1 190 ? -10.281 -0.517 12.547 1 91.44 190 ARG B CA 1
ATOM 3157 C C . ARG B 1 190 ? -11.102 0.685 12.094 1 91.44 190 ARG B C 1
ATOM 3159 O O . ARG B 1 190 ? -11.133 1.01 10.906 1 91.44 190 ARG B O 1
ATOM 3166 N N . GLU B 1 191 ? -11.805 1.305 13.023 1 93.81 191 GLU B N 1
ATOM 3167 C CA . GLU B 1 191 ? -12.617 2.459 12.664 1 93.81 191 GLU B CA 1
ATOM 3168 C C . GLU B 1 191 ? -11.766 3.592 12.102 1 93.81 191 GLU B C 1
ATOM 3170 O O . GLU B 1 191 ? -12.094 4.172 11.07 1 93.81 191 GLU B O 1
ATOM 3175 N N . GLU B 1 192 ? -10.688 3.889 12.805 1 93.5 192 GLU B N 1
ATOM 3176 C CA . GLU B 1 192 ? -9.773 4.93 12.344 1 93.5 192 GLU B CA 1
ATOM 3177 C C . GLU B 1 192 ? -9.141 4.559 11 1 93.5 192 GLU B C 1
ATOM 3179 O O . GLU B 1 192 ? -8.953 5.418 10.141 1 93.5 192 GLU B O 1
ATOM 3184 N N . TYR B 1 193 ? -8.852 3.268 10.891 1 95.44 193 TYR B N 1
ATOM 3185 C CA . TYR B 1 193 ? -8.281 2.773 9.641 1 95.44 193 TYR B CA 1
ATOM 3186 C C . TYR B 1 193 ? -9.25 2.982 8.484 1 95.44 193 TYR B C 1
ATOM 3188 O O . TYR B 1 193 ? -8.859 3.48 7.426 1 95.44 193 TYR B O 1
ATOM 3196 N N . MET B 1 194 ? -10.445 2.621 8.688 1 96.44 194 MET B N 1
ATOM 3197 C CA . MET B 1 194 ? -11.438 2.707 7.625 1 96.44 194 MET B CA 1
ATOM 3198 C C . MET B 1 194 ? -11.711 4.16 7.246 1 96.44 194 MET B C 1
ATOM 3200 O O . MET B 1 194 ? -11.938 4.469 6.074 1 96.44 194 MET B O 1
ATOM 3204 N N . LYS B 1 195 ? -11.688 5.074 8.211 1 97.12 195 LYS B N 1
ATOM 3205 C CA . LYS B 1 195 ? -11.797 6.5 7.922 1 97.12 195 LYS B CA 1
ATOM 3206 C C . LYS B 1 195 ? -10.641 6.973 7.043 1 97.12 195 LYS B C 1
ATOM 3208 O O . LYS B 1 195 ? -10.844 7.766 6.121 1 97.12 195 LYS B O 1
ATOM 3213 N N . SER B 1 196 ? -9.531 6.461 7.352 1 97.88 196 SER B N 1
ATOM 3214 C CA . SER B 1 196 ? -8.336 6.785 6.582 1 97.88 196 SER B CA 1
ATOM 3215 C C . SER B 1 196 ? -8.453 6.285 5.145 1 97.88 196 SER B C 1
ATOM 3217 O O . SER B 1 196 ? -8.18 7.027 4.199 1 97.88 196 SER B O 1
ATOM 3219 N N . VAL B 1 197 ? -8.875 5.07 4.977 1 98.25 197 VAL B N 1
ATOM 3220 C CA . VAL B 1 197 ? -9.055 4.5 3.646 1 98.25 197 VAL B CA 1
ATOM 3221 C C . VAL B 1 197 ? -10.023 5.363 2.842 1 98.25 197 VAL B C 1
ATOM 3223 O O . VAL B 1 197 ? -9.734 5.727 1.699 1 98.25 197 VAL B O 1
ATOM 3226 N N . LYS B 1 198 ? -11.172 5.684 3.473 1 98.12 198 LYS B N 1
ATOM 3227 C CA . LYS B 1 198 ? -12.18 6.492 2.793 1 98.12 198 LYS B CA 1
ATOM 3228 C C . LYS B 1 198 ? -11.594 7.82 2.326 1 98.12 198 LYS B C 1
ATOM 3230 O O . LYS B 1 198 ? -11.836 8.25 1.194 1 98.12 198 LYS B O 1
ATOM 3235 N N . TYR B 1 199 ? -10.859 8.492 3.125 1 98.56 199 TYR B N 1
ATOM 3236 C CA . TYR B 1 199 ? -10.266 9.781 2.773 1 98.56 199 TYR B CA 1
ATOM 3237 C C . TYR B 1 199 ? -9.258 9.633 1.643 1 98.56 199 TYR B C 1
ATOM 3239 O O . TYR B 1 199 ? -9.32 10.352 0.646 1 98.56 199 TYR B O 1
ATOM 3247 N N . TRP B 1 200 ? -8.359 8.664 1.745 1 98.44 200 TRP B N 1
ATOM 3248 C CA . TRP B 1 200 ? -7.234 8.578 0.822 1 98.44 200 TRP B CA 1
ATOM 3249 C C . TRP B 1 200 ? -7.641 7.871 -0.468 1 98.44 200 TRP B C 1
ATOM 3251 O O . TRP B 1 200 ? -6.938 7.957 -1.478 1 98.44 200 TRP B O 1
ATOM 3261 N N . GLU B 1 201 ? -8.75 7.156 -0.44 1 98.12 201 GLU B N 1
ATOM 3262 C CA . GLU B 1 201 ? -9.344 6.703 -1.696 1 98.12 201 GLU B CA 1
ATOM 3263 C C . GLU B 1 201 ? -9.742 7.887 -2.574 1 98.12 201 GLU B C 1
ATOM 3265 O O . GLU B 1 201 ? -9.641 7.82 -3.801 1 98.12 201 GLU B O 1
ATOM 3270 N N . ALA B 1 202 ? -1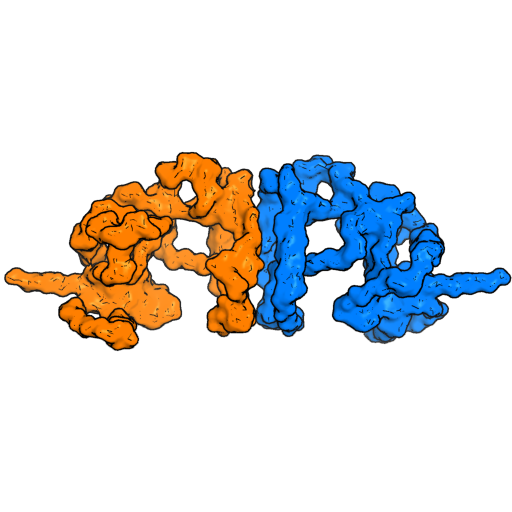0.156 8.922 -1.894 1 98.31 202 ALA B N 1
ATOM 3271 C CA . ALA B 1 202 ? -10.703 10.078 -2.6 1 98.31 202 ALA B CA 1
ATOM 3272 C C . ALA B 1 202 ? -9.633 11.141 -2.828 1 98.31 202 ALA B C 1
ATOM 3274 O O . ALA B 1 202 ? -9.844 12.094 -3.58 1 98.31 202 ALA B O 1
ATOM 3275 N N . ASN B 1 203 ? -8.453 11 -2.166 1 98.5 203 ASN B N 1
ATOM 3276 C CA . ASN B 1 203 ? -7.414 12.023 -2.211 1 98.5 203 ASN B CA 1
ATOM 3277 C C . ASN B 1 203 ? -6.031 11.414 -2.424 1 98.5 203 ASN B C 1
ATOM 3279 O O . ASN B 1 203 ? -5.805 10.25 -2.098 1 98.5 203 ASN B O 1
ATOM 3283 N N . VAL B 1 204 ? -5.145 12.18 -3.029 1 98.38 204 VAL B N 1
ATOM 3284 C CA . VAL B 1 204 ? -3.789 11.711 -3.303 1 98.38 204 VAL B CA 1
ATOM 3285 C C . VAL B 1 204 ? -2.785 12.812 -2.992 1 98.38 204 VAL B C 1
ATOM 3287 O O . VAL B 1 204 ? -3.025 13.984 -3.301 1 98.38 204 VAL B O 1
ATOM 3290 N N . LEU B 1 205 ? -1.728 12.477 -2.396 1 97.38 205 LEU B N 1
ATOM 3291 C CA . LEU B 1 205 ? -0.644 13.406 -2.09 1 97.38 205 LEU B CA 1
ATOM 3292 C C . LEU B 1 205 ? 0.106 13.805 -3.357 1 97.38 205 LEU B C 1
ATOM 3294 O O . LEU B 1 205 ? 0.273 12.984 -4.266 1 97.38 205 LEU B O 1
ATOM 3298 N N . VAL B 1 206 ? 0.511 14.992 -3.383 1 96.94 206 VAL B N 1
ATOM 3299 C CA . VAL B 1 206 ? 1.437 15.461 -4.406 1 96.94 206 VAL B CA 1
ATOM 3300 C C . VAL B 1 206 ? 2.842 15.578 -3.82 1 96.94 206 VAL B C 1
ATOM 3302 O O . VAL B 1 206 ? 3.025 16.172 -2.754 1 96.94 206 VAL B O 1
ATOM 3305 N N . SER B 1 207 ? 3.779 14.992 -4.43 1 92.31 207 SER B N 1
ATOM 3306 C CA . SER B 1 207 ? 5.141 15.047 -3.91 1 92.31 207 SER B CA 1
ATOM 3307 C C . SER B 1 207 ? 6.168 14.969 -5.039 1 92.31 207 SER B C 1
ATOM 3309 O O . SER B 1 207 ? 5.852 14.516 -6.141 1 92.31 207 SER B O 1
#

Nearest PDB structures (foldseek):
  4fbd-assembly1_A  TM=8.326E-01  e=4.431E-19  Toxoplasma gondii
  2pd0-assembly2_B  TM=6.437E-01  e=1.099E-19  Cryptosporidium parvum
  2pd0-assembly2_D  TM=6.474E-01  e=3.904E-19  Cryptosporidium parvum
  4fbd-assembly1_B  TM=7.431E-01  e=3.367E-18  Toxoplasma gondii
  5hei-assembly3_E  TM=2.844E-01  e=1.303E+00  Priestia megaterium

Organism: NCBI:txid303405

Secondary structure (DSSP, 8-state):
------SEEE-GGGGGGBTTSGGGGG--S--BSS-HHHHHHHHHHH--GGG-EE-SSTTEEEEEEE-SSSTT-B--EEESTT-GGG-EEEEE-SSTTSPPEEEEEB-GGGGTSGGGSPBPSEEEEEEEEHHHHHHHHHHTTPPPP----SEEEEEEEEES-SSPPPPPHHHHHHHHT-GGGT---PPP-HHHHHHHHHHHHHEEEB-/------SEEE-GGGGGGBTTSGGGGG--S--BSS-HHHHHHHHHHH--GGG-EE-SSTTEEEEEEE-SSSTT-B--EEESTT-GGG-EEEEE-SSTTSPPEEEEEB-GGGGTSGGGSPBPSEEEEEEEEHHHHHHHHHHTTPPPP----SEEEEEEEEES-SSPPPPPHHHHHHHHT-GGGT---PPP-HHHHHHHHHHHHHEEEB-

Radius of gyration: 28.75 Å; Cα contacts (8 Å, |Δi|>4): 749; chains: 2; bounding box: 35×102×58 Å

Solvent-accessible surface area (backbone atoms only — not comparable to full-atom values): 23170 Å² total; per-residue (Å²): 124,80,78,76,79,47,57,47,38,77,29,77,80,30,38,35,33,21,57,85,31,77,54,23,80,77,43,89,66,74,63,35,86,57,50,69,67,59,50,36,52,52,53,43,73,66,59,50,79,86,54,58,35,85,47,97,44,94,52,26,32,32,38,62,41,76,45,86,77,65,77,90,41,48,24,53,64,43,59,29,77,96,38,58,82,56,39,43,73,46,70,48,49,94,46,92,71,33,68,62,40,82,43,68,29,28,44,40,74,77,60,72,33,76,86,62,38,52,70,21,48,16,34,42,36,34,28,33,28,40,67,55,52,49,54,55,32,49,76,70,70,40,74,86,72,87,79,74,33,55,27,27,31,52,42,74,43,57,26,79,54,84,58,85,78,64,65,56,49,67,57,49,51,44,22,36,62,18,58,90,51,57,13,78,49,48,76,73,52,66,69,63,40,51,52,14,44,59,52,51,65,48,31,36,43,48,85,126,81,78,76,80,47,56,46,40,77,29,78,79,30,39,36,31,21,58,86,32,78,56,23,79,77,44,89,67,72,62,36,84,57,48,70,67,59,51,34,53,53,54,42,71,66,59,51,80,89,55,58,35,84,47,95,43,95,52,27,31,33,38,62,41,76,43,84,78,65,78,88,40,50,25,52,64,43,58,29,77,95,40,59,82,55,40,44,72,47,70,50,49,95,47,91,71,34,66,61,40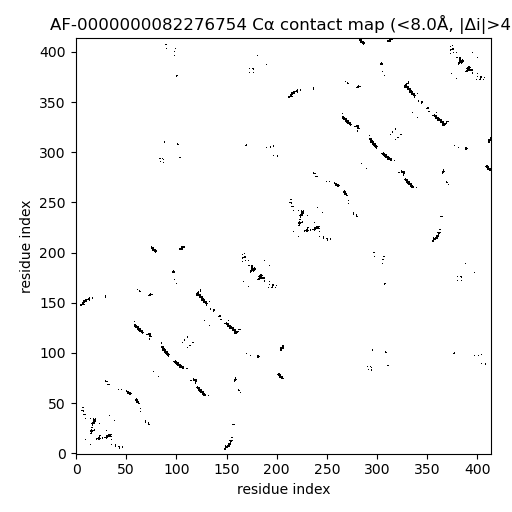,84,44,69,30,27,45,41,74,78,62,71,34,75,86,64,38,53,68,20,48,16,33,40,34,34,28,34,28,40,67,55,52,49,51,54,32,51,76,71,70,41,75,85,73,87,79,75,35,54,27,27,31,51,42,73,42,55,26,80,52,85,59,84,77,63,64,54,49,67,57,49,50,45,21,35,61,19,57,90,52,56,12,79,48,48,76,74,50,66,69,64,41,51,53,16,43,59,50,50,65,48,32,36,43,47,86

InterPro domains:
  IPR021610 Protein of unknown function DUF3228 [PF11539] (8-205)
  IPR021610 Protein of unknown function DUF3228 [PTHR38666] (3-206)

pLDDT: mean 92.77, std 9.9, range [33.56, 98.75]

=== Feature glossary ===
Key to the feature types in this record:

Secondary structure (8-state, DSSP). Secondary structure is the local, repeating backbone conformation. DSSP classifies it into eight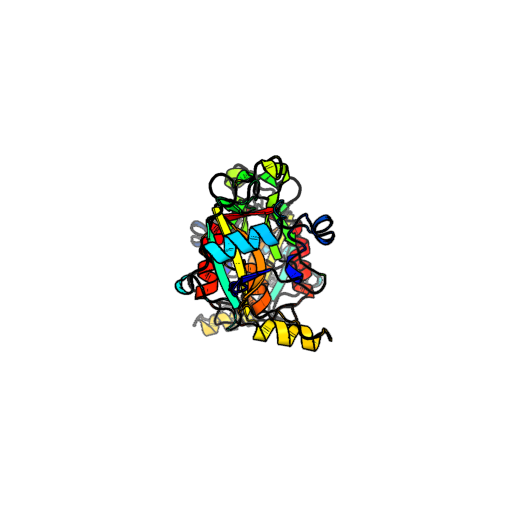 states by reading the hydrogen-bond network: three helix types (H, G, I), two β types (E, B), two non-regular types (T, S), and unstructured coil (-).

Backbone torsions (φ/ψ). Backbone dihedral angles. Every residue except chain termini has a φ (preceding-C → N → Cα → C) and a ψ (N → Cα → C → next-N). They are reported in degrees following the IUPAC sign convention. Secondary structure is essentially a statement about which (φ, ψ) basin each residue occupies.

Predicted aligned error. Predicted Aligned Error (PAE) is an AlphaFold confidence matrix: entry (i, j) is the expected error in the position of residue j, in ångströms, when the prediction is superimposed on the true structure at residue i. Low PAE within a block of residues means that block is internally rigid and well-predicted; high PAE between two blocks means their relative placement is uncertain even if each block individually is confident.

B-factor. B-factor (Debye–Waller factor) reflects atomic displacement in the crystal lattice. It is an experimental observable (units Å²), not a prediction; low values mean the atom is pinned down, high values mean it moves or is heterogeneous across the crystal.

Secondary structure (3-state, P-SEA). Three-state secondary structure (P-SEA) collapses the eight DSSP classes into helix (a), strand (b), and coil (c). P-SEA assigns these from Cα geometry alone — distances and angles — without requiring backbone oxygens, so it works on any Cα trace.

Sequence. Primary structure: the covalent order of the twenty standard amino acids along the backbone. Two proteins with the same sequence will (almost always) fold to the same structure; two with 30% identity often share a fold but not the details.

pLDDT. pLDDT is the predicted lDDT-Cα score: AlphaFold's confidence that the local environment of each residue (all inter-atomic distances within 15 Å) is correctly placed. It is a per-residue number between 0 and 100, with higher meaning more reliable.

InterPro / GO / CATH / organism. Functional annotations link the protein to curated databases. InterPro entries identify conserved domains and families by matching the sequence against member-database signatures (Pfam, PROSITE, CDD, …). Gene Ontology (GO) terms describe molecular function, biological process, and cellular component in a controlled vocabulary. CATH places the structure in a hierarchical fold classification (Class/Architecture/Topology/Homologous-superfamily). The organism is the source species.

Contact-map, Ramachandran, and PAE plots. Three diagnostic plots accompany the record. The Cα contact map visualizes the tertiary structure as a 2D adjacency matrix (8 Å cutoff, sequence-local contacts suppressed). The Ramachandran plot shows the distribution of backbone (φ, ψ) torsions, with points in the α and β basins reflecting secondary structure content. The PAE plot shows AlphaFold's inter-residue confidence as a color matrix.

mmCIF coordinates. The mmCIF table is the protein's shape written out atom by atom. For each backbone N, Cα, C, and carbonyl O, it records an (x, y, z) coordinate triple in Å plus the residue type, chain letter, and residue number.

Radius of gyration, Cα contacts, bounding box. Three whole-structure scalars: the radius of gyration (RMS distance of Cα from centroid, in Å), the count of Cα–Cα contacts (pairs closer than 8 Å and separated by more than four residues in sequence — i.e. tertiary, not local, contacts), and the bounding-box dimensions. Together they distinguish compact globular folds from extended fibres or disordered chains.

Foldseek 3Di. The Foldseek 3Di string encodes local tertiary geometry as a 20-letter alphabet — one character per residue — derived from the relative positions of nearby Cα atoms. Unlike the amino-acid sequence, 3Di is a direct function of the 3D structure, so two proteins with the same fold have similar 3Di strings even at low sequence identity.

Rendered structure images. Six rendered views show the 3D structure from the faces of a cube — i.e. along ±x, ±y, ±z. Rendering representation is drawn randomly per protein from cartoon (secondary-structure ribbons), sticks (backbone bonds), or molecular surface; coloring is either N→C rainbow (blue at the N-terminus through red at the C-terminus) or one color per chain.

Nearest PDB structures. The Foldseek neighbor list gives the closest experimentally determined structures in the PDB, ranked by structural alignment. TM-score near 1 means near-identical fold; near 0.3 means only rough topology match. This is how one finds what a novel AlphaFold prediction most resembles in the solved-structure universe.

Solvent-accessible surface area. SASA measures how much of the protein is reachable by solvent. It is computed by rolling a water-sized probe over the atomic surface and summing the exposed area (Å²). Per-residue SASA distinguishes core (buried, low SASA) from surface (exposed, high SASA) residues; total SASA is a whole-molecule size measure.